Protein AF-0000000069556074 (afdb_homodimer)

InterPro domains:
  IPR005137 Membrane complex biogenesis protein, BtpA family [PF03437] (13-267)
  IPR005137 Membrane complex biogenesis protein, BtpA family [PIRSF005956] (5-269)
  IPR005137 Membrane complex biogenesis protein, BtpA family [PTHR21381] (1-269)
  IPR005137 Membrane complex biogenesis protein, BtpA family [TIGR00259] (14-268)
  IPR011060 Ribulose-phosphate binding barrel [SSF51366] (3-267)

Solvent-accessible surface area (backbone atoms only — not comparable to full-atom values): 27160 Å² total; per-residue (Å²): 130,55,72,57,40,66,65,53,71,62,44,68,35,31,41,26,38,55,43,68,32,61,27,42,59,56,33,84,63,40,80,60,54,57,71,52,44,36,51,55,44,35,52,50,45,53,52,43,57,75,57,62,54,52,25,38,33,42,27,53,67,43,30,53,80,56,49,45,53,91,69,52,60,48,40,56,30,4,37,51,10,40,37,41,35,58,34,41,66,73,49,61,84,51,41,33,28,25,31,35,65,44,50,19,47,60,37,20,50,19,19,21,53,37,30,69,35,50,27,26,53,27,45,35,33,58,58,57,39,36,38,91,80,35,78,39,63,47,38,41,69,66,47,53,52,49,30,49,56,39,70,38,69,81,46,38,39,36,24,37,49,76,50,47,62,44,48,51,70,91,41,61,88,53,51,74,50,55,49,46,45,50,33,48,74,63,66,45,54,19,38,25,41,33,12,70,40,92,68,31,46,48,59,62,67,59,49,51,49,32,60,72,68,33,94,50,50,39,29,38,57,25,35,53,37,74,87,53,41,80,79,51,56,85,26,47,24,37,38,39,48,27,54,34,13,46,93,49,33,74,88,39,54,78,28,69,67,49,42,43,53,36,50,56,57,54,51,74,75,90,131,54,74,57,41,66,64,55,69,62,45,70,34,31,42,26,39,55,42,68,32,62,28,43,58,56,32,84,62,40,78,60,53,59,69,53,43,36,49,54,45,37,52,51,44,53,50,45,57,75,57,62,54,53,27,36,33,41,26,54,66,43,30,54,81,60,49,45,53,93,68,53,60,49,40,56,29,4,38,50,10,40,36,42,35,57,33,41,68,72,49,60,83,50,40,33,28,26,30,36,64,48,48,19,45,64,36,20,49,18,20,21,53,38,31,69,35,49,27,28,53,28,45,36,34,58,58,55,37,36,36,90,81,36,79,39,64,46,37,41,69,65,46,53,52,48,30,49,56,39,70,36,69,81,46,38,38,37,25,36,50,75,49,46,63,46,47,50,71,91,42,62,88,54,50,72,50,54,48,48,46,50,34,49,75,64,67,46,53,19,39,25,42,34,13,70,40,90,67,32,46,47,59,62,67,59,50,52,50,32,59,74,69,34,92,52,48,37,29,36,56,26,36,53,37,74,87,54,39,79,77,51,56,84,27,46,24,38,37,39,48,27,52,33,12,46,93,49,33,75,85,39,54,78,29,69,66,50,42,44,54,35,50,55,59,54,51,73,76,89

Secondary structure (DSSP, 8-state):
--HHHHHHTT-TTEEEEEEEPPPPTTSTT--S-HHHHHHHHHHHHHHHHHTT-SEEEEE-TTSPSP--GGG--HHHHHHHHHHHHHHHHHHTTS-EEEE-TTT-HHHHHHHHHHHT--EEEESSSSS-EEETTEEEPP-HHHHHHHHHHTT-TT-EEEEEES-SSEE-GGGTTS-HHHHHHHHHHTT-SEEEE--SSTTPPPPHHHHHHHHHH-SS-EEE-S---TTTGGGGTTSSEEEESGGGBGGG-TTSPB-HHHHHHHHHHHHTT-/--HHHHHHTT-TTEEEEEEEPPPPTTSTT--S-HHHHHHHHHHHHHHHHHTT-SEEEEE-TT-PSP--GGG--HHHHHHHHHHHHHHHHHHTTS-EEEE-TTT-HHHHHHHHHHHT--EEEESSSSS-EEETTEEEPP-HHHHHHHHHHTT-TT-EEEEEES-SSEE-GGGTTS-HHHHHHHHHHTT-SEEEE--SSTTPPPPHHHHHHHHHH-SS-EEE-S---TTTGGGGTTSSEEEESGGGBGGG-TTSPB-HHHHHHHHHHHHTT-

Organism: Araneus ventricosus (NCBI:txid182803)

pLDDT: mean 92.89, std 6.84, range [64.25, 98.88]

Structure (mmCIF, N/CA/C/O backbone):
data_AF-0000000069556074-model_v1
#
loop_
_entity.id
_entity.type
_entity.pdbx_description
1 polymer 'Uncharacterized protein F13E9.13, mitochondrial'
#
loop_
_atom_site.group_PDB
_atom_site.id
_atom_site.type_symbol
_atom_site.label_atom_id
_atom_site.label_alt_id
_atom_site.label_comp_id
_atom_site.label_asym_id
_atom_site.label_entity_id
_atom_site.label_seq_id
_atom_site.pdbx_PDB_ins_code
_atom_site.Cartn_x
_atom_site.Cartn_y
_atom_site.Cartn_z
_atom_site.occupancy
_atom_site.B_iso_or_equiv
_atom_site.auth_seq_id
_atom_site.auth_comp_id
_atom_site.auth_asym_id
_atom_site.auth_atom_id
_atom_site.pdbx_PDB_model_num
ATOM 1 N N . MET A 1 1 ? 22.297 -21.391 -12.227 1 67.25 1 MET A N 1
ATOM 2 C CA . MET A 1 1 ? 21.031 -21.703 -11.578 1 67.25 1 MET A CA 1
ATOM 3 C C . MET A 1 1 ? 19.984 -20.625 -11.891 1 67.25 1 MET A C 1
ATOM 5 O O . MET A 1 1 ? 20.297 -19.438 -11.906 1 67.25 1 MET A O 1
ATOM 9 N N . SER A 1 2 ? 18.75 -21.125 -12.375 1 84.19 2 SER A N 1
ATOM 10 C CA . SER A 1 2 ? 17.688 -20.188 -12.719 1 84.19 2 SER A CA 1
ATOM 11 C C . SER A 1 2 ? 17.234 -19.391 -11.492 1 84.19 2 SER A C 1
ATOM 13 O O . SER A 1 2 ? 17.5 -19.797 -10.359 1 84.19 2 SER A O 1
ATOM 15 N N . ARG A 1 3 ? 16.734 -18.266 -11.711 1 90.69 3 ARG A N 1
ATOM 16 C CA . ARG A 1 3 ? 16.203 -17.453 -10.625 1 90.69 3 ARG A CA 1
ATOM 17 C C . ARG A 1 3 ? 15.141 -18.203 -9.828 1 90.69 3 ARG A C 1
ATOM 19 O O . ARG A 1 3 ? 15.055 -18.062 -8.609 1 90.69 3 ARG A O 1
ATOM 26 N N . PHE A 1 4 ? 14.461 -19.016 -10.523 1 94 4 PHE A N 1
ATOM 27 C CA . PHE A 1 4 ? 13.453 -19.844 -9.883 1 94 4 PHE A CA 1
ATOM 28 C C . PHE A 1 4 ? 14.102 -20.844 -8.938 1 94 4 PHE A C 1
ATOM 30 O O . PHE A 1 4 ? 13.68 -20.984 -7.785 1 94 4 PHE A O 1
ATOM 37 N N . ALA A 1 5 ? 15.102 -21.531 -9.383 1 91.88 5 ALA A N 1
ATOM 38 C CA . ALA A 1 5 ? 15.781 -22.547 -8.586 1 91.88 5 ALA A CA 1
ATOM 39 C C . ALA A 1 5 ? 16.438 -21.938 -7.352 1 91.88 5 ALA A C 1
ATOM 41 O O . ALA A 1 5 ? 16.484 -22.547 -6.289 1 91.88 5 ALA A O 1
ATOM 42 N N . LYS A 1 6 ? 16.906 -20.75 -7.535 1 92.81 6 LYS A N 1
ATOM 43 C CA . LYS A 1 6 ? 17.5 -20.062 -6.398 1 92.81 6 LYS A CA 1
ATOM 44 C C . LYS A 1 6 ? 16.453 -19.75 -5.332 1 92.81 6 LYS A C 1
ATOM 46 O O . LYS A 1 6 ? 16.734 -19.859 -4.137 1 92.81 6 LYS A O 1
ATOM 51 N N . LEU A 1 7 ? 15.281 -19.406 -5.766 1 95.06 7 LEU A N 1
ATOM 52 C CA . LEU A 1 7 ? 14.211 -19 -4.852 1 95.06 7 LEU A CA 1
ATOM 53 C C . LEU A 1 7 ? 13.633 -20.219 -4.133 1 95.06 7 LEU A C 1
ATOM 55 O O . LEU A 1 7 ? 13.367 -20.172 -2.93 1 95.06 7 LEU A O 1
ATOM 59 N N . PHE A 1 8 ? 13.414 -21.328 -4.844 1 94.75 8 PHE A N 1
ATOM 60 C CA . PHE A 1 8 ? 12.719 -22.484 -4.273 1 94.75 8 PHE A CA 1
ATOM 61 C C . PHE A 1 8 ? 13.695 -23.609 -3.98 1 94.75 8 PHE A C 1
ATOM 63 O O . PHE A 1 8 ? 13.281 -24.734 -3.701 1 94.75 8 PHE A O 1
ATOM 70 N N . HIS A 1 9 ? 15.07 -23.328 -3.826 1 82.12 9 HIS A N 1
ATOM 71 C CA . HIS A 1 9 ? 16.172 -24.219 -3.447 1 82.12 9 HIS A CA 1
ATOM 72 C C . HIS A 1 9 ? 16.016 -25.594 -4.094 1 82.12 9 HIS A C 1
ATOM 74 O O . HIS A 1 9 ? 16.188 -26.609 -3.434 1 82.12 9 HIS A O 1
ATOM 80 N N . SER A 1 10 ? 15.664 -25.625 -5.195 1 65.25 10 SER A N 1
ATOM 81 C CA . SER A 1 10 ? 15.625 -26.797 -6.082 1 65.25 10 SER A CA 1
ATOM 82 C C . SER A 1 10 ? 14.625 -27.828 -5.594 1 65.25 10 SER A C 1
ATOM 84 O O . SER A 1 10 ? 14.875 -29.031 -5.688 1 65.25 10 SER A O 1
ATOM 86 N N . ALA A 1 11 ? 13.664 -27.422 -4.891 1 71 11 ALA A N 1
ATOM 87 C CA . ALA A 1 11 ? 12.594 -28.359 -4.586 1 71 11 ALA A CA 1
ATOM 88 C C . ALA A 1 11 ? 12 -28.953 -5.859 1 71 11 ALA A C 1
ATOM 90 O O . ALA A 1 11 ? 11.727 -28.234 -6.82 1 71 11 ALA A O 1
ATOM 91 N N . LYS A 1 12 ? 12.219 -30.359 -5.824 1 85.06 12 LYS A N 1
ATOM 92 C CA . LYS A 1 12 ? 11.492 -31.031 -6.895 1 85.06 12 LYS A CA 1
ATOM 93 C C . LYS A 1 12 ? 9.984 -30.844 -6.742 1 85.06 12 LYS A C 1
ATOM 95 O O . LYS A 1 12 ? 9.391 -31.297 -5.762 1 85.06 12 LYS A O 1
ATOM 100 N N . CYS A 1 13 ? 9.289 -29.969 -7.566 1 93.19 13 CYS A N 1
ATOM 101 C CA . CYS A 1 13 ? 7.863 -29.672 -7.574 1 93.19 13 CYS A CA 1
ATOM 102 C C . CYS A 1 13 ? 7.473 -28.859 -6.34 1 93.19 13 CYS A C 1
ATOM 104 O O . CYS A 1 13 ? 6.832 -29.391 -5.43 1 93.19 13 CYS A O 1
ATOM 106 N N . ALA A 1 14 ? 7.848 -27.656 -6.207 1 96.56 14 ALA A N 1
ATOM 107 C CA . ALA A 1 14 ? 7.551 -26.781 -5.07 1 96.56 14 ALA A CA 1
ATOM 108 C C . ALA A 1 14 ? 6.047 -26.641 -4.867 1 96.56 14 ALA A C 1
ATOM 110 O O . ALA A 1 14 ? 5.293 -26.5 -5.836 1 96.56 14 ALA A O 1
ATOM 111 N N . VAL A 1 15 ? 5.586 -26.781 -3.623 1 97.31 15 VAL A N 1
ATOM 112 C CA . VAL A 1 15 ? 4.18 -26.594 -3.281 1 97.31 15 VAL A CA 1
ATOM 113 C C . VAL A 1 15 ? 3.959 -25.172 -2.76 1 97.31 15 VAL A C 1
ATOM 115 O O . VAL A 1 15 ? 4.5 -24.797 -1.716 1 97.31 15 VAL A O 1
ATOM 118 N N . ILE A 1 16 ? 3.152 -24.438 -3.488 1 98 16 ILE A N 1
ATOM 119 C CA . ILE A 1 16 ? 2.857 -23.047 -3.131 1 98 16 ILE A CA 1
ATOM 120 C C . ILE A 1 16 ? 1.403 -22.938 -2.682 1 98 16 ILE A C 1
ATOM 122 O O . ILE A 1 16 ? 0.484 -23.203 -3.457 1 98 16 ILE A O 1
ATOM 126 N N . GLY A 1 17 ? 1.198 -22.562 -1.44 1 97.94 17 GLY A N 1
ATOM 127 C CA . GLY A 1 17 ? -0.147 -22.359 -0.925 1 97.94 17 GLY A CA 1
ATOM 128 C C . GLY A 1 17 ? -0.703 -20.984 -1.228 1 97.94 17 GLY A C 1
ATOM 129 O O . GLY A 1 17 ? 0.048 -20.016 -1.303 1 97.94 17 GLY A O 1
ATOM 130 N N . MET A 1 18 ? -2.047 -20.906 -1.293 1 97.81 18 MET A N 1
ATOM 131 C CA . MET A 1 18 ? -2.713 -19.625 -1.562 1 97.81 18 MET A CA 1
ATOM 132 C C . MET A 1 18 ? -3.352 -19.062 -0.294 1 97.81 18 MET A C 1
ATOM 134 O O . MET A 1 18 ? -4.098 -19.766 0.392 1 97.81 18 MET A O 1
ATOM 138 N N . ILE A 1 19 ? -3.021 -17.875 0.01 1 98.38 19 ILE A N 1
ATOM 139 C CA . ILE A 1 19 ? -3.809 -17.125 0.974 1 98.38 19 ILE A CA 1
ATOM 140 C C . ILE A 1 19 ? -4.844 -16.266 0.24 1 98.38 19 ILE A C 1
ATOM 142 O O . ILE A 1 19 ? -4.488 -15.344 -0.493 1 98.38 19 ILE A O 1
ATOM 146 N N . HIS A 1 20 ? -6.074 -16.609 0.394 1 97.69 20 HIS A N 1
ATOM 147 C CA . HIS A 1 20 ? -7.168 -15.828 -0.169 1 97.69 20 HIS A CA 1
ATOM 148 C C . HIS A 1 20 ? -7.637 -14.758 0.807 1 97.69 20 HIS A C 1
ATOM 150 O O . HIS A 1 20 ? -8.461 -15.023 1.682 1 97.69 20 HIS A O 1
ATOM 156 N N . VAL A 1 21 ? -7.172 -13.586 0.593 1 98.44 21 VAL A N 1
ATOM 157 C CA . VAL A 1 21 ? -7.523 -12.477 1.479 1 98.44 21 VAL A CA 1
ATOM 158 C C . VAL A 1 21 ? -9.023 -12.188 1.383 1 98.44 21 VAL A C 1
ATOM 160 O O . VAL A 1 21 ? -9.586 -12.18 0.288 1 98.44 21 VAL A O 1
ATOM 163 N N . ARG A 1 22 ? -9.594 -11.984 2.557 1 97.5 22 ARG A N 1
ATOM 164 C CA . ARG A 1 22 ? -11.008 -11.633 2.572 1 97.5 22 ARG A CA 1
ATOM 165 C C . ARG A 1 22 ? -11.258 -10.312 1.851 1 97.5 22 ARG A C 1
ATOM 167 O O . ARG A 1 22 ? -10.312 -9.617 1.473 1 97.5 22 ARG A O 1
ATOM 174 N N . ALA A 1 23 ? -12.547 -10.047 1.606 1 97.5 23 ALA A N 1
ATOM 175 C CA . ALA A 1 23 ? -12.93 -8.922 0.75 1 97.5 23 ALA A CA 1
ATOM 176 C C . ALA A 1 23 ? -12.336 -7.617 1.267 1 97.5 23 ALA A C 1
ATOM 178 O O . ALA A 1 23 ? -12.539 -7.25 2.426 1 97.5 23 ALA A O 1
ATOM 179 N N . LEU A 1 24 ? -11.648 -6.926 0.391 1 98.12 24 LEU A N 1
ATOM 180 C CA . LEU A 1 24 ? -10.961 -5.688 0.741 1 98.12 24 LEU A CA 1
ATOM 181 C C . LEU A 1 24 ? -11.945 -4.527 0.836 1 98.12 24 LEU A C 1
ATOM 183 O O . LEU A 1 24 ? -13.039 -4.586 0.266 1 98.12 24 LEU A O 1
ATOM 187 N N . PRO A 1 25 ? -11.484 -3.447 1.506 1 96.5 25 PRO A N 1
ATOM 188 C CA . PRO A 1 25 ? -12.297 -2.23 1.528 1 96.5 25 PRO A CA 1
ATOM 189 C C . PRO A 1 25 ? -12.656 -1.737 0.129 1 96.5 25 PRO A C 1
ATOM 191 O O . PRO A 1 25 ? -11.812 -1.752 -0.771 1 96.5 25 PRO A O 1
ATOM 194 N N . GLY A 1 26 ? -13.977 -1.31 -0.012 1 93.62 26 GLY A N 1
ATOM 195 C CA . GLY A 1 26 ? -14.406 -0.778 -1.294 1 93.62 26 GLY A CA 1
ATOM 196 C C . GLY A 1 26 ? -15.07 -1.818 -2.18 1 93.62 26 GLY A C 1
ATOM 197 O O . GLY A 1 26 ? -15.773 -1.475 -3.131 1 93.62 26 GLY A O 1
ATOM 198 N N . SER A 1 27 ? -14.711 -3.102 -1.954 1 94.25 27 SER A N 1
ATOM 199 C CA . SER A 1 27 ? -15.359 -4.148 -2.732 1 94.25 27 SER A CA 1
ATOM 200 C C . SER A 1 27 ? -16.781 -4.414 -2.229 1 94.25 27 SER A C 1
ATOM 202 O O . SER A 1 27 ? -17.094 -4.125 -1.074 1 94.25 27 SER A O 1
ATOM 204 N N . PRO A 1 28 ? -17.656 -4.973 -2.998 1 92.44 28 PRO A N 1
ATOM 205 C CA . PRO A 1 28 ? -19.062 -5.133 -2.645 1 92.44 28 PRO A CA 1
ATOM 206 C C . PRO A 1 28 ? -19.281 -6.004 -1.408 1 92.44 28 PRO A C 1
ATOM 208 O O . PRO A 1 28 ? -20.234 -5.797 -0.655 1 92.44 28 PRO A O 1
ATOM 211 N N . LYS A 1 29 ? -18.375 -6.902 -1.14 1 93.44 29 LYS A N 1
ATOM 212 C CA . LYS A 1 29 ? -18.594 -7.84 -0.039 1 93.44 29 LYS A CA 1
ATOM 213 C C . LYS A 1 29 ? -17.719 -7.492 1.159 1 93.44 29 LYS A C 1
ATOM 215 O O . LYS A 1 29 ? -17.516 -8.32 2.053 1 93.44 29 LYS A O 1
ATOM 220 N N . SER A 1 30 ? -17.172 -6.305 1.11 1 95.56 30 SER A N 1
ATOM 221 C CA . SER A 1 30 ? -16.297 -5.883 2.203 1 95.56 30 SER A CA 1
ATOM 222 C C . SER A 1 30 ? -17.078 -5.742 3.508 1 95.56 30 SER A C 1
ATOM 224 O O . SER A 1 30 ? -18.047 -4.98 3.582 1 95.56 30 SER A O 1
ATOM 226 N N . GLU A 1 31 ? -16.656 -6.496 4.559 1 94.25 31 GLU A N 1
ATOM 227 C CA . GLU A 1 31 ? -17.328 -6.445 5.855 1 94.25 31 GLU A CA 1
ATOM 228 C C . GLU A 1 31 ? -16.328 -6.34 6.996 1 94.25 31 GLU A C 1
ATOM 230 O O . GLU A 1 31 ? -16.688 -5.969 8.117 1 94.25 31 GLU A O 1
ATOM 235 N N . LEU A 1 32 ? -15.109 -6.641 6.738 1 96.38 32 LEU A N 1
ATOM 236 C CA . LEU A 1 32 ? -14.094 -6.719 7.781 1 96.38 32 LEU A CA 1
ATOM 237 C C . LEU A 1 32 ? -13.242 -5.453 7.797 1 96.38 32 LEU A C 1
ATOM 239 O O . LEU A 1 32 ? -13.016 -4.836 6.754 1 96.38 32 LEU A O 1
ATOM 243 N N . SER A 1 33 ? -12.781 -5.082 8.992 1 97.12 33 SER A N 1
ATOM 244 C CA . SER A 1 33 ? -11.773 -4.031 9.117 1 97.12 33 SER A CA 1
ATOM 245 C C . SER A 1 33 ? -10.414 -4.504 8.625 1 97.12 33 SER A C 1
ATOM 247 O O . SER A 1 33 ? -10.172 -5.711 8.508 1 97.12 33 SER A O 1
ATOM 249 N N . VAL A 1 34 ? -9.508 -3.592 8.391 1 97.81 34 VAL A N 1
ATOM 250 C CA . VAL A 1 34 ? -8.18 -3.934 7.883 1 97.81 34 VAL A CA 1
ATOM 251 C C . VAL A 1 34 ? -7.457 -4.82 8.891 1 97.81 34 VAL A C 1
ATOM 253 O O . VAL A 1 34 ? -6.883 -5.848 8.523 1 97.81 34 VAL A O 1
ATOM 256 N N . PRO A 1 35 ? -7.492 -4.465 10.219 1 97.81 35 PRO A N 1
ATOM 257 C CA . PRO A 1 35 ? -6.84 -5.363 11.18 1 97.81 35 PRO A CA 1
ATOM 258 C C . PRO A 1 35 ? -7.41 -6.781 11.141 1 97.81 35 PRO A C 1
ATOM 260 O O . PRO A 1 35 ? -6.664 -7.754 11.281 1 97.81 35 PRO A O 1
ATOM 263 N N . GLN A 1 36 ? -8.703 -6.875 10.906 1 98.12 36 GLN A N 1
ATOM 264 C CA . GLN A 1 36 ? -9.312 -8.195 10.812 1 98.12 36 GLN A CA 1
ATOM 265 C C . GLN A 1 36 ? -8.82 -8.945 9.578 1 98.12 36 GLN A C 1
ATOM 267 O O . GLN A 1 36 ? -8.578 -10.148 9.633 1 98.12 36 GLN A O 1
ATOM 272 N N . LEU A 1 37 ? -8.719 -8.258 8.484 1 98.5 37 LEU A N 1
ATOM 273 C CA . LEU A 1 37 ? -8.172 -8.852 7.27 1 98.5 37 LEU A CA 1
ATOM 274 C C . LEU A 1 37 ? -6.766 -9.398 7.52 1 98.5 37 LEU A C 1
ATOM 276 O O . LEU A 1 37 ? -6.445 -10.508 7.094 1 98.5 37 LEU A O 1
ATOM 280 N N . VAL A 1 38 ? -5.961 -8.562 8.188 1 98.69 38 VAL A N 1
ATOM 281 C CA . VAL A 1 38 ? -4.59 -8.938 8.508 1 98.69 38 VAL A CA 1
ATOM 282 C C . VAL A 1 38 ? -4.582 -10.188 9.391 1 98.69 38 VAL A C 1
ATOM 284 O O . VAL A 1 38 ? -3.807 -11.109 9.164 1 98.69 38 VAL A O 1
ATOM 287 N N . ASP A 1 39 ? -5.477 -10.203 10.367 1 98.38 39 ASP A N 1
ATOM 288 C CA . ASP A 1 39 ? -5.551 -11.336 11.289 1 98.38 39 ASP A CA 1
ATOM 289 C C . ASP A 1 39 ? -5.867 -12.625 10.547 1 98.38 39 ASP A C 1
ATOM 291 O O . ASP A 1 39 ? -5.238 -13.656 10.789 1 98.38 39 ASP A O 1
ATOM 295 N N . TYR A 1 40 ? -6.797 -12.594 9.688 1 97.81 40 TYR A N 1
ATOM 296 C CA . TYR A 1 40 ? -7.191 -13.766 8.914 1 97.81 40 TYR A CA 1
ATOM 297 C C . TYR A 1 40 ? -6.043 -14.266 8.047 1 97.81 40 TYR A C 1
ATOM 299 O O . TYR A 1 40 ? -5.754 -15.461 8.008 1 97.81 40 TYR A O 1
ATOM 307 N N . ALA A 1 41 ? -5.418 -13.383 7.352 1 98.62 41 ALA A N 1
ATOM 308 C CA . ALA A 1 41 ? -4.316 -13.75 6.461 1 98.62 41 ALA A CA 1
ATOM 309 C C . ALA A 1 41 ? -3.145 -14.328 7.246 1 98.62 41 ALA A C 1
ATOM 311 O O . ALA A 1 41 ? -2.516 -15.297 6.816 1 98.62 41 ALA A O 1
ATOM 312 N N . CYS A 1 42 ? -2.854 -13.695 8.391 1 98.69 42 CYS A N 1
ATOM 313 C CA . CYS A 1 42 ? -1.748 -14.156 9.227 1 98.69 42 CYS A CA 1
ATOM 314 C C . CYS A 1 42 ? -2.031 -15.539 9.797 1 98.69 42 CYS A C 1
ATOM 316 O O . CYS A 1 42 ? -1.118 -16.359 9.938 1 98.69 42 CYS A O 1
ATOM 318 N N . LYS A 1 43 ? -3.27 -15.742 10.164 1 98.31 43 LYS A N 1
ATOM 319 C CA . LYS A 1 43 ? -3.645 -17.078 10.625 1 98.31 43 LYS A CA 1
ATOM 320 C C . LYS A 1 43 ? -3.365 -18.125 9.547 1 98.31 43 LYS A C 1
ATOM 322 O O . LYS A 1 43 ? -2.811 -19.188 9.844 1 98.31 43 LYS A O 1
ATOM 327 N N . GLU A 1 44 ? -3.703 -17.875 8.359 1 98.31 44 GLU A N 1
ATOM 328 C CA . GLU A 1 44 ? -3.445 -18.812 7.266 1 98.31 44 GLU A CA 1
ATOM 329 C C . GLU A 1 44 ? -1.948 -18.984 7.023 1 98.31 44 GLU A C 1
ATOM 331 O O . GLU A 1 44 ? -1.477 -20.094 6.77 1 98.31 44 GLU A O 1
ATOM 336 N N . ALA A 1 45 ? -1.253 -17.875 7.078 1 98.75 45 ALA A N 1
ATOM 337 C CA . ALA A 1 45 ? 0.198 -17.953 6.926 1 98.75 45 ALA A CA 1
ATOM 338 C C . ALA A 1 45 ? 0.819 -18.891 7.949 1 98.75 45 ALA A C 1
ATOM 340 O O . ALA A 1 45 ? 1.683 -19.703 7.613 1 98.75 45 ALA A O 1
ATOM 341 N N . SER A 1 46 ? 0.389 -18.75 9.172 1 98.69 46 SER A N 1
ATOM 342 C CA . SER A 1 46 ? 0.906 -19.594 10.25 1 98.69 46 SER A CA 1
ATOM 343 C C . SER A 1 46 ? 0.612 -21.062 9.992 1 98.69 46 SER A C 1
ATOM 345 O O . SER A 1 46 ? 1.454 -21.922 10.258 1 98.69 46 SER A O 1
ATOM 347 N N . ILE A 1 47 ? -0.525 -21.328 9.508 1 98.5 47 ILE A N 1
ATOM 348 C CA . ILE A 1 47 ? -0.904 -22.703 9.195 1 98.5 47 ILE A CA 1
ATOM 349 C C . ILE A 1 47 ? 0.007 -23.266 8.102 1 98.5 47 ILE A C 1
ATOM 351 O O . ILE A 1 47 ? 0.553 -24.359 8.234 1 98.5 47 ILE A O 1
ATOM 355 N N . TYR A 1 48 ? 0.187 -22.531 7.035 1 98.44 48 TYR A N 1
ATOM 356 C CA . TYR A 1 48 ? 1.031 -22.969 5.922 1 98.44 48 TYR A CA 1
ATOM 357 C C . TYR A 1 48 ? 2.467 -23.188 6.387 1 98.44 48 TYR A C 1
ATOM 359 O O . TYR A 1 48 ? 3.123 -24.141 5.945 1 98.44 48 TYR A O 1
ATOM 367 N N . GLN A 1 49 ? 2.928 -22.266 7.234 1 97.62 49 GLN A N 1
ATOM 368 C CA . GLN A 1 49 ? 4.281 -22.391 7.766 1 97.62 49 GLN A CA 1
ATOM 369 C C . GLN A 1 49 ? 4.438 -23.688 8.547 1 97.62 49 GLN A C 1
ATOM 371 O O . GLN A 1 49 ? 5.422 -24.406 8.375 1 97.62 49 GLN A O 1
ATOM 376 N N . LYS A 1 50 ? 3.479 -23.953 9.391 1 97.56 50 LYS A N 1
ATOM 377 C CA . LYS A 1 50 ? 3.508 -25.156 10.211 1 97.56 50 LYS A CA 1
ATOM 378 C C . LYS A 1 50 ? 3.449 -26.422 9.352 1 97.56 50 LYS A C 1
ATOM 380 O O . LYS A 1 50 ? 4.012 -27.453 9.711 1 97.56 50 LYS A O 1
ATOM 385 N N . CYS A 1 51 ? 2.795 -26.328 8.227 1 97.5 51 CYS A N 1
ATOM 386 C CA . CYS A 1 51 ? 2.627 -27.484 7.344 1 97.5 51 CYS A CA 1
ATOM 387 C C . CYS A 1 51 ? 3.812 -27.609 6.398 1 97.5 51 CYS A C 1
ATOM 389 O O . CYS A 1 51 ? 3.859 -28.547 5.582 1 97.5 51 CYS A O 1
ATOM 391 N N . ASN A 1 52 ? 4.711 -26.688 6.387 1 95.31 52 ASN A N 1
ATOM 392 C CA . ASN A 1 52 ? 5.969 -26.719 5.648 1 95.31 52 ASN A CA 1
ATOM 393 C C . ASN A 1 52 ? 5.734 -26.719 4.141 1 95.31 52 ASN A C 1
ATOM 395 O O . ASN A 1 52 ? 6.316 -27.531 3.424 1 95.31 52 ASN A O 1
ATOM 399 N N . VAL A 1 53 ? 4.824 -25.922 3.713 1 97.06 53 VAL A N 1
ATOM 400 C CA . VAL A 1 53 ? 4.746 -25.703 2.273 1 97.06 53 VAL A CA 1
ATOM 401 C C . VAL A 1 53 ? 5.988 -24.953 1.798 1 97.06 53 VAL A C 1
ATOM 403 O O . VAL A 1 53 ? 6.762 -24.438 2.611 1 97.06 53 VAL A O 1
ATOM 406 N N . ASP A 1 54 ? 6.16 -24.891 0.481 1 97.25 54 ASP A N 1
ATOM 407 C CA . ASP A 1 54 ? 7.426 -24.391 -0.039 1 97.25 54 ASP A CA 1
ATOM 408 C C . ASP A 1 54 ? 7.34 -22.891 -0.316 1 97.25 54 ASP A C 1
ATOM 410 O O . ASP A 1 54 ? 8.367 -22.219 -0.449 1 97.25 54 ASP A O 1
ATOM 414 N N . GLY A 1 55 ? 6.168 -22.344 -0.418 1 97.88 55 GLY A N 1
ATOM 415 C CA . GLY A 1 55 ? 5.926 -20.922 -0.691 1 97.88 55 GLY A CA 1
ATOM 416 C C . GLY A 1 55 ? 4.465 -20.547 -0.573 1 97.88 55 GLY A C 1
ATOM 417 O O . GLY A 1 55 ? 3.604 -21.406 -0.368 1 97.88 55 GLY A O 1
ATOM 418 N N . ILE A 1 56 ? 4.23 -19.25 -0.708 1 98.62 56 ILE A N 1
ATOM 419 C CA . ILE A 1 56 ? 2.877 -18.734 -0.539 1 98.62 56 ILE A CA 1
ATOM 420 C C . ILE A 1 56 ? 2.605 -17.641 -1.576 1 98.62 56 ILE A C 1
ATOM 422 O O . ILE A 1 56 ? 3.51 -16.891 -1.948 1 98.62 56 ILE A O 1
ATOM 426 N N . ILE A 1 57 ? 1.388 -17.594 -2.041 1 98.81 57 ILE A N 1
ATOM 427 C CA . ILE A 1 57 ? 0.902 -16.453 -2.809 1 98.81 57 ILE A CA 1
ATOM 428 C C . ILE A 1 57 ? -0.274 -15.805 -2.082 1 98.81 57 ILE A C 1
ATOM 430 O O . ILE A 1 57 ? -1.206 -16.484 -1.66 1 98.81 57 ILE A O 1
ATOM 434 N N . ILE A 1 58 ? -0.215 -14.531 -1.872 1 98.88 58 ILE A N 1
ATOM 435 C CA . ILE A 1 58 ? -1.308 -13.75 -1.302 1 98.88 58 ILE A CA 1
ATOM 436 C C . ILE A 1 58 ? -2.174 -13.18 -2.424 1 98.88 58 ILE A C 1
ATOM 438 O O . ILE A 1 58 ? -1.663 -12.547 -3.35 1 98.88 58 ILE A O 1
ATOM 442 N N . GLU A 1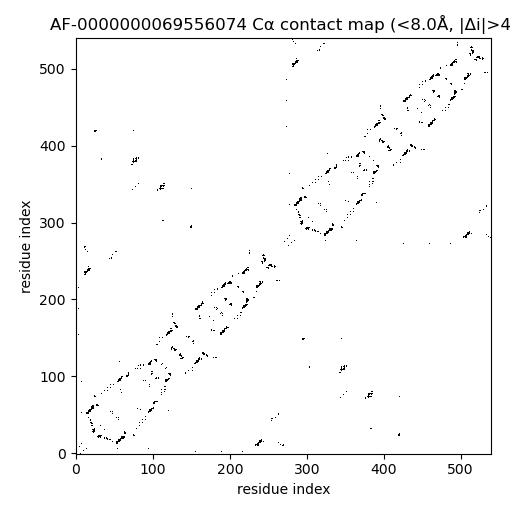 59 ? -3.488 -13.414 -2.338 1 98.44 59 GLU A N 1
ATOM 443 C CA . GLU A 1 59 ? -4.367 -13.016 -3.434 1 98.44 59 GLU A CA 1
ATOM 444 C C . GLU A 1 59 ? -5.648 -12.375 -2.908 1 98.44 59 GLU A C 1
ATOM 446 O O . GLU A 1 59 ? -6.25 -12.867 -1.952 1 98.44 59 GLU A O 1
ATOM 451 N N . ASN A 1 60 ? -6.09 -11.258 -3.514 1 97.56 60 ASN A N 1
ATOM 452 C CA . ASN A 1 60 ? -7.352 -10.625 -3.146 1 97.56 60 ASN A CA 1
ATOM 453 C C . ASN A 1 60 ? -8.547 -11.352 -3.756 1 97.56 60 ASN A C 1
ATOM 455 O O . ASN A 1 60 ? -9.422 -10.734 -4.363 1 97.56 60 ASN A O 1
ATOM 459 N N . MET A 1 61 ? -8.703 -12.57 -3.494 1 95.12 61 MET A N 1
ATOM 460 C CA . MET A 1 61 ? -9.648 -13.477 -4.141 1 95.12 61 MET A CA 1
ATOM 461 C C . MET A 1 61 ? -11.086 -13.086 -3.824 1 95.12 61 MET A C 1
ATOM 463 O O . MET A 1 61 ? -11.984 -13.273 -4.648 1 95.12 61 MET A O 1
ATOM 467 N N . PHE A 1 62 ? -11.414 -12.508 -2.707 1 95.31 62 PHE A N 1
ATOM 468 C CA . PHE A 1 62 ? -12.789 -12.281 -2.279 1 95.31 62 PHE A CA 1
ATOM 469 C C . PHE A 1 62 ? -13.281 -10.914 -2.75 1 95.31 62 PHE A C 1
ATOM 471 O O . PHE A 1 62 ? -14.391 -10.5 -2.408 1 95.31 62 PHE A O 1
ATOM 478 N N . ASP A 1 63 ? -12.523 -10.242 -3.605 1 94.69 63 ASP A N 1
ATOM 479 C CA . ASP A 1 63 ? -12.922 -8.93 -4.109 1 94.69 63 ASP A CA 1
ATOM 480 C C . ASP A 1 63 ? -13.891 -9.062 -5.281 1 94.69 63 ASP A C 1
ATOM 482 O O . ASP A 1 63 ? -13.969 -8.18 -6.133 1 94.69 63 ASP A O 1
ATOM 486 N N . VAL A 1 64 ? -14.641 -10.062 -5.402 1 91.5 64 VAL A N 1
ATOM 487 C CA . VAL A 1 64 ? -15.578 -10.32 -6.492 1 91.5 64 VAL A CA 1
ATOM 488 C C . VAL A 1 64 ? -16.719 -9.305 -6.441 1 91.5 64 VAL A C 1
ATOM 490 O O . VAL A 1 64 ? -17.203 -8.969 -5.363 1 91.5 64 VAL A O 1
ATOM 493 N N . PRO A 1 65 ? -17.125 -8.812 -7.582 1 93.88 65 PRO A N 1
ATOM 494 C CA . PRO A 1 65 ? -16.484 -8.953 -8.891 1 93.88 65 PRO A CA 1
ATOM 495 C C . PRO A 1 65 ? -15.227 -8.094 -9.023 1 93.88 65 PRO A C 1
ATOM 497 O O . PRO A 1 65 ? -15.172 -6.992 -8.469 1 93.88 65 PRO A O 1
ATOM 500 N N . TYR A 1 66 ? -14.281 -8.562 -9.711 1 91.25 66 TYR A N 1
ATOM 501 C CA . TYR A 1 66 ? -13 -7.879 -9.844 1 91.25 66 TYR A CA 1
ATOM 502 C C . TYR A 1 66 ? -13.086 -6.754 -10.867 1 91.25 66 TYR A C 1
ATOM 504 O O . TYR A 1 66 ? -13.969 -6.758 -11.727 1 91.25 66 TYR A O 1
ATOM 512 N N . VAL A 1 67 ? -12.227 -5.848 -10.719 1 89.62 67 VAL A N 1
ATOM 513 C CA . VAL A 1 67 ? -12.133 -4.754 -11.68 1 89.62 67 VAL A CA 1
ATOM 514 C C . VAL A 1 67 ? -10.719 -4.695 -12.266 1 89.62 67 VAL A C 1
ATOM 516 O O . VAL A 1 67 ? -9.758 -5.133 -11.633 1 89.62 67 VAL A O 1
ATOM 519 N N . MET A 1 68 ? -10.641 -4.121 -13.43 1 86.5 68 MET A N 1
ATOM 520 C CA . MET A 1 68 ? -9.352 -3.998 -14.102 1 86.5 68 MET A CA 1
ATOM 521 C C . MET A 1 68 ? -8.492 -2.934 -13.438 1 86.5 68 MET A C 1
ATOM 523 O O . MET A 1 68 ? -8.984 -2.137 -12.641 1 86.5 68 MET A O 1
ATOM 527 N N . GLY A 1 69 ? -7.195 -2.92 -13.789 1 77.88 69 GLY A N 1
ATOM 528 C CA . GLY A 1 69 ? -6.184 -2.109 -13.133 1 77.88 69 GLY A CA 1
ATOM 529 C C . GLY A 1 69 ? -6.496 -0.626 -13.156 1 77.88 69 GLY A C 1
ATOM 530 O O . GLY A 1 69 ? -6.266 0.077 -12.172 1 77.88 69 GLY A O 1
ATOM 531 N N . ASP A 1 70 ? -7.105 -0.208 -14.227 1 77.44 70 ASP A N 1
ATOM 532 C CA . ASP A 1 70 ? -7.355 1.223 -14.375 1 77.44 70 ASP A CA 1
ATOM 533 C C . ASP A 1 70 ? -8.586 1.649 -13.57 1 77.44 70 ASP A C 1
ATOM 535 O O . ASP A 1 70 ? -8.852 2.844 -13.422 1 77.44 70 ASP A O 1
ATOM 539 N N . GLN A 1 71 ? -9.234 0.633 -13.023 1 82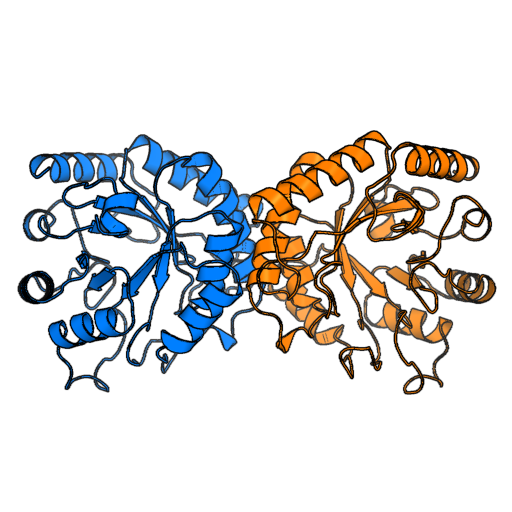.75 71 GLN A N 1
ATOM 540 C CA . GLN A 1 71 ? -10.453 0.929 -12.273 1 82.75 71 GLN A CA 1
ATOM 541 C C . GLN A 1 71 ? -10.242 0.715 -10.781 1 82.75 71 GLN A C 1
ATOM 543 O O . GLN A 1 71 ? -11.117 1.042 -9.977 1 82.75 71 GLN A O 1
ATOM 548 N N . VAL A 1 72 ? -9.102 0.201 -10.547 1 86.31 72 VAL A N 1
ATOM 549 C CA . VAL A 1 72 ? -8.844 -0.14 -9.148 1 86.31 72 VAL A CA 1
ATOM 550 C C . VAL A 1 72 ? -8.289 1.078 -8.414 1 86.31 72 VAL A C 1
ATOM 552 O O . VAL A 1 72 ? -7.453 1.809 -8.945 1 86.31 72 VAL A O 1
ATOM 555 N N . GLY A 1 73 ? -8.875 1.384 -7.277 1 90.31 73 GLY A N 1
ATOM 556 C CA . GLY A 1 73 ? -8.359 2.467 -6.457 1 90.31 73 GLY A CA 1
ATOM 557 C C . GLY A 1 73 ? -7.152 2.062 -5.629 1 90.31 73 GLY A C 1
ATOM 558 O O . GLY A 1 73 ? -6.777 0.888 -5.598 1 90.31 73 GLY A O 1
ATOM 559 N N . PRO A 1 74 ? -6.539 3.057 -4.977 1 95.88 74 PRO A N 1
ATOM 560 C CA . PRO A 1 74 ? -5.293 2.801 -4.25 1 95.88 74 PRO A CA 1
ATOM 561 C C . PRO A 1 74 ? -5.504 1.955 -2.996 1 95.88 74 PRO A C 1
ATOM 563 O O . PRO A 1 74 ? -4.539 1.466 -2.406 1 95.88 74 PRO A O 1
ATOM 566 N N . GLU A 1 75 ? -6.789 1.727 -2.555 1 97.44 75 GLU A N 1
ATOM 567 C CA . GLU A 1 75 ? -7.047 0.954 -1.343 1 97.44 75 GLU A CA 1
ATOM 568 C C . GLU A 1 75 ? -6.594 -0.494 -1.507 1 97.44 75 GLU A C 1
ATOM 570 O O . GLU A 1 75 ? -6.133 -1.119 -0.548 1 97.44 75 GLU A O 1
ATOM 575 N N . VAL A 1 76 ? -6.734 -0.987 -2.723 1 97.56 76 VAL A N 1
ATOM 576 C CA . VAL A 1 76 ? -6.332 -2.369 -2.963 1 97.56 76 VAL A CA 1
ATOM 577 C C . VAL A 1 76 ? -4.824 -2.514 -2.768 1 97.56 76 VAL A C 1
ATOM 579 O O . VAL A 1 76 ? -4.371 -3.383 -2.02 1 97.56 76 VAL A O 1
ATOM 582 N N . THR A 1 77 ? -4.066 -1.604 -3.408 1 98.19 77 THR A N 1
ATOM 583 C CA . THR A 1 77 ? -2.615 -1.618 -3.268 1 98.19 77 THR A CA 1
ATOM 584 C C . THR A 1 77 ? -2.209 -1.424 -1.811 1 98.19 77 THR A C 1
ATOM 586 O O . THR A 1 77 ? -1.352 -2.146 -1.297 1 98.19 77 THR A O 1
ATOM 589 N N . ALA A 1 78 ? -2.811 -0.486 -1.144 1 98.69 78 ALA A N 1
ATOM 590 C CA . ALA A 1 78 ? -2.463 -0.159 0.237 1 98.69 78 ALA A CA 1
ATOM 591 C C . ALA A 1 78 ? -2.736 -1.339 1.165 1 98.69 78 ALA A C 1
ATOM 593 O O . ALA A 1 78 ? -1.859 -1.755 1.925 1 98.69 78 ALA A O 1
ATOM 594 N N . VAL A 1 79 ? -3.945 -1.941 1.093 1 98.69 79 VAL A N 1
ATOM 595 C CA . VAL A 1 79 ? -4.348 -2.98 2.035 1 98.69 79 VAL A CA 1
ATOM 596 C C . VAL A 1 79 ? -3.592 -4.273 1.729 1 98.69 79 VAL A C 1
ATOM 598 O O . VAL A 1 79 ? -3.176 -4.988 2.645 1 98.69 79 VAL A O 1
ATOM 601 N N . MET A 1 80 ? -3.377 -4.555 0.463 1 98.81 80 MET A N 1
ATOM 602 C CA . MET A 1 80 ? -2.58 -5.727 0.114 1 98.81 80 MET A CA 1
ATOM 603 C C . MET A 1 80 ? -1.144 -5.574 0.604 1 98.81 80 MET A C 1
ATOM 605 O O . MET A 1 80 ? -0.503 -6.559 0.978 1 98.81 80 MET A O 1
ATOM 609 N N . THR A 1 81 ? -0.606 -4.34 0.528 1 98.88 81 THR A N 1
ATOM 610 C CA . THR A 1 81 ? 0.72 -4.086 1.082 1 98.88 81 THR A CA 1
ATOM 611 C C . THR A 1 81 ? 0.737 -4.348 2.586 1 98.88 81 THR A C 1
ATOM 613 O O . THR A 1 81 ? 1.656 -4.992 3.098 1 98.88 81 THR A O 1
ATOM 616 N N . ARG A 1 82 ? -0.298 -3.84 3.299 1 98.81 82 ARG A N 1
ATOM 617 C CA . ARG A 1 82 ? -0.429 -4.066 4.734 1 98.81 82 ARG A CA 1
ATOM 618 C C . ARG A 1 82 ? -0.474 -5.555 5.051 1 98.81 82 ARG A C 1
ATOM 620 O O . ARG A 1 82 ? 0.267 -6.035 5.914 1 98.81 82 ARG A O 1
ATOM 627 N N . VAL A 1 83 ? -1.301 -6.312 4.371 1 98.81 83 VAL A N 1
ATOM 628 C CA . VAL A 1 83 ? -1.448 -7.75 4.566 1 98.81 83 VAL A CA 1
ATOM 629 C C . VAL A 1 83 ? -0.131 -8.453 4.246 1 98.81 83 VAL A C 1
ATOM 631 O O . VAL A 1 83 ? 0.357 -9.258 5.039 1 98.81 83 VAL A O 1
ATOM 634 N N . GLY A 1 84 ? 0.446 -8.125 3.055 1 98.88 84 GLY A N 1
ATOM 635 C CA . GLY A 1 84 ? 1.692 -8.75 2.641 1 98.88 84 GLY A CA 1
ATOM 636 C C . GLY A 1 84 ? 2.82 -8.547 3.635 1 98.88 84 GLY A C 1
ATOM 637 O O . GLY A 1 84 ? 3.6 -9.469 3.893 1 98.88 84 GLY A O 1
ATOM 638 N N . THR A 1 85 ? 2.912 -7.324 4.188 1 98.5 85 THR A N 1
ATOM 639 C CA . THR A 1 85 ? 3.949 -6.992 5.16 1 98.5 85 THR A CA 1
ATOM 640 C C . THR A 1 85 ? 3.838 -7.883 6.395 1 98.5 85 THR A C 1
ATOM 642 O O . THR A 1 85 ? 4.836 -8.438 6.855 1 98.5 85 THR A O 1
ATOM 645 N N . GLU A 1 86 ? 2.619 -8.008 6.953 1 98.69 86 GLU A N 1
ATOM 646 C CA . GLU A 1 86 ? 2.408 -8.781 8.172 1 98.69 86 GLU A CA 1
ATOM 647 C C . GLU A 1 86 ? 2.598 -10.273 7.91 1 98.69 86 GLU A C 1
ATOM 649 O O . GLU A 1 86 ? 3.166 -10.984 8.742 1 98.69 86 GLU A O 1
ATOM 654 N N . VAL A 1 87 ? 2.127 -10.773 6.777 1 98.75 87 VAL A N 1
ATOM 655 C CA . VAL A 1 87 ? 2.275 -12.172 6.406 1 98.75 87 VAL A CA 1
ATOM 656 C C . VAL A 1 87 ? 3.756 -12.516 6.262 1 98.75 87 VAL A C 1
ATOM 658 O O . VAL A 1 87 ? 4.207 -13.562 6.738 1 98.75 87 VAL A O 1
ATOM 661 N N . LYS A 1 88 ? 4.512 -11.633 5.59 1 98.62 88 LYS A N 1
ATOM 662 C CA . LYS A 1 88 ? 5.926 -11.898 5.344 1 98.62 88 LYS A CA 1
ATOM 663 C C . LYS A 1 88 ? 6.703 -12 6.652 1 98.62 88 LYS A C 1
ATOM 665 O O . LYS A 1 88 ? 7.648 -12.781 6.758 1 98.62 88 LYS A O 1
ATOM 670 N N . LYS A 1 89 ? 6.324 -11.234 7.66 1 97.88 89 LYS A N 1
ATOM 671 C CA . LYS A 1 89 ? 6.965 -11.32 8.969 1 97.88 89 LYS A CA 1
ATOM 672 C C . LYS A 1 89 ? 6.816 -12.711 9.57 1 97.88 89 LYS A C 1
ATOM 674 O O . LYS A 1 89 ? 7.727 -13.203 10.234 1 97.88 89 LYS A O 1
ATOM 679 N N . ILE A 1 90 ? 5.734 -13.359 9.344 1 98.19 90 ILE A N 1
ATOM 680 C CA . ILE A 1 90 ? 5.465 -14.695 9.867 1 98.19 90 ILE A CA 1
ATOM 681 C C . ILE A 1 90 ? 6.27 -15.727 9.078 1 98.19 90 ILE A C 1
ATOM 683 O O . ILE A 1 90 ? 6.852 -16.641 9.664 1 98.19 90 ILE A O 1
ATOM 687 N N . LEU A 1 91 ? 6.371 -15.562 7.789 1 97.94 91 LEU A N 1
ATOM 688 C CA . LEU A 1 91 ? 6.914 -16.578 6.895 1 97.94 91 LEU A CA 1
ATOM 689 C C . LEU A 1 91 ? 8.438 -16.562 6.922 1 97.94 91 LEU A C 1
ATOM 691 O O . LEU A 1 91 ? 9.078 -17.547 6.555 1 97.94 91 LEU A O 1
ATOM 695 N N . GLY A 1 92 ? 9.039 -15.414 7.328 1 95.81 92 GLY A N 1
ATOM 696 C CA . GLY A 1 92 ? 10.484 -15.32 7.352 1 95.81 92 GLY A CA 1
ATOM 697 C C . GLY A 1 92 ? 11.117 -15.531 5.988 1 95.81 92 GLY A C 1
ATOM 698 O O . GLY A 1 92 ? 10.836 -14.797 5.043 1 95.81 92 GLY A O 1
ATOM 699 N N . LYS A 1 93 ? 11.828 -16.625 5.816 1 95.56 93 LYS A N 1
ATOM 700 C CA . LYS A 1 93 ? 12.609 -16.844 4.605 1 95.56 93 LYS A CA 1
ATOM 701 C C . LYS A 1 93 ? 11.781 -17.594 3.553 1 95.56 93 LYS A C 1
ATOM 703 O O . LYS A 1 93 ? 12.188 -17.672 2.389 1 95.56 93 LYS A O 1
ATOM 708 N N . MET A 1 94 ? 10.664 -18.141 3.91 1 96.81 94 MET A N 1
ATOM 709 C CA . MET A 1 94 ? 9.828 -18.859 2.949 1 96.81 94 MET A CA 1
ATOM 710 C C . MET A 1 94 ? 9.438 -17.953 1.785 1 96.81 94 MET A C 1
ATOM 712 O O . MET A 1 94 ? 9 -16.812 1.993 1 96.81 94 MET A O 1
ATOM 716 N N . PRO A 1 95 ? 9.648 -18.422 0.546 1 98.06 95 PRO A N 1
ATOM 717 C CA . PRO A 1 95 ? 9.234 -17.641 -0.613 1 98.06 95 PRO A CA 1
ATOM 718 C C . PRO A 1 95 ? 7.77 -17.203 -0.544 1 98.06 95 PRO A C 1
ATOM 720 O O . PRO A 1 95 ? 6.906 -18.016 -0.184 1 98.06 95 PRO A O 1
ATOM 723 N N . CYS A 1 96 ? 7.527 -15.977 -0.825 1 98.69 96 CYS A N 1
ATOM 724 C CA . CYS A 1 96 ? 6.18 -15.414 -0.797 1 98.69 96 CYS A CA 1
ATOM 725 C C . CYS A 1 96 ? 5.965 -14.453 -1.961 1 98.69 96 CYS A C 1
ATOM 727 O O . CYS A 1 96 ? 6.848 -13.664 -2.291 1 98.69 96 CYS A O 1
ATOM 729 N N . GLY A 1 97 ? 4.863 -14.641 -2.633 1 98.81 97 GLY A N 1
ATOM 730 C CA . GLY A 1 97 ? 4.477 -13.75 -3.715 1 98.81 97 GLY A CA 1
ATOM 731 C C . GLY A 1 97 ? 3.078 -13.188 -3.551 1 98.81 97 GLY A C 1
ATOM 732 O O . GLY A 1 97 ? 2.451 -13.359 -2.504 1 98.81 97 GLY A O 1
ATOM 733 N N . VAL A 1 98 ? 2.682 -12.422 -4.57 1 98.88 98 VAL A N 1
ATOM 734 C CA . VAL A 1 98 ? 1.386 -11.758 -4.52 1 98.88 98 VAL A CA 1
ATOM 735 C C . VAL A 1 98 ? 0.744 -11.766 -5.902 1 98.88 98 VAL A C 1
ATOM 737 O O . VAL A 1 98 ? 1.444 -11.742 -6.918 1 98.88 98 VAL A O 1
ATOM 740 N N . GLN A 1 99 ? -0.517 -11.914 -5.938 1 98.44 99 GLN A N 1
ATOM 741 C CA . GLN A 1 99 ? -1.378 -11.711 -7.098 1 98.44 99 GLN A CA 1
ATOM 742 C C . GLN A 1 99 ? -2.506 -10.734 -6.777 1 98.44 99 GLN A C 1
ATOM 744 O O . GLN A 1 99 ? -3.254 -10.938 -5.82 1 98.44 99 GLN A O 1
ATOM 749 N N . VAL A 1 100 ? -2.607 -9.672 -7.547 1 97.88 100 VAL A N 1
ATOM 750 C CA . VAL A 1 100 ? -3.73 -8.75 -7.398 1 97.88 100 VAL A CA 1
ATOM 751 C C . VAL A 1 100 ? -4.656 -8.867 -8.609 1 97.88 100 VAL A C 1
ATOM 753 O O . VAL A 1 100 ? -4.285 -8.492 -9.719 1 97.88 100 VAL A O 1
ATOM 756 N N . LEU A 1 101 ? -5.805 -9.414 -8.383 1 94.44 101 LEU A N 1
ATOM 757 C CA . LEU A 1 101 ? -6.801 -9.656 -9.422 1 94.44 101 LEU A CA 1
ATOM 758 C C . LEU A 1 101 ? -7.555 -8.375 -9.758 1 94.44 101 LEU A C 1
ATOM 760 O O . LEU A 1 101 ? -7.68 -7.48 -8.914 1 94.44 101 LEU A O 1
ATOM 764 N N . SER A 1 102 ? -8.094 -8.234 -10.859 1 92.06 102 SER A N 1
ATOM 765 C CA . SER A 1 102 ? -7.828 -9.031 -12.047 1 92.06 102 SER A CA 1
ATOM 766 C C . SER A 1 102 ? -6.746 -8.391 -12.914 1 92.06 102 SER A C 1
ATOM 768 O O . SER A 1 102 ? -6.941 -7.297 -13.453 1 92.06 102 SER A O 1
ATOM 770 N N . GLY A 1 103 ? -5.625 -8.961 -12.969 1 93.38 103 GLY A N 1
ATOM 771 C CA . GLY A 1 103 ? -4.562 -8.477 -13.836 1 93.38 103 GLY A CA 1
ATOM 772 C C . GLY A 1 103 ? -3.941 -7.18 -13.359 1 93.38 103 GLY A C 1
ATOM 773 O O . GLY A 1 103 ? -3.395 -6.418 -14.156 1 93.38 103 GLY A O 1
ATOM 774 N N . ASN A 1 104 ? -4.168 -6.793 -12.07 1 95.81 104 ASN A N 1
ATOM 775 C CA . ASN A 1 104 ? -3.545 -5.59 -11.523 1 95.81 104 ASN A CA 1
ATOM 776 C C . ASN A 1 104 ? -2.072 -5.824 -11.195 1 95.81 104 ASN A C 1
ATOM 778 O O . ASN A 1 104 ? -1.666 -5.715 -10.039 1 95.81 104 ASN A O 1
ATOM 782 N N . ASN A 1 105 ? -1.314 -6.02 -12.289 1 97.56 105 ASN A N 1
ATOM 783 C CA . ASN A 1 105 ? 0.067 -6.473 -12.172 1 97.56 105 ASN A CA 1
ATOM 784 C C . ASN A 1 105 ? 0.979 -5.359 -11.664 1 97.56 105 ASN A C 1
ATOM 786 O O . ASN A 1 105 ? 1.971 -5.629 -10.984 1 97.56 105 ASN A O 1
ATOM 790 N N . PHE A 1 106 ? 0.683 -4.102 -11.977 1 97.19 106 PHE A N 1
ATOM 791 C CA . PHE A 1 106 ? 1.467 -2.98 -11.469 1 97.19 106 PHE A CA 1
ATOM 792 C C . PHE A 1 106 ? 1.321 -2.854 -9.961 1 97.19 106 PHE A C 1
ATOM 794 O O . PHE A 1 106 ? 2.316 -2.723 -9.242 1 97.19 106 PHE A O 1
ATOM 801 N N . SER A 1 107 ? 0.073 -2.949 -9.477 1 97.94 107 SER A N 1
ATOM 802 C CA . SER A 1 107 ? -0.169 -2.941 -8.031 1 97.94 107 SER A CA 1
ATOM 803 C C . SER A 1 107 ? 0.53 -4.109 -7.352 1 97.94 107 SER A C 1
ATOM 805 O O . SER A 1 107 ? 1.139 -3.943 -6.293 1 97.94 107 SER A O 1
ATOM 807 N N . ALA A 1 108 ? 0.399 -5.273 -7.98 1 98.56 108 ALA A N 1
ATOM 808 C CA . ALA A 1 108 ? 1.037 -6.461 -7.414 1 98.56 108 ALA A CA 1
ATOM 809 C C . ALA A 1 108 ? 2.545 -6.262 -7.285 1 98.56 108 ALA A C 1
ATOM 811 O O . ALA A 1 108 ? 3.141 -6.641 -6.273 1 98.56 108 ALA A O 1
ATOM 812 N N . THR A 1 109 ? 3.156 -5.672 -8.305 1 98.5 109 THR A N 1
ATOM 813 C CA . THR A 1 109 ? 4.59 -5.414 -8.297 1 98.5 109 THR A CA 1
ATOM 814 C C . THR A 1 109 ? 4.961 -4.43 -7.188 1 98.5 109 THR A C 1
ATOM 816 O O . THR A 1 109 ? 5.926 -4.652 -6.453 1 98.5 109 THR A O 1
ATOM 819 N N . ALA A 1 110 ? 4.18 -3.352 -7.062 1 98.62 110 ALA A N 1
ATOM 820 C CA . ALA A 1 110 ? 4.414 -2.361 -6.016 1 98.62 110 ALA A CA 1
ATOM 821 C C . ALA A 1 110 ? 4.293 -2.992 -4.629 1 98.62 110 ALA A C 1
ATOM 823 O O . ALA A 1 110 ? 5.105 -2.719 -3.742 1 98.62 110 ALA A O 1
ATOM 824 N N . VAL A 1 111 ? 3.256 -3.83 -4.426 1 98.81 111 VAL A N 1
ATOM 825 C CA . VAL A 1 111 ? 3.025 -4.516 -3.156 1 98.81 111 VAL A CA 1
ATOM 826 C C . VAL A 1 111 ? 4.211 -5.426 -2.84 1 98.81 111 VAL A C 1
ATOM 828 O O . VAL A 1 111 ? 4.703 -5.441 -1.709 1 98.81 111 VAL A O 1
ATOM 831 N N . ALA A 1 112 ? 4.648 -6.207 -3.863 1 98.88 112 ALA A N 1
ATOM 832 C CA . ALA A 1 112 ? 5.773 -7.117 -3.66 1 98.88 112 ALA A CA 1
ATOM 833 C C . ALA A 1 112 ? 7.023 -6.359 -3.223 1 98.88 112 ALA A C 1
ATOM 835 O O . ALA A 1 112 ? 7.699 -6.762 -2.271 1 98.88 112 ALA A O 1
ATOM 836 N N . LEU A 1 113 ? 7.324 -5.309 -3.908 1 98.69 113 LEU A N 1
ATOM 837 C CA . LEU A 1 113 ? 8.484 -4.496 -3.576 1 98.69 113 LEU A CA 1
ATOM 838 C C . LEU A 1 113 ? 8.383 -3.947 -2.158 1 98.69 113 LEU A C 1
ATOM 840 O O . LEU A 1 113 ? 9.32 -4.074 -1.366 1 98.69 113 LEU A O 1
ATOM 844 N N . ALA A 1 114 ? 7.25 -3.342 -1.807 1 98.75 114 ALA A N 1
ATOM 845 C CA . ALA A 1 114 ? 7.055 -2.66 -0.53 1 98.75 114 ALA A CA 1
ATOM 846 C C . ALA A 1 114 ? 7.086 -3.65 0.631 1 98.75 114 ALA A C 1
ATOM 848 O O . ALA A 1 114 ? 7.633 -3.354 1.695 1 98.75 114 ALA A O 1
ATOM 849 N N . ALA A 1 115 ? 6.473 -4.859 0.474 1 98.56 115 ALA A N 1
ATOM 850 C CA . ALA A 1 115 ? 6.312 -5.84 1.548 1 98.56 115 ALA A CA 1
ATOM 851 C C . ALA A 1 115 ? 7.492 -6.805 1.588 1 98.56 115 ALA A C 1
ATOM 853 O O . ALA A 1 115 ? 7.59 -7.637 2.494 1 98.56 115 ALA A O 1
ATOM 854 N N . GLY A 1 116 ? 8.414 -6.727 0.592 1 98.19 116 GLY A N 1
ATOM 855 C CA . GLY A 1 116 ? 9.57 -7.609 0.553 1 98.19 116 GLY A CA 1
ATOM 856 C C . GLY A 1 116 ? 9.234 -9.008 0.07 1 98.19 116 GLY A C 1
ATOM 857 O O . GLY A 1 116 ? 9.758 -9.992 0.593 1 98.19 116 GLY A O 1
ATOM 858 N N . LEU A 1 117 ? 8.281 -9.125 -0.833 1 98.75 117 LEU A N 1
ATOM 859 C CA . LEU A 1 117 ? 7.93 -10.406 -1.43 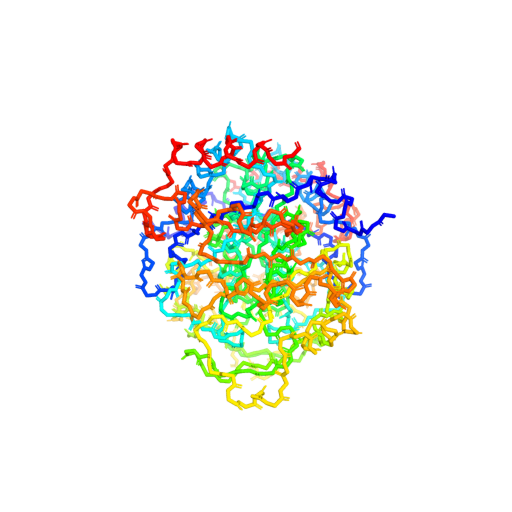1 98.75 117 LEU A CA 1
ATOM 860 C C . LEU A 1 117 ? 8.812 -10.711 -2.633 1 98.75 117 LEU A C 1
ATOM 862 O O . LEU A 1 117 ? 9.438 -9.805 -3.193 1 98.75 117 LEU A O 1
ATOM 866 N N . GLN A 1 118 ? 8.875 -11.961 -3.051 1 98.69 118 GLN A N 1
ATOM 867 C CA . GLN A 1 118 ? 9.938 -12.352 -3.979 1 98.69 118 GLN A CA 1
ATOM 868 C C . GLN A 1 118 ? 9.383 -12.555 -5.387 1 98.69 118 GLN A C 1
ATOM 870 O O . GLN A 1 118 ? 10.148 -12.617 -6.355 1 98.69 118 GLN A O 1
ATOM 875 N N . PHE A 1 119 ? 8.016 -12.664 -5.543 1 98.75 119 PHE A N 1
ATOM 876 C CA . PHE A 1 119 ? 7.531 -12.883 -6.902 1 98.75 119 PHE A CA 1
ATOM 877 C C . PHE A 1 119 ? 6.086 -12.422 -7.043 1 98.75 119 PHE A C 1
ATOM 879 O O . PHE A 1 119 ? 5.406 -12.172 -6.043 1 98.75 119 PHE A O 1
ATOM 886 N N . VAL A 1 120 ? 5.656 -12.227 -8.289 1 98.81 120 VAL A N 1
ATOM 887 C CA . VAL A 1 120 ? 4.309 -11.836 -8.68 1 98.81 120 VAL A CA 1
ATOM 888 C C . VAL A 1 120 ? 3.715 -12.883 -9.625 1 98.81 120 VAL A C 1
ATOM 890 O O . VAL A 1 120 ? 4.395 -13.359 -10.531 1 98.81 120 VAL A O 1
ATOM 893 N N . ARG A 1 121 ? 2.547 -13.344 -9.266 1 98.5 121 ARG A N 1
ATOM 894 C CA . ARG A 1 121 ? 1.769 -14.023 -10.305 1 98.5 121 ARG A CA 1
ATOM 895 C C . ARG A 1 121 ? 1.033 -13.016 -11.18 1 98.5 121 ARG A C 1
ATOM 897 O O . ARG A 1 121 ? 0.139 -12.312 -10.711 1 98.5 121 ARG A O 1
ATOM 904 N N . ALA A 1 122 ? 1.378 -12.992 -12.406 1 97.25 122 ALA A N 1
ATOM 905 C CA . ALA A 1 122 ? 0.868 -11.961 -13.305 1 97.25 122 ALA A CA 1
ATOM 906 C C . ALA A 1 122 ? -0.102 -12.547 -14.32 1 97.25 122 ALA A C 1
ATOM 908 O O . ALA A 1 122 ? 0.194 -13.57 -14.953 1 97.25 122 ALA A O 1
ATOM 909 N N . GLU A 1 123 ? -1.192 -11.914 -14.469 1 93.94 123 GLU A N 1
ATOM 910 C CA . GLU A 1 123 ? -2.18 -12.273 -15.477 1 93.94 123 GLU A CA 1
ATOM 911 C C . GLU A 1 123 ? -1.999 -11.445 -16.75 1 93.94 123 GLU A C 1
ATOM 913 O O . GLU A 1 123 ? -1.581 -10.289 -16.688 1 93.94 123 GLU A O 1
ATOM 918 N N . SER A 1 124 ? -2.316 -12.078 -17.844 1 92.12 124 SER A N 1
ATOM 919 C CA . SER A 1 124 ? -2.264 -11.383 -19.125 1 92.12 124 SER A CA 1
ATOM 920 C C . SER A 1 124 ? -0.922 -10.688 -19.328 1 92.12 124 SER A C 1
ATOM 922 O O . SER A 1 124 ? -0.875 -9.5 -19.656 1 92.12 124 SER A O 1
ATOM 924 N N . PHE A 1 125 ? 0.122 -11.477 -18.969 1 95.06 125 PHE A N 1
ATOM 925 C CA . PHE A 1 125 ? 1.476 -10.977 -19.188 1 95.06 125 PHE A CA 1
ATOM 926 C C . PHE A 1 125 ? 1.791 -10.875 -20.672 1 95.06 125 PHE A C 1
ATOM 928 O O . PHE A 1 125 ? 2.271 -9.844 -21.141 1 95.06 125 PHE A O 1
ATOM 935 N N . VAL A 1 126 ? 1.44 -11.977 -21.359 1 92.44 126 VAL A N 1
ATOM 936 C CA . VAL A 1 126 ? 1.525 -11.984 -22.812 1 92.44 126 VAL A CA 1
ATOM 937 C C . VAL A 1 126 ? 0.141 -12.234 -23.406 1 92.44 126 VAL A C 1
ATOM 939 O O . VAL A 1 126 ? -0.715 -12.852 -22.781 1 92.44 126 VAL A O 1
ATOM 942 N N . PHE A 1 127 ? -0.074 -11.664 -24.562 1 88.5 127 PHE A N 1
ATOM 943 C CA . PHE A 1 127 ? -1.3 -11.805 -25.344 1 88.5 127 PHE A CA 1
ATOM 944 C C . PHE A 1 127 ? -2.492 -11.25 -24.578 1 88.5 127 PHE A C 1
ATOM 946 O O . PHE A 1 127 ? -2.398 -10.992 -23.375 1 88.5 127 PHE A O 1
ATOM 953 N N . ALA A 1 128 ? -3.494 -10.961 -25.297 1 85.12 128 ALA A N 1
ATOM 954 C CA . ALA A 1 128 ? -4.754 -10.492 -24.719 1 85.12 128 ALA A CA 1
ATOM 955 C C . ALA A 1 128 ? -5.785 -11.617 -24.672 1 85.12 128 ALA A C 1
ATOM 957 O O . ALA A 1 128 ? -5.656 -12.617 -25.391 1 85.12 128 ALA A O 1
ATOM 958 N N . HIS A 1 129 ? -6.652 -11.469 -23.766 1 83.75 129 HIS A N 1
ATOM 959 C CA . HIS A 1 129 ? -7.801 -12.367 -23.719 1 83.75 129 HIS A CA 1
ATOM 960 C C . HIS A 1 129 ? -9.031 -11.656 -23.156 1 83.75 129 HIS A C 1
ATOM 962 O O . HIS A 1 129 ? -8.93 -10.531 -22.672 1 83.75 129 HIS A O 1
ATOM 968 N N . VAL A 1 130 ? -10.133 -12.258 -23.406 1 82.94 130 VAL A N 1
ATOM 969 C CA . VAL A 1 130 ? -11.375 -11.703 -22.891 1 82.94 130 VAL A CA 1
ATOM 970 C C . VAL A 1 130 ? -11.766 -12.414 -21.594 1 82.94 130 VAL A C 1
ATOM 972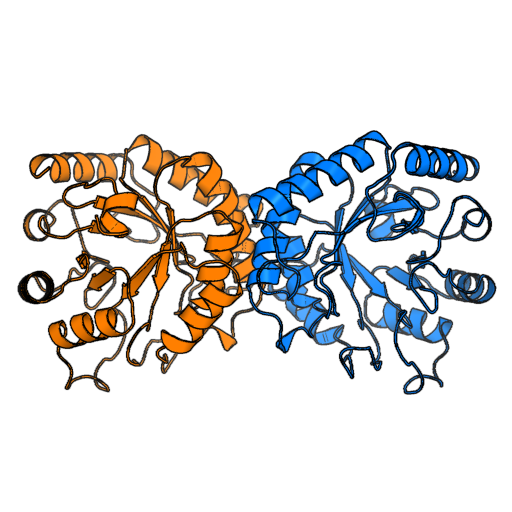 O O . VAL A 1 130 ? -12.078 -13.609 -21.609 1 82.94 130 VAL A O 1
ATOM 975 N N . ALA A 1 131 ? -11.688 -11.656 -20.516 1 86.31 131 ALA A N 1
ATOM 976 C CA . ALA A 1 131 ? -12.078 -12.195 -19.219 1 86.31 131 ALA A CA 1
ATOM 977 C C . ALA A 1 131 ? -13.453 -11.68 -18.797 1 86.31 131 ALA A C 1
ATOM 979 O O . ALA A 1 131 ? -14.148 -11.039 -19.594 1 86.31 131 ALA A O 1
ATOM 980 N N . ASP A 1 132 ? -13.906 -12.133 -17.609 1 80.81 132 ASP A N 1
ATOM 981 C CA . ASP A 1 132 ? -15.195 -11.688 -17.094 1 80.81 132 ASP A CA 1
ATOM 982 C C . ASP A 1 132 ? -15.266 -10.164 -17.016 1 80.81 132 ASP A C 1
ATOM 984 O O . ASP A 1 132 ? -16.328 -9.578 -17.188 1 80.81 132 ASP A O 1
ATOM 988 N N . GLU A 1 133 ? -14.109 -9.57 -16.859 1 87 133 GLU A N 1
ATOM 989 C CA . GLU A 1 133 ? -14.023 -8.125 -16.703 1 87 133 GLU A CA 1
ATOM 990 C C . GLU A 1 133 ? -13.945 -7.418 -18.047 1 87 133 GLU A C 1
ATOM 992 O O . GLU A 1 133 ? -14.039 -6.191 -18.109 1 87 133 GLU A O 1
ATOM 997 N N . GLY A 1 134 ? -13.773 -8.211 -19.094 1 86.56 134 GLY A N 1
ATOM 998 C CA . GLY A 1 134 ? -13.609 -7.641 -20.422 1 86.56 134 GLY A CA 1
ATOM 999 C C . GLY A 1 134 ? -12.281 -8 -21.078 1 86.56 134 GLY A C 1
ATOM 1000 O O . GLY A 1 134 ? -11.688 -9.031 -20.75 1 86.56 134 GLY A O 1
ATOM 1001 N N . LEU A 1 135 ? -11.906 -7.242 -22.031 1 86.5 135 LEU A N 1
ATOM 1002 C CA . LEU A 1 135 ? -10.648 -7.477 -22.734 1 86.5 135 LEU A CA 1
ATOM 1003 C C . LEU A 1 135 ? -9.453 -7.094 -21.875 1 86.5 135 LEU A C 1
ATOM 1005 O O . LEU A 1 135 ? -9.305 -5.93 -21.5 1 86.5 135 LEU A O 1
ATOM 1009 N N . MET A 1 136 ? -8.695 -8.078 -21.531 1 88.44 136 MET A N 1
ATOM 1010 C CA . MET A 1 136 ? -7.465 -7.848 -20.781 1 88.44 136 MET A CA 1
ATOM 1011 C C . MET A 1 136 ? -6.266 -7.742 -21.719 1 88.44 136 MET A C 1
ATOM 1013 O O . MET A 1 136 ? -6.004 -8.656 -22.5 1 88.44 136 MET A O 1
ATOM 1017 N N . GLN A 1 137 ? -5.539 -6.672 -21.609 1 88.75 137 GLN A N 1
ATOM 1018 C CA . GLN A 1 137 ? -4.387 -6.426 -22.469 1 88.75 137 GLN A CA 1
ATOM 1019 C C . GLN A 1 137 ? -3.107 -6.977 -21.844 1 88.75 137 GLN A C 1
ATOM 1021 O O . GLN A 1 137 ? -2.973 -7.02 -20.625 1 88.75 137 GLN A O 1
ATOM 1026 N N . ALA A 1 138 ? -2.258 -7.453 -22.797 1 92 138 ALA A N 1
ATOM 1027 C CA . ALA A 1 138 ? -0.934 -7.84 -22.312 1 92 138 ALA A CA 1
ATOM 1028 C C . ALA A 1 138 ? -0.197 -6.645 -21.719 1 92 138 ALA A C 1
ATOM 1030 O O . ALA A 1 138 ? -0.455 -5.5 -22.078 1 92 138 ALA A O 1
ATOM 1031 N N . CYS A 1 139 ? 0.744 -6.961 -20.797 1 94.69 139 CYS A N 1
ATOM 1032 C CA . CYS A 1 139 ? 1.371 -5.832 -20.109 1 94.69 139 CYS A CA 1
ATOM 1033 C C . CYS A 1 139 ? 2.861 -6.074 -19.922 1 94.69 139 CYS A C 1
ATOM 1035 O O . CYS A 1 139 ? 3.527 -5.32 -19.203 1 94.69 139 CYS A O 1
ATOM 1037 N N . ALA A 1 140 ? 3.457 -7.07 -20.531 1 95.62 140 ALA A N 1
ATOM 1038 C CA . ALA A 1 140 ? 4.848 -7.418 -20.266 1 95.62 140 ALA A CA 1
ATOM 1039 C C . ALA A 1 140 ? 5.762 -6.207 -20.438 1 95.62 140 ALA A C 1
ATOM 1041 O O . ALA A 1 140 ? 6.578 -5.906 -19.562 1 95.62 140 ALA A O 1
ATOM 1042 N N . GLY A 1 141 ? 5.668 -5.535 -21.562 1 94.94 141 GLY A N 1
ATOM 1043 C CA . GLY A 1 141 ? 6.508 -4.391 -21.875 1 94.94 141 GLY A CA 1
ATOM 1044 C C . GLY A 1 141 ? 6.434 -3.295 -20.828 1 94.94 141 GLY A C 1
ATOM 1045 O O . GLY A 1 141 ? 7.422 -3.016 -20.141 1 94.94 141 GLY A O 1
ATOM 1046 N N . PRO A 1 142 ? 5.242 -2.695 -20.656 1 95.81 142 PRO A N 1
ATOM 1047 C CA . PRO A 1 142 ? 5.125 -1.629 -19.656 1 95.81 142 PRO A CA 1
ATOM 1048 C C . PRO A 1 142 ? 5.414 -2.111 -18.25 1 95.81 142 PRO A C 1
ATOM 1050 O O . PRO A 1 142 ? 5.996 -1.376 -17.438 1 95.81 142 PRO A O 1
ATOM 1053 N N . LEU A 1 143 ? 5.078 -3.303 -17.906 1 96.88 143 LEU A N 1
ATOM 1054 C CA . LEU A 1 143 ? 5.242 -3.822 -16.547 1 96.88 143 LEU A CA 1
ATOM 1055 C C . LEU A 1 143 ? 6.719 -3.945 -16.188 1 96.88 143 LEU A C 1
ATOM 1057 O O . LEU A 1 143 ? 7.137 -3.521 -15.109 1 96.88 143 LEU A O 1
ATOM 1061 N N . LEU A 1 144 ? 7.52 -4.512 -17.047 1 96.88 144 LEU A N 1
ATOM 1062 C CA . LEU A 1 144 ? 8.93 -4.719 -16.75 1 96.88 144 LEU A CA 1
ATOM 1063 C C . LEU A 1 144 ? 9.688 -3.395 -16.734 1 96.88 144 LEU A C 1
ATOM 1065 O O . LEU A 1 144 ? 10.641 -3.23 -15.977 1 96.88 144 LEU A O 1
ATOM 1069 N N . ARG A 1 145 ? 9.305 -2.445 -17.594 1 95.31 145 ARG A N 1
ATOM 1070 C CA . ARG A 1 145 ? 9.875 -1.104 -17.516 1 95.31 145 ARG A CA 1
ATOM 1071 C C . ARG A 1 145 ? 9.539 -0.451 -16.172 1 95.31 145 ARG A C 1
ATOM 1073 O O . ARG A 1 145 ? 10.398 0.16 -15.547 1 95.31 145 ARG A O 1
ATO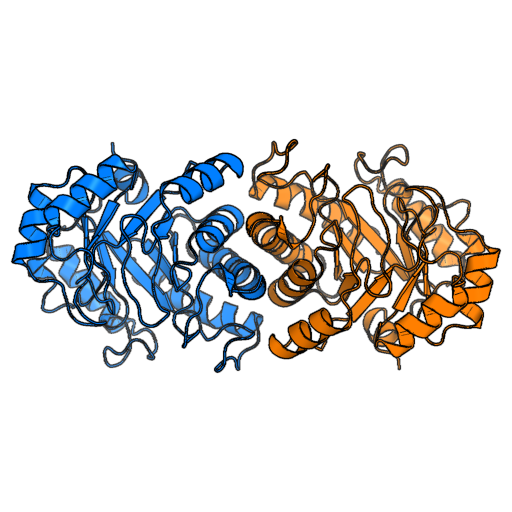M 1080 N N . TYR A 1 146 ? 8.32 -0.596 -15.82 1 96.69 146 TYR A N 1
ATOM 1081 C CA . TYR A 1 146 ? 7.883 -0.098 -14.523 1 96.69 146 TYR A CA 1
ATOM 1082 C C . TYR A 1 146 ? 8.68 -0.744 -13.398 1 96.69 146 TYR A C 1
ATOM 1084 O O . TYR A 1 146 ? 9.188 -0.052 -12.508 1 96.69 146 TYR A O 1
ATOM 1092 N N . SER A 1 147 ? 8.766 -2.061 -13.445 1 97.19 147 SER A N 1
ATOM 1093 C CA . SER A 1 147 ? 9.523 -2.805 -12.445 1 97.19 147 SER A CA 1
ATOM 1094 C C . SER A 1 147 ? 10.953 -2.279 -12.336 1 97.19 147 SER A C 1
ATOM 1096 O O . SER A 1 147 ? 11.445 -2.037 -11.227 1 97.19 147 SER A O 1
ATOM 1098 N N . LYS A 1 148 ? 11.609 -2.125 -13.414 1 95.25 148 LYS A N 1
ATOM 1099 C CA . LYS A 1 148 ? 12.969 -1.59 -13.43 1 95.25 148 LYS A CA 1
ATOM 1100 C C . LYS A 1 148 ? 13.008 -0.185 -12.836 1 95.25 148 LYS A C 1
ATOM 1102 O O . LYS A 1 148 ? 13.883 0.125 -12.023 1 95.25 148 LYS A O 1
ATOM 1107 N N . ASN A 1 149 ? 12.102 0.614 -13.227 1 95 149 ASN A N 1
ATOM 1108 C CA . ASN A 1 149 ? 12.062 2.01 -12.805 1 95 149 ASN A CA 1
ATOM 1109 C C . ASN A 1 149 ? 11.938 2.131 -11.289 1 95 149 ASN A C 1
ATOM 1111 O O . ASN A 1 149 ? 12.516 3.037 -10.68 1 95 149 ASN A O 1
ATOM 1115 N N . ILE A 1 150 ? 11.234 1.175 -10.688 1 96.25 150 ILE A N 1
ATOM 1116 C CA . ILE A 1 150 ? 11 1.341 -9.258 1 96.25 150 ILE A CA 1
ATOM 1117 C C . ILE A 1 150 ? 11.977 0.479 -8.461 1 96.25 150 ILE A C 1
ATOM 1119 O O . ILE A 1 150 ? 11.812 0.285 -7.258 1 96.25 150 ILE A O 1
ATOM 1123 N N . GLY A 1 151 ? 12.945 -0.097 -9.117 1 95.38 151 GLY A N 1
ATOM 1124 C CA . GLY A 1 151 ? 13.977 -0.865 -8.43 1 95.38 151 GLY A CA 1
ATOM 1125 C C . GLY A 1 151 ? 13.5 -2.244 -8.008 1 95.38 151 GLY A C 1
ATOM 1126 O O . GLY A 1 151 ? 13.938 -2.766 -6.98 1 95.38 151 GLY A O 1
ATOM 1127 N N . ALA A 1 152 ? 12.578 -2.855 -8.773 1 96 152 ALA A N 1
ATOM 1128 C CA . ALA A 1 152 ? 12 -4.16 -8.453 1 96 152 ALA A CA 1
ATOM 1129 C C . ALA A 1 152 ? 12.492 -5.23 -9.422 1 96 152 ALA A C 1
ATOM 1131 O O . ALA A 1 152 ? 11.797 -6.215 -9.672 1 96 152 ALA A O 1
ATOM 1132 N N . ALA A 1 153 ? 13.648 -5.113 -9.883 1 93.06 153 ALA A N 1
ATOM 1133 C CA . ALA A 1 153 ? 14.148 -6.012 -10.922 1 93.06 153 ALA A CA 1
ATOM 1134 C C . ALA A 1 153 ? 14.398 -7.41 -10.359 1 93.06 153 ALA A C 1
ATOM 1136 O O . ALA A 1 153 ? 14.453 -8.383 -11.117 1 93.06 153 ALA A O 1
ATOM 1137 N N . ASP A 1 154 ? 14.508 -7.496 -9.086 1 95.69 154 ASP A N 1
ATOM 1138 C CA . ASP A 1 154 ? 14.797 -8.789 -8.477 1 95.69 154 ASP A CA 1
ATOM 1139 C C . ASP A 1 154 ? 13.516 -9.602 -8.289 1 95.69 154 ASP A C 1
ATOM 1141 O O . ASP A 1 154 ? 13.57 -10.805 -8.031 1 95.69 154 ASP A O 1
ATOM 1145 N N . ILE A 1 155 ? 12.359 -8.984 -8.414 1 97.94 155 ILE A N 1
ATOM 1146 C CA . ILE A 1 155 ? 11.086 -9.68 -8.297 1 97.94 155 ILE A CA 1
ATOM 1147 C C . ILE A 1 155 ? 10.883 -10.594 -9.492 1 97.94 155 ILE A C 1
ATOM 1149 O O . ILE A 1 155 ? 11.148 -10.211 -10.633 1 97.94 155 ILE A O 1
ATOM 1153 N N . LEU A 1 156 ? 10.492 -11.836 -9.234 1 98.5 156 LEU A N 1
ATOM 1154 C CA . LEU A 1 156 ? 10.188 -12.781 -10.305 1 98.5 156 LEU A CA 1
ATOM 1155 C C . LEU A 1 156 ? 8.742 -12.648 -10.758 1 98.5 156 LEU A C 1
ATOM 1157 O O . LEU A 1 156 ? 7.855 -12.359 -9.953 1 98.5 156 LEU A O 1
ATOM 1161 N N . TYR A 1 157 ? 8.523 -12.875 -12.023 1 98.38 157 TYR A N 1
ATOM 1162 C CA . TYR A 1 157 ? 7.176 -12.867 -12.578 1 98.38 157 TYR A CA 1
ATOM 1163 C C . TYR A 1 157 ? 6.789 -14.242 -13.094 1 98.38 157 TYR A C 1
ATOM 1165 O O . TYR A 1 157 ? 7.34 -14.719 -14.094 1 98.38 157 TYR A O 1
ATOM 1173 N N . PHE A 1 158 ? 5.926 -14.922 -12.383 1 98.19 158 PHE A N 1
ATOM 1174 C CA . PHE A 1 158 ? 5.27 -16.125 -12.883 1 98.19 158 PHE A CA 1
ATOM 1175 C C . PHE A 1 158 ? 3.977 -15.766 -13.609 1 98.19 158 PHE A C 1
ATOM 1177 O O . PHE A 1 158 ? 3.088 -15.133 -13.031 1 98.19 158 PHE A O 1
ATOM 1184 N N . THR A 1 159 ? 3.869 -16.156 -14.836 1 97.12 159 THR A N 1
ATOM 1185 C CA . THR A 1 159 ? 2.863 -15.555 -15.703 1 97.12 159 THR A CA 1
ATOM 1186 C C . THR A 1 159 ? 1.863 -16.609 -16.188 1 97.12 159 THR A C 1
ATOM 1188 O O . THR A 1 159 ? 2.254 -17.672 -16.656 1 97.12 159 THR A O 1
ATOM 1191 N N . ASP A 1 160 ? 0.623 -16.312 -16.047 1 94.81 160 ASP A N 1
ATOM 1192 C CA . ASP A 1 160 ? -0.428 -17.188 -16.531 1 94.81 160 ASP A CA 1
ATOM 1193 C C . ASP A 1 160 ? -0.449 -17.219 -18.062 1 94.81 160 ASP A C 1
ATOM 1195 O O . ASP A 1 160 ? -0.319 -16.172 -18.703 1 94.81 160 ASP A O 1
ATOM 1199 N N . ILE A 1 161 ? -0.577 -18.359 -18.578 1 90.5 161 ILE A N 1
ATOM 1200 C CA . ILE A 1 161 ? -0.786 -18.5 -20.016 1 90.5 161 ILE A CA 1
ATOM 1201 C C . ILE A 1 161 ? -2.084 -19.25 -20.281 1 90.5 161 ILE A C 1
ATOM 1203 O O . ILE A 1 161 ? -2.307 -20.328 -19.719 1 90.5 161 ILE A O 1
ATOM 1207 N N . LYS A 1 162 ? -2.951 -18.594 -21.109 1 81.06 162 LYS A N 1
ATOM 1208 C CA . LYS A 1 162 ? -4.305 -19.078 -21.375 1 81.06 162 LYS A CA 1
ATOM 1209 C C . LYS A 1 162 ? -5.062 -19.328 -20.078 1 81.06 162 LYS A C 1
ATOM 1211 O O . LYS A 1 162 ? -5.465 -20.469 -19.812 1 81.06 162 LYS A O 1
ATOM 1216 N N . LYS A 1 163 ? -5.223 -18.281 -19.375 1 73.75 163 LYS A N 1
ATOM 1217 C CA . LYS A 1 163 ? -5.77 -18.25 -18.031 1 73.75 163 LYS A CA 1
ATOM 1218 C C . LYS A 1 163 ? -7.199 -18.781 -18 1 73.75 163 LYS A C 1
ATOM 1220 O O . LYS A 1 163 ? -7.934 -18.656 -18.984 1 73.75 163 LYS A O 1
ATOM 1225 N N . LYS A 1 164 ? -7.555 -19.266 -16.844 1 72.94 164 LYS A N 1
ATOM 1226 C CA . LYS A 1 164 ? -8.914 -19.734 -16.594 1 72.94 164 LYS A CA 1
ATOM 1227 C C . LYS A 1 164 ? -9.914 -18.578 -16.656 1 72.94 164 LYS A C 1
ATOM 1229 O O . LYS A 1 164 ? -9.523 -17.406 -16.562 1 72.94 164 LYS A O 1
ATOM 1234 N N . HIS A 1 165 ? -11.133 -18.875 -16.812 1 65.62 165 HIS A N 1
ATOM 1235 C CA . HIS A 1 165 ? -12.227 -17.922 -16.812 1 65.62 165 HIS A CA 1
ATOM 1236 C C . HIS A 1 165 ? -12.07 -16.922 -17.953 1 65.62 165 HIS A C 1
ATOM 1238 O O . HIS A 1 165 ? -12.336 -15.727 -17.781 1 65.62 165 HIS A O 1
ATOM 1244 N N . SER A 1 166 ? -11.477 -17.297 -18.969 1 76.38 166 SER A N 1
ATOM 1245 C CA . SER A 1 166 ? -11.242 -16.391 -20.094 1 76.38 166 SER A CA 1
ATOM 1246 C C . SER A 1 166 ? -11.531 -17.078 -21.422 1 76.38 166 SER A C 1
ATOM 1248 O O . SER A 1 166 ? -11.484 -18.312 -21.531 1 76.38 166 SER A O 1
ATOM 1250 N N . SER A 1 167 ? -12.031 -16.281 -22.344 1 73.06 167 SER A N 1
ATOM 1251 C CA . SER A 1 167 ? -12.117 -16.719 -23.734 1 73.06 167 SER A CA 1
ATOM 1252 C C . SER A 1 167 ? -10.797 -16.484 -24.469 1 73.06 167 SER A C 1
ATOM 1254 O O . SER A 1 167 ? -10.266 -15.375 -24.453 1 73.06 167 SER A O 1
ATOM 1256 N N . HIS A 1 168 ? -10.336 -17.516 -25.094 1 79 168 HIS A N 1
ATOM 1257 C CA . HIS A 1 168 ? -9.078 -17.406 -25.828 1 79 168 HIS A CA 1
ATOM 1258 C C . HIS A 1 168 ? -9.305 -17.516 -27.328 1 79 168 HIS A C 1
ATOM 1260 O O . HIS A 1 168 ? -8.391 -17.891 -28.062 1 79 168 HIS A O 1
ATOM 1266 N N . ALA A 1 169 ? -10.531 -17.234 -27.672 1 74 169 ALA A N 1
ATOM 1267 C CA . ALA A 1 169 ? -10.859 -17.328 -29.094 1 74 169 ALA A CA 1
ATOM 1268 C C . ALA A 1 169 ? -10 -16.359 -29.922 1 74 169 ALA A C 1
ATOM 1270 O O . ALA A 1 169 ? -9.578 -16.688 -31.031 1 74 169 ALA A O 1
ATOM 1271 N N . ILE A 1 170 ? -9.711 -15.242 -29.328 1 79.12 170 ILE A N 1
ATOM 1272 C CA . ILE A 1 170 ? -8.984 -14.211 -30.062 1 79.12 170 ILE A CA 1
ATOM 1273 C C . ILE A 1 170 ? -7.531 -14.648 -30.266 1 79.12 170 ILE A C 1
ATOM 1275 O O . ILE A 1 170 ? -6.809 -14.062 -31.078 1 79.12 170 ILE A O 1
ATOM 1279 N N . THR A 1 171 ? -7.121 -15.641 -29.531 1 80.44 171 THR A N 1
ATOM 1280 C CA . THR A 1 171 ? -5.777 -16.188 -29.688 1 80.44 171 THR A CA 1
ATOM 1281 C C . THR A 1 171 ? -5.836 -17.688 -29.953 1 80.44 171 THR A C 1
ATOM 1283 O O . THR A 1 171 ? -4.945 -18.438 -29.562 1 80.44 171 THR A O 1
ATOM 1286 N N . SER A 1 172 ? -6.945 -18.156 -30.5 1 82.88 172 SER A N 1
ATOM 1287 C CA . SER A 1 172 ? -7.172 -19.578 -30.719 1 82.88 172 SER A CA 1
ATOM 1288 C C . SER A 1 172 ? -6.125 -20.172 -31.656 1 82.88 172 SER A C 1
ATOM 1290 O O . SER A 1 172 ? -5.902 -21.375 -31.656 1 82.88 172 SER A O 1
ATOM 1292 N N . ASP A 1 173 ? -5.512 -19.312 -32.438 1 83.5 173 ASP A N 1
ATOM 1293 C CA . ASP A 1 173 ? -4.531 -19.766 -33.406 1 83.5 173 ASP A CA 1
ATOM 1294 C C . ASP A 1 173 ? -3.162 -19.953 -32.75 1 83.5 173 ASP A C 1
ATOM 1296 O O . ASP A 1 173 ? -2.225 -20.422 -33.406 1 83.5 173 ASP A O 1
ATOM 1300 N N . VAL A 1 174 ? -3.014 -19.625 -31.484 1 86.44 174 VAL A N 1
ATOM 1301 C CA . VAL A 1 174 ? -1.742 -19.766 -30.781 1 86.44 174 VAL A CA 1
ATOM 1302 C C . VAL A 1 174 ? -1.842 -20.922 -29.766 1 86.44 174 VAL A C 1
ATOM 1304 O O . VAL A 1 174 ? -2.705 -20.906 -28.891 1 86.44 174 VAL A O 1
ATOM 1307 N N . SER A 1 175 ? -1.03 -21.906 -29.906 1 87.5 175 SER A N 1
ATOM 1308 C CA . SER A 1 175 ? -1.039 -23.047 -28.984 1 87.5 175 SER A CA 1
ATOM 1309 C C . SER A 1 175 ? -0.476 -22.672 -27.625 1 87.5 175 SER A C 1
ATOM 1311 O O . SER A 1 175 ? 0.195 -21.641 -27.484 1 87.5 175 SER A O 1
ATOM 1313 N N . LEU A 1 176 ? -0.809 -23.5 -26.656 1 90.44 176 LEU A N 1
ATOM 1314 C CA . LEU A 1 176 ? -0.287 -23.297 -25.312 1 90.44 176 LEU A CA 1
ATOM 1315 C C . LEU A 1 176 ? 1.238 -23.328 -25.312 1 90.44 176 LEU A C 1
ATOM 1317 O O . LEU A 1 176 ? 1.876 -22.516 -24.641 1 90.44 176 LEU A O 1
ATOM 1321 N N . ALA A 1 177 ? 1.844 -24.188 -26.078 1 90.69 177 ALA A N 1
ATOM 1322 C CA . ALA A 1 177 ? 3.295 -24.328 -26.172 1 90.69 177 ALA A CA 1
ATOM 1323 C C . ALA A 1 177 ? 3.922 -23.078 -26.781 1 90.69 177 ALA A C 1
ATOM 1325 O O . ALA A 1 177 ? 4.965 -22.609 -26.312 1 90.69 177 ALA A O 1
ATOM 1326 N N . GLN A 1 178 ? 3.303 -22.578 -27.812 1 89.25 178 GLN A N 1
ATOM 1327 C CA . GLN A 1 178 ? 3.803 -21.359 -28.422 1 89.25 178 GLN A CA 1
ATOM 1328 C C . GLN A 1 178 ? 3.699 -20.172 -27.469 1 89.25 178 GLN A C 1
ATOM 1330 O O . GLN A 1 178 ? 4.598 -19.328 -27.422 1 89.25 178 GLN A O 1
ATOM 1335 N N . MET A 1 179 ? 2.627 -20.125 -26.75 1 91.06 179 MET A N 1
ATOM 1336 C CA . MET A 1 179 ? 2.455 -19.031 -25.797 1 91.06 179 MET A CA 1
ATOM 1337 C C . MET A 1 179 ? 3.529 -19.094 -24.719 1 91.06 179 MET A C 1
ATOM 1339 O O . MET A 1 179 ? 4.016 -18.047 -24.266 1 91.06 179 MET A O 1
ATOM 1343 N N . ALA A 1 180 ? 3.846 -20.25 -24.281 1 93.5 180 ALA A N 1
ATOM 1344 C CA . ALA A 1 180 ? 4.906 -20.422 -23.297 1 93.5 180 ALA A CA 1
ATOM 1345 C C . ALA A 1 180 ? 6.238 -19.891 -23.828 1 93.5 180 ALA A C 1
ATOM 1347 O O . ALA A 1 180 ? 6.977 -19.219 -23.109 1 93.5 180 ALA A O 1
ATOM 1348 N N . LYS A 1 181 ? 6.535 -20.203 -25.062 1 91.44 181 LYS A N 1
ATOM 1349 C CA . LYS A 1 181 ? 7.758 -19.719 -25.703 1 91.44 181 LYS A CA 1
ATOM 1350 C C . LYS A 1 181 ? 7.766 -18.203 -25.781 1 91.44 181 LYS A C 1
ATOM 1352 O O . LYS A 1 181 ? 8.789 -17.562 -25.531 1 91.44 181 LYS A O 1
ATOM 1357 N N . ASP A 1 182 ? 6.633 -17.688 -26.188 1 90.56 182 ASP A N 1
ATOM 1358 C CA . ASP A 1 182 ? 6.516 -16.234 -26.297 1 90.56 182 ASP A CA 1
ATOM 1359 C C . ASP A 1 182 ? 6.691 -15.562 -24.938 1 90.56 182 ASP A C 1
ATOM 1361 O O . ASP A 1 182 ? 7.293 -14.492 -24.828 1 90.56 182 ASP A O 1
ATOM 1365 N N . ALA A 1 183 ? 6.102 -16.203 -23.906 1 94.62 183 ALA A N 1
ATOM 1366 C CA . ALA A 1 183 ? 6.297 -15.672 -22.562 1 94.62 183 ALA A CA 1
ATOM 1367 C C . ALA A 1 183 ? 7.781 -15.602 -22.203 1 94.62 183 ALA A C 1
ATOM 1369 O O . ALA A 1 183 ? 8.234 -14.641 -21.578 1 94.62 183 ALA A O 1
ATOM 1370 N N . GLY A 1 184 ? 8.531 -16.609 -22.578 1 93.69 184 GLY A N 1
ATOM 1371 C CA . GLY A 1 184 ? 9.969 -16.609 -22.375 1 93.69 184 GLY A CA 1
ATOM 1372 C C . GLY A 1 184 ? 10.672 -15.484 -23.109 1 93.69 184 GLY A C 1
ATOM 1373 O O . GLY A 1 184 ? 11.547 -14.82 -22.562 1 93.69 184 GLY A O 1
ATOM 1374 N N . PHE A 1 185 ? 10.273 -15.305 -24.344 1 92 185 PHE A N 1
ATOM 1375 C CA . PHE A 1 185 ? 10.836 -14.227 -25.141 1 92 185 PHE A CA 1
ATOM 1376 C C . PHE A 1 185 ? 10.586 -12.867 -24.484 1 92 185 PHE A C 1
ATOM 1378 O O . PHE A 1 185 ? 11.43 -11.969 -24.562 1 92 185 PHE A O 1
ATOM 1385 N N . PHE A 1 186 ? 9.469 -12.75 -23.797 1 93.88 186 PHE A N 1
ATOM 1386 C CA . PHE A 1 186 ? 9.094 -11.492 -23.156 1 93.88 186 PHE A CA 1
ATOM 1387 C C . PHE A 1 186 ? 9.57 -11.453 -21.719 1 93.88 186 PHE A C 1
ATOM 1389 O O . PHE A 1 186 ? 9.055 -10.68 -20.906 1 93.88 186 PHE A O 1
ATOM 1396 N N . LEU A 1 187 ? 10.445 -12.352 -21.312 1 95.5 187 LEU A N 1
ATOM 1397 C CA . LEU A 1 187 ? 11.25 -12.281 -20.094 1 95.5 187 LEU A CA 1
ATOM 1398 C C . LEU A 1 187 ? 10.438 -12.703 -18.875 1 95.5 187 LEU A C 1
ATOM 1400 O O . LEU A 1 187 ? 10.625 -12.172 -17.781 1 95.5 187 LEU A O 1
ATOM 1404 N N . SER A 1 188 ? 9.469 -13.586 -19.078 1 96.38 188 SER A N 1
ATOM 1405 C CA . SER A 1 188 ? 8.82 -14.25 -17.953 1 96.38 188 SER A CA 1
ATOM 1406 C C . SER A 1 188 ? 9.812 -15.109 -17.172 1 96.38 188 SER A C 1
ATOM 1408 O O . SER A 1 188 ? 10.766 -15.641 -17.75 1 96.38 188 SER A O 1
ATOM 1410 N N . ASP A 1 189 ? 9.648 -15.234 -15.82 1 97.25 189 ASP A N 1
ATOM 1411 C CA . ASP A 1 189 ? 10.523 -16.062 -15.008 1 97.25 189 ASP A CA 1
ATOM 1412 C C . ASP A 1 189 ? 9.969 -17.484 -14.867 1 97.25 189 ASP A C 1
ATOM 1414 O O . ASP A 1 189 ? 10.641 -18.375 -14.352 1 97.25 189 ASP A O 1
ATOM 1418 N N . GLY A 1 190 ? 8.75 -17.734 -15.305 1 97.06 190 GLY A N 1
ATOM 1419 C CA . GLY A 1 190 ? 8.023 -19 -15.289 1 97.06 190 GLY A CA 1
ATOM 1420 C C . GLY A 1 190 ? 6.605 -18.875 -15.82 1 97.06 190 GLY A C 1
ATOM 1421 O O . GLY A 1 190 ? 6.012 -17.781 -15.773 1 97.06 190 GLY A O 1
ATOM 1422 N N . VAL A 1 191 ? 6.086 -19.953 -16.312 1 96.31 191 VAL A N 1
ATOM 1423 C CA . VAL A 1 191 ? 4.727 -19.906 -16.844 1 96.31 191 VAL A CA 1
ATOM 1424 C C . VAL A 1 191 ? 3.803 -20.75 -15.953 1 96.31 191 VAL A C 1
ATOM 1426 O O . VAL A 1 191 ? 4.211 -21.781 -15.422 1 96.31 191 VAL A O 1
ATOM 1429 N N . ILE A 1 192 ? 2.594 -20.266 -15.836 1 96.5 192 ILE A N 1
ATOM 1430 C CA . ILE A 1 192 ? 1.562 -20.969 -15.078 1 96.5 192 ILE A CA 1
ATOM 1431 C C . ILE A 1 192 ? 0.477 -21.469 -16.031 1 96.5 192 ILE A C 1
ATOM 1433 O O . ILE A 1 192 ? -0.13 -20.688 -16.766 1 96.5 192 ILE A O 1
ATOM 1437 N N . ILE A 1 193 ? 0.257 -22.75 -15.984 1 93.56 193 ILE A N 1
ATOM 1438 C CA . ILE A 1 193 ? -0.811 -23.375 -16.75 1 93.56 193 ILE A CA 1
ATOM 1439 C C . ILE A 1 193 ? -2.02 -23.625 -15.859 1 93.56 193 ILE A C 1
ATOM 1441 O O . ILE A 1 193 ? -1.876 -24.156 -14.75 1 93.56 193 ILE A O 1
ATOM 1445 N N . THR A 1 194 ? -3.1 -23.172 -16.359 1 89.69 194 THR A N 1
ATOM 1446 C CA . THR A 1 194 ? -4.316 -23.344 -15.578 1 89.69 194 THR A CA 1
ATOM 1447 C C . THR A 1 194 ? -5.363 -24.125 -16.359 1 89.69 194 THR A C 1
ATOM 1449 O O . THR A 1 194 ? -5.254 -24.281 -17.578 1 89.69 194 THR A O 1
ATOM 1452 N N . GLY A 1 195 ? -6.281 -24.734 -15.648 1 80.81 195 GLY A N 1
ATOM 1453 C CA . GLY A 1 195 ? -7.434 -25.344 -16.297 1 80.81 195 GLY A CA 1
ATOM 1454 C C . GLY A 1 195 ? -8.469 -24.328 -16.75 1 80.81 195 GLY A C 1
ATOM 1455 O O . GLY A 1 195 ? -8.18 -23.125 -16.812 1 80.81 195 GLY A O 1
ATOM 1456 N N . THR A 1 196 ? -9.633 -24.812 -17.109 1 73.62 196 THR A N 1
ATOM 1457 C CA . THR A 1 196 ? -10.664 -23.938 -17.672 1 73.62 196 THR A CA 1
ATOM 1458 C C . THR A 1 196 ? -11.398 -23.188 -16.562 1 73.62 196 THR A C 1
ATOM 1460 O O . THR A 1 196 ? -11.922 -22.094 -16.797 1 73.62 196 THR A O 1
ATOM 1463 N N . GLU A 1 197 ? -11.461 -23.812 -15.352 1 75.5 197 GLU A N 1
ATOM 1464 C CA . GLU A 1 197 ? -12.125 -23.203 -14.195 1 75.5 197 GLU A CA 1
ATOM 1465 C C . GLU A 1 197 ? -11.375 -23.516 -12.906 1 75.5 197 GLU A C 1
ATOM 1467 O O . GLU A 1 197 ? -10.508 -24.391 -12.883 1 75.5 197 GLU A O 1
ATOM 1472 N N . THR A 1 198 ? -11.75 -22.672 -11.984 1 72.81 198 THR A N 1
ATOM 1473 C CA . THR A 1 198 ? -11.18 -22.938 -10.672 1 72.81 198 THR A CA 1
ATOM 1474 C C . THR A 1 198 ? -11.492 -24.375 -10.227 1 72.81 198 THR A C 1
ATOM 1476 O O . THR A 1 198 ? -12.609 -24.844 -10.406 1 72.81 198 THR A O 1
ATOM 1479 N N . GLY A 1 199 ? -10.461 -25.047 -9.742 1 71.62 199 GLY A N 1
ATOM 1480 C CA . GLY A 1 199 ? -10.641 -26.406 -9.258 1 71.62 199 GLY A CA 1
ATOM 1481 C C . GLY A 1 199 ? -10.469 -27.438 -10.344 1 71.62 199 GLY A C 1
ATOM 1482 O O . GLY A 1 199 ? -10.406 -28.641 -10.055 1 71.62 199 GLY A O 1
ATOM 1483 N N . ILE A 1 200 ? -10.406 -27.016 -11.578 1 77.06 200 ILE A N 1
ATOM 1484 C CA . ILE A 1 200 ? -10.211 -27.953 -12.688 1 77.06 200 ILE A CA 1
ATOM 1485 C C . ILE A 1 200 ? -8.758 -27.922 -13.141 1 77.06 200 ILE A C 1
ATOM 1487 O O . ILE A 1 200 ? -8.227 -26.859 -13.477 1 77.06 200 ILE A O 1
ATOM 1491 N N . PRO A 1 201 ? -8.117 -29.062 -13.109 1 84.75 201 PRO A N 1
ATOM 1492 C CA . PRO A 1 201 ? -6.711 -29.094 -13.508 1 84.75 201 PRO A CA 1
ATOM 1493 C C . PRO A 1 201 ? -6.531 -28.969 -15.023 1 84.75 201 PRO A C 1
ATOM 1495 O O . PRO A 1 201 ? -7.469 -29.203 -15.781 1 84.75 201 PRO A O 1
ATOM 1498 N N . PRO A 1 202 ? -5.363 -28.531 -15.406 1 86.81 202 PRO A N 1
ATOM 1499 C CA . PRO A 1 202 ? -5.082 -28.547 -16.844 1 86.81 202 PRO A CA 1
ATOM 1500 C C . PRO A 1 202 ? -5.008 -29.953 -17.422 1 86.81 202 PRO A C 1
ATOM 1502 O O . PRO A 1 202 ? -4.797 -30.922 -16.688 1 86.81 202 PRO A O 1
ATOM 1505 N N . ILE A 1 203 ? -5.191 -30 -18.719 1 87.81 203 ILE A N 1
ATOM 1506 C CA . ILE A 1 203 ? -5.027 -31.25 -19.453 1 87.81 203 ILE A CA 1
ATOM 1507 C C . ILE A 1 203 ? -3.58 -31.734 -19.344 1 87.81 203 ILE A C 1
ATOM 1509 O O . ILE A 1 203 ? -2.65 -30.969 -19.625 1 87.81 203 ILE A O 1
ATOM 1513 N N . ILE A 1 204 ? -3.385 -32.969 -18.906 1 92.56 204 ILE A N 1
ATOM 1514 C CA . ILE A 1 204 ? -2.068 -33.531 -18.625 1 92.56 204 ILE A CA 1
ATOM 1515 C C . ILE A 1 204 ? -1.191 -33.438 -19.875 1 92.56 204 ILE A C 1
ATOM 1517 O O . ILE A 1 204 ? -0.012 -33.094 -19.781 1 92.56 204 ILE A O 1
ATOM 1521 N N . GLN A 1 205 ? -1.777 -33.719 -20.984 1 91.81 205 GLN A N 1
ATOM 1522 C CA . GLN A 1 205 ? -1.011 -33.688 -22.219 1 91.81 205 GLN A CA 1
ATOM 1523 C C . GLN A 1 205 ? -0.506 -32.281 -22.516 1 91.81 205 GLN A C 1
ATOM 1525 O O . GLN A 1 205 ? 0.615 -32.125 -23 1 91.81 205 GLN A O 1
ATOM 1530 N N . ASP A 1 206 ? -1.331 -31.359 -22.281 1 89.19 206 ASP A N 1
ATOM 1531 C CA . ASP A 1 206 ? -0.932 -29.969 -22.5 1 89.19 206 ASP A CA 1
ATOM 1532 C C . ASP A 1 206 ? 0.241 -29.594 -21.594 1 89.19 206 ASP A C 1
ATOM 1534 O O . ASP A 1 206 ? 1.185 -28.938 -22.031 1 89.19 206 ASP A O 1
ATOM 1538 N N . PHE A 1 207 ? 0.121 -30.062 -20.422 1 93.31 207 PHE A N 1
ATOM 1539 C CA . PHE A 1 207 ? 1.195 -29.828 -19.469 1 93.31 207 PHE A CA 1
ATOM 1540 C C . PHE A 1 207 ? 2.5 -30.438 -19.953 1 93.31 207 PHE A C 1
ATOM 1542 O O . PHE A 1 207 ? 3.539 -29.781 -19.969 1 93.31 207 PHE A O 1
ATOM 1549 N N . LYS A 1 208 ? 2.414 -31.641 -20.391 1 93.69 208 LYS A N 1
ATOM 1550 C CA . LYS A 1 208 ? 3.611 -32.344 -20.828 1 93.69 208 LYS A CA 1
ATOM 1551 C C . LYS A 1 208 ? 4.242 -31.656 -22.031 1 93.69 208 LYS A C 1
ATOM 1553 O O . LYS A 1 208 ? 5.469 -31.531 -22.109 1 93.69 208 LYS A O 1
ATOM 1558 N N . VAL A 1 209 ? 3.449 -31.203 -22.875 1 93.06 209 VAL A N 1
ATOM 1559 C CA . VAL A 1 209 ? 3.941 -30.531 -24.078 1 93.06 209 VAL A CA 1
ATOM 1560 C C . VAL A 1 209 ? 4.641 -29.234 -23.688 1 93.06 209 VAL A C 1
ATOM 1562 O O . VAL A 1 209 ? 5.73 -28.938 -24.172 1 93.06 209 VAL A O 1
ATOM 1565 N N . VAL A 1 210 ? 4.051 -28.453 -22.797 1 94.38 210 VAL A N 1
ATOM 1566 C CA . VAL A 1 210 ? 4.641 -27.188 -22.375 1 94.38 210 VAL A CA 1
ATOM 1567 C C . VAL A 1 210 ? 5.945 -27.453 -21.625 1 94.38 210 VAL A C 1
ATOM 1569 O O . VAL A 1 210 ? 6.941 -26.75 -21.844 1 94.38 210 VAL A O 1
ATOM 1572 N N . LYS A 1 211 ? 5.938 -28.469 -20.781 1 93.94 211 LYS A N 1
ATOM 1573 C CA . LYS A 1 211 ? 7.121 -28.797 -20 1 93.94 211 LYS A CA 1
ATOM 1574 C C . LYS A 1 211 ? 8.289 -29.188 -20.891 1 93.94 211 LYS A C 1
ATOM 1576 O O . LYS A 1 211 ? 9.438 -28.828 -20.609 1 93.94 211 LYS A O 1
ATOM 1581 N N . MET A 1 212 ? 7.98 -29.844 -21.969 1 91.94 212 MET A N 1
ATOM 1582 C CA . MET A 1 212 ? 9.008 -30.328 -22.891 1 91.94 212 MET A CA 1
ATOM 1583 C C . MET A 1 212 ? 9.523 -29.188 -23.766 1 91.94 212 MET A C 1
ATOM 1585 O O . MET A 1 212 ? 10.688 -29.188 -24.172 1 91.94 212 MET A O 1
ATOM 1589 N N . THR A 1 213 ? 8.719 -28.25 -24 1 90.19 213 THR A N 1
ATOM 1590 C CA . THR A 1 213 ? 9.055 -27.266 -25.016 1 90.19 213 THR A CA 1
ATOM 1591 C C . THR A 1 213 ? 9.531 -25.969 -24.375 1 90.19 213 THR A C 1
ATOM 1593 O O . THR A 1 213 ? 10.227 -25.172 -25.016 1 90.19 213 THR A O 1
ATOM 1596 N N . SER A 1 214 ? 9.172 -25.719 -23.172 1 90.69 214 SER A N 1
ATOM 1597 C CA . SER A 1 214 ? 9.5 -24.453 -22.516 1 90.69 214 SER A CA 1
ATOM 1598 C C . SER A 1 214 ? 10.875 -24.5 -21.859 1 90.69 214 SER A C 1
ATOM 1600 O O . SER A 1 214 ? 11.242 -25.516 -21.266 1 90.69 214 SER A O 1
ATOM 1602 N N . ASP A 1 215 ? 11.617 -23.422 -22 1 90.19 215 ASP A N 1
ATOM 1603 C CA . ASP A 1 215 ? 12.875 -23.281 -21.281 1 90.19 215 ASP A CA 1
ATOM 1604 C C . ASP A 1 215 ? 12.648 -22.672 -19.891 1 90.19 215 ASP A C 1
ATOM 1606 O O . ASP A 1 215 ? 13.578 -22.578 -19.094 1 90.19 215 ASP A O 1
ATOM 1610 N N . LEU A 1 216 ? 11.43 -22.297 -19.625 1 94.12 216 LEU A N 1
ATOM 1611 C CA . LEU A 1 216 ? 11.07 -21.688 -18.344 1 94.12 216 LEU A CA 1
ATOM 1612 C C . LEU A 1 216 ? 10.523 -22.719 -17.375 1 94.12 216 LEU A C 1
ATOM 1614 O O . LEU A 1 216 ? 9.992 -23.75 -17.781 1 94.12 216 LEU A O 1
ATOM 1618 N N . PRO A 1 217 ? 10.711 -22.391 -16.047 1 95.75 217 PRO A N 1
ATOM 1619 C CA . PRO A 1 217 ? 9.945 -23.188 -15.086 1 95.75 217 PRO A CA 1
ATOM 1620 C C . PRO A 1 217 ? 8.453 -23.219 -15.406 1 95.75 217 PRO A C 1
ATOM 1622 O O . PRO A 1 217 ? 7.879 -22.219 -15.82 1 95.75 217 PRO A O 1
ATOM 1625 N N . VAL A 1 218 ? 7.852 -24.406 -15.258 1 96.25 218 VAL A N 1
ATOM 1626 C CA . VAL A 1 218 ? 6.43 -24.609 -15.531 1 96.25 218 VAL A CA 1
ATOM 1627 C C . VAL A 1 218 ? 5.688 -24.906 -14.234 1 96.25 218 VAL A C 1
ATOM 1629 O O . VAL A 1 218 ? 6.008 -25.875 -13.539 1 96.25 218 VAL A O 1
ATOM 1632 N N . LEU A 1 219 ? 4.742 -24.031 -13.93 1 96.69 219 LEU A N 1
ATOM 1633 C CA . LEU A 1 219 ? 3.91 -24.172 -12.742 1 96.69 219 LEU A CA 1
ATOM 1634 C C . LEU A 1 219 ? 2.482 -24.547 -13.117 1 96.69 219 LEU A C 1
ATOM 1636 O O . LEU A 1 219 ? 1.989 -24.156 -14.172 1 96.69 219 LEU A O 1
ATOM 1640 N N . ILE A 1 220 ? 1.848 -25.297 -12.211 1 95.38 220 ILE A N 1
ATOM 1641 C CA . ILE A 1 220 ? 0.43 -25.609 -12.359 1 95.38 220 ILE A CA 1
ATOM 1642 C C . ILE A 1 220 ? -0.391 -24.734 -11.406 1 95.38 220 ILE A C 1
ATOM 1644 O O . ILE A 1 220 ? -0.151 -24.719 -10.195 1 95.38 220 ILE A O 1
ATOM 1648 N N . GLY A 1 221 ? -1.391 -24.016 -11.945 1 92.38 221 GLY A N 1
ATOM 1649 C CA . GLY A 1 221 ? -2.012 -22.953 -11.164 1 92.38 221 GLY A CA 1
ATOM 1650 C C . GLY A 1 221 ? -3.426 -23.297 -10.727 1 92.38 221 GLY A C 1
ATOM 1651 O O . GLY A 1 221 ? -4.168 -22.406 -10.289 1 92.38 221 GLY A O 1
ATOM 1652 N N . SER A 1 222 ? -3.865 -24.484 -10.984 1 85.94 222 SER A N 1
ATOM 1653 C CA . SER A 1 222 ? -5.219 -24.797 -10.523 1 85.94 222 SER A CA 1
ATOM 1654 C C . SER A 1 222 ? -5.484 -26.297 -10.562 1 85.94 222 SER A C 1
ATOM 1656 O O . SER A 1 222 ? -4.836 -27.016 -11.312 1 85.94 222 SER A O 1
ATOM 1658 N N . GLY A 1 223 ? -6.402 -26.734 -9.656 1 87.88 223 GLY A N 1
ATOM 1659 C CA . GLY A 1 223 ? -7.055 -28.031 -9.773 1 87.88 223 GLY A CA 1
ATOM 1660 C C . GLY A 1 223 ? -6.215 -29.172 -9.242 1 87.88 223 GLY A C 1
ATOM 1661 O O . GLY A 1 223 ? -6.562 -30.344 -9.422 1 87.88 223 GLY A O 1
ATOM 1662 N N . ILE A 1 224 ? -5.129 -28.875 -8.625 1 92.75 224 ILE A N 1
ATOM 1663 C CA . ILE A 1 224 ? -4.277 -29.953 -8.117 1 92.75 224 ILE A CA 1
ATOM 1664 C C . ILE A 1 224 ? -4.824 -30.453 -6.789 1 92.75 224 ILE A C 1
ATOM 1666 O O . ILE A 1 224 ? -5.184 -29.672 -5.914 1 92.75 224 ILE A O 1
ATOM 1670 N N . THR A 1 225 ? -4.969 -31.703 -6.711 1 94.44 225 THR A N 1
ATOM 1671 C CA . THR A 1 225 ? -5.426 -32.406 -5.516 1 94.44 225 THR A CA 1
ATOM 1672 C C . THR A 1 225 ? -4.469 -33.531 -5.152 1 94.44 225 THR A C 1
ATOM 1674 O O . THR A 1 225 ? -3.564 -33.875 -5.926 1 94.44 225 THR A O 1
ATOM 1677 N N . VAL A 1 226 ? -4.734 -34.062 -3.982 1 94.5 226 VAL A N 1
ATOM 1678 C CA . VAL A 1 226 ? -3.916 -35.188 -3.531 1 94.5 226 VAL A CA 1
ATOM 1679 C C . VAL A 1 226 ? -4.066 -36.344 -4.5 1 94.5 226 VAL A C 1
ATOM 1681 O O . VAL A 1 226 ? -3.109 -37.094 -4.742 1 94.5 226 VAL A O 1
ATOM 1684 N N . SER A 1 227 ? -5.18 -36.5 -5.137 1 93.88 227 SER A N 1
ATOM 1685 C CA . SER A 1 227 ? -5.48 -37.656 -5.988 1 93.88 227 SER A CA 1
ATOM 1686 C C . SER A 1 227 ? -4.816 -37.5 -7.355 1 93.88 227 SER A C 1
ATOM 1688 O O . SER A 1 227 ? -4.516 -38.5 -8 1 93.88 227 SER A O 1
ATOM 1690 N N . ASN A 1 228 ? -4.578 -36.281 -7.824 1 94.44 228 ASN A N 1
ATOM 1691 C CA . ASN A 1 228 ? -4.082 -36.156 -9.188 1 94.44 228 ASN A CA 1
ATOM 1692 C C . ASN A 1 228 ? -2.646 -35.625 -9.219 1 94.44 228 ASN A C 1
ATOM 1694 O O . ASN A 1 228 ? -2.033 -35.531 -10.281 1 94.44 228 ASN A O 1
ATOM 1698 N N . MET A 1 229 ? -2.094 -35.375 -8.047 1 93.31 229 MET A N 1
ATOM 1699 C CA . MET A 1 229 ? -0.767 -34.781 -7.953 1 93.31 229 MET A CA 1
ATOM 1700 C C . MET A 1 229 ? 0.27 -35.625 -8.68 1 93.31 229 MET A C 1
ATOM 1702 O O . MET A 1 229 ? 1.223 -35.094 -9.25 1 93.31 229 MET A O 1
ATOM 1706 N N . LYS A 1 230 ? 0.083 -36.906 -8.766 1 93.12 230 LYS A N 1
ATOM 1707 C CA . LYS A 1 230 ? 1.023 -37.812 -9.383 1 93.12 230 LYS A CA 1
ATOM 1708 C C . LYS A 1 230 ? 1.213 -37.5 -10.867 1 93.12 230 LYS A C 1
ATOM 1710 O O . LYS A 1 230 ? 2.281 -37.75 -11.43 1 93.12 230 LYS A O 1
ATOM 1715 N N . HIS A 1 231 ? 0.228 -36.938 -11.453 1 94.06 231 HIS A N 1
ATOM 1716 C CA . HIS A 1 231 ? 0.277 -36.656 -12.883 1 94.06 231 HIS A CA 1
ATOM 1717 C C . HIS A 1 231 ? 1.05 -35.344 -13.148 1 94.06 231 HIS A C 1
ATOM 1719 O O . HIS A 1 231 ? 1.403 -35.062 -14.297 1 94.06 231 HIS A O 1
ATOM 1725 N N . TYR A 1 232 ? 1.341 -34.562 -12.086 1 94.5 232 TYR A N 1
ATOM 1726 C CA . TYR A 1 232 ? 1.927 -33.25 -12.273 1 94.5 232 TYR A CA 1
ATOM 1727 C C . TYR A 1 232 ? 3.234 -33.125 -11.5 1 94.5 232 TYR A C 1
ATOM 1729 O O . TYR A 1 232 ? 3.709 -32 -11.258 1 94.5 232 TYR A O 1
ATOM 1737 N N . VAL A 1 233 ? 3.859 -34.25 -11.156 1 92.19 233 VAL A N 1
ATOM 1738 C CA . VAL A 1 233 ? 5.035 -34.25 -10.289 1 92.19 233 VAL A CA 1
ATOM 1739 C C . VAL A 1 233 ? 6.227 -33.656 -11.023 1 92.19 233 VAL A C 1
ATOM 1741 O O . VAL A 1 233 ? 7.18 -33.188 -10.398 1 92.19 233 VAL A O 1
ATOM 1744 N N . ASP A 1 234 ? 6.156 -33.625 -12.328 1 93.5 234 ASP A N 1
ATOM 1745 C CA . ASP A 1 234 ? 7.266 -33.094 -13.109 1 93.5 234 ASP A CA 1
ATOM 1746 C C . ASP A 1 234 ? 7.199 -31.562 -13.195 1 93.5 234 ASP A C 1
ATOM 1748 O O . ASP A 1 234 ? 8.133 -30.906 -13.672 1 93.5 234 ASP A O 1
ATOM 1752 N N . ALA A 1 235 ? 6.125 -30.953 -12.719 1 95.44 235 ALA A N 1
ATOM 1753 C CA . ALA A 1 235 ? 6.039 -29.5 -12.664 1 95.44 235 ALA A CA 1
ATOM 1754 C C . ALA A 1 235 ? 7.098 -28.922 -11.734 1 95.44 235 ALA A C 1
ATOM 1756 O O . ALA A 1 235 ? 7.531 -29.578 -10.789 1 95.44 235 ALA A O 1
ATOM 1757 N N . ASP A 1 236 ? 7.551 -27.75 -12.07 1 95.69 236 ASP A N 1
ATOM 1758 C CA . ASP A 1 236 ? 8.508 -27.094 -11.188 1 95.69 236 ASP A CA 1
ATOM 1759 C C . ASP A 1 236 ? 7.844 -26.656 -9.883 1 95.69 236 ASP A C 1
ATOM 1761 O O . ASP A 1 236 ? 8.484 -26.625 -8.828 1 95.69 236 ASP A O 1
ATOM 1765 N N . ALA A 1 237 ? 6.613 -26.297 -9.992 1 96.81 237 ALA A N 1
ATOM 1766 C CA . ALA A 1 237 ? 5.82 -25.953 -8.812 1 96.81 237 ALA A CA 1
ATOM 1767 C C . ALA A 1 237 ? 4.332 -26.172 -9.07 1 96.81 237 ALA A C 1
ATOM 1769 O O . ALA A 1 237 ? 3.895 -26.203 -10.227 1 96.81 237 ALA A O 1
ATOM 1770 N N . VAL A 1 238 ? 3.613 -26.375 -8.016 1 96.44 238 VAL A N 1
ATOM 1771 C CA . VAL A 1 238 ? 2.156 -26.422 -8.055 1 96.44 238 VAL A CA 1
ATOM 1772 C C . VAL A 1 238 ? 1.572 -25.422 -7.074 1 96.44 238 VAL A C 1
ATOM 1774 O O . VAL A 1 238 ? 2.076 -25.266 -5.961 1 96.44 238 VAL A O 1
ATOM 1777 N N . ILE A 1 239 ? 0.615 -24.656 -7.57 1 96.75 239 ILE A N 1
ATOM 1778 C CA . ILE A 1 239 ? -0.11 -23.703 -6.75 1 96.75 239 ILE A CA 1
ATOM 1779 C C . ILE A 1 239 ? -1.448 -24.297 -6.316 1 96.75 239 ILE A C 1
ATOM 1781 O O . ILE A 1 239 ? -2.283 -24.641 -7.156 1 96.75 239 ILE A O 1
ATOM 1785 N N . VAL A 1 240 ? -1.659 -24.422 -5.004 1 95.94 240 VAL A N 1
ATOM 1786 C CA . VAL A 1 240 ? -2.838 -25.109 -4.5 1 95.94 240 VAL A CA 1
ATOM 1787 C C . VAL A 1 240 ? -3.652 -24.172 -3.613 1 95.94 240 VAL A C 1
ATOM 1789 O O . VAL A 1 240 ? -3.121 -23.578 -2.672 1 95.94 240 VAL A O 1
ATOM 1792 N N . GLY A 1 241 ? -4.934 -24.047 -3.893 1 94.12 241 GLY A N 1
ATOM 1793 C CA . GLY A 1 241 ? -5.844 -23.203 -3.123 1 94.12 241 GLY A CA 1
ATOM 1794 C C . GLY A 1 241 ? -7.016 -23.969 -2.545 1 94.12 241 GLY A C 1
ATOM 1795 O O . GLY A 1 241 ? -6.945 -24.469 -1.419 1 94.12 241 GLY A O 1
ATOM 1796 N N . SER A 1 242 ? -7.98 -24.297 -3.379 1 92.25 242 SER A N 1
ATOM 1797 C CA . SER A 1 242 ? -9.25 -24.891 -2.949 1 92.25 242 SER A CA 1
ATOM 1798 C C . SER A 1 242 ? -9.031 -26.219 -2.25 1 92.25 242 SER A C 1
ATOM 1800 O O . SER A 1 242 ? -9.703 -26.531 -1.263 1 92.25 242 SER A O 1
ATOM 1802 N N . HIS A 1 243 ? -8.148 -27.047 -2.746 1 94.62 243 HIS A N 1
ATOM 1803 C CA . HIS A 1 243 ? -7.941 -28.375 -2.201 1 94.62 243 HIS A CA 1
ATOM 1804 C C . HIS A 1 243 ? -7.504 -28.312 -0.741 1 94.62 243 HIS A C 1
ATOM 1806 O O . HIS A 1 243 ? -7.773 -29.234 0.032 1 94.62 243 HIS A O 1
ATOM 1812 N N . PHE A 1 244 ? -6.805 -27.234 -0.323 1 96.94 244 PHE A N 1
ATOM 1813 C CA . PHE A 1 244 ? -6.266 -27.078 1.023 1 96.94 244 PHE A CA 1
ATOM 1814 C C . PHE A 1 244 ? -7.336 -26.578 1.984 1 96.94 244 PHE A C 1
ATOM 1816 O O . PHE A 1 244 ? -7.098 -26.484 3.189 1 96.94 244 PHE A O 1
ATOM 1823 N N . LYS A 1 245 ? -8.516 -26.281 1.435 1 95.44 245 LYS A N 1
ATOM 1824 C CA . LYS A 1 245 ? -9.578 -25.688 2.24 1 95.44 245 LYS A CA 1
ATOM 1825 C C . LYS A 1 245 ? -10.656 -26.719 2.566 1 95.44 245 LYS A C 1
ATOM 1827 O O . LYS A 1 245 ? -10.805 -27.719 1.851 1 95.44 245 LYS A O 1
ATOM 1832 N N . THR A 1 246 ? -11.359 -26.391 3.625 1 93.94 246 THR A N 1
ATOM 1833 C CA . THR A 1 246 ? -12.445 -27.266 4.043 1 93.94 246 THR A CA 1
ATOM 1834 C C . THR A 1 246 ? -13.445 -27.469 2.906 1 93.94 246 THR A C 1
ATOM 1836 O O . THR A 1 246 ? -13.898 -26.5 2.285 1 93.94 246 THR A O 1
ATOM 1839 N N . GLY A 1 247 ? -13.734 -28.734 2.605 1 90.75 247 GLY A N 1
ATOM 1840 C CA . GLY A 1 247 ? -14.703 -29.078 1.57 1 90.75 247 GLY A CA 1
ATOM 1841 C C . GLY A 1 247 ? -14.148 -28.938 0.166 1 90.75 247 GLY A C 1
ATOM 1842 O O . GLY A 1 247 ? -14.828 -29.234 -0.812 1 90.75 247 GLY A O 1
ATOM 1843 N N . GLY A 1 248 ? -12.984 -28.5 0.06 1 89.31 248 GLY A N 1
ATOM 1844 C CA . GLY A 1 248 ? -12.359 -28.344 -1.243 1 89.31 248 GLY A CA 1
ATOM 1845 C C . GLY A 1 248 ? -12.852 -27.141 -2.008 1 89.31 248 GLY A C 1
ATOM 1846 O O . GLY A 1 248 ? -12.836 -27.125 -3.24 1 89.31 248 GLY A O 1
ATOM 1847 N N . HIS A 1 249 ? -13.438 -26.203 -1.273 1 88.69 249 HIS A N 1
ATOM 1848 C CA . HIS A 1 249 ? -13.977 -24.984 -1.863 1 88.69 249 HIS A CA 1
ATOM 1849 C C . HIS A 1 249 ? -13.172 -23.766 -1.446 1 88.69 249 HIS A C 1
ATOM 1851 O O . HIS A 1 249 ? -12.828 -23.609 -0.271 1 88.69 249 HIS A O 1
ATOM 1857 N N . TRP A 1 250 ? -12.961 -22.906 -2.402 1 86 250 TRP A N 1
ATOM 1858 C CA . TRP A 1 250 ? -12.023 -21.797 -2.18 1 86 250 TRP A CA 1
ATOM 1859 C C . TRP A 1 250 ? -12.531 -20.875 -1.086 1 86 250 TRP A C 1
ATOM 1861 O O . TRP A 1 250 ? -11.75 -20.156 -0.459 1 86 250 TRP A O 1
ATOM 1871 N N . ARG A 1 251 ? -13.82 -20.891 -0.706 1 89.62 251 ARG A N 1
ATOM 1872 C CA . ARG A 1 251 ? -14.383 -20 0.3 1 89.62 251 ARG A CA 1
ATOM 1873 C C . ARG A 1 251 ? -14.18 -20.547 1.705 1 89.62 251 ARG A C 1
ATOM 1875 O O . ARG A 1 251 ? -14.391 -19.844 2.695 1 89.62 251 ARG A O 1
ATOM 1882 N N . GLY A 1 252 ? -13.719 -21.75 1.769 1 90.94 252 GLY A N 1
ATOM 1883 C CA . GLY A 1 252 ? -13.57 -22.391 3.07 1 90.94 252 GLY A CA 1
ATOM 1884 C C . GLY A 1 252 ? -12.281 -22 3.775 1 90.94 252 GLY A C 1
ATOM 1885 O O . GLY A 1 252 ? -11.43 -21.328 3.193 1 90.94 252 GLY A O 1
ATOM 1886 N N . ASP A 1 253 ? -12.25 -22.438 5.027 1 95.06 253 ASP A N 1
ATOM 1887 C CA . ASP A 1 253 ? -11.031 -22.25 5.805 1 95.06 253 ASP A CA 1
ATOM 1888 C C . ASP A 1 253 ? -9.977 -23.297 5.461 1 95.06 253 ASP A C 1
ATOM 1890 O O . ASP A 1 253 ? -10.312 -24.391 5 1 95.06 253 ASP A O 1
ATOM 1894 N N . LEU A 1 254 ? -8.766 -22.891 5.641 1 97.12 254 LEU A N 1
ATOM 1895 C CA . LEU A 1 254 ? -7.703 -23.875 5.469 1 97.12 254 LEU A CA 1
ATOM 1896 C C . LEU A 1 254 ? -7.918 -25.078 6.391 1 97.12 254 LEU A C 1
ATOM 1898 O O . LEU A 1 254 ? -8.336 -24.906 7.539 1 97.12 254 LEU A O 1
ATOM 1902 N N . ASP A 1 255 ? -7.641 -26.188 5.887 1 97.19 255 ASP A N 1
ATOM 1903 C CA . ASP A 1 255 ? -7.699 -27.438 6.617 1 97.19 255 ASP A CA 1
ATOM 1904 C C . ASP A 1 255 ? -6.312 -28.062 6.746 1 97.19 255 ASP A C 1
ATOM 1906 O O . ASP A 1 255 ? -5.789 -28.641 5.785 1 97.19 255 ASP A O 1
ATOM 1910 N N . THR A 1 256 ? -5.781 -28.047 7.969 1 97.81 256 THR A N 1
ATOM 1911 C CA . THR A 1 256 ? -4.418 -28.5 8.234 1 97.81 256 THR A CA 1
ATOM 1912 C C . THR A 1 256 ? -4.23 -29.953 7.797 1 97.81 256 THR A C 1
ATOM 1914 O O . THR A 1 256 ? -3.197 -30.312 7.227 1 97.81 256 THR A O 1
ATOM 1917 N N . GLU A 1 257 ? -5.176 -30.719 8.055 1 97.19 257 GLU A N 1
ATOM 1918 C CA . GLU A 1 257 ? -5.078 -32.125 7.703 1 97.19 257 GLU A CA 1
ATOM 1919 C C . GLU A 1 257 ? -4.969 -32.312 6.191 1 97.19 257 GLU A C 1
ATOM 1921 O O . GLU A 1 257 ? -4.191 -33.156 5.719 1 97.19 257 GLU A O 1
ATOM 1926 N N . ARG A 1 258 ? -5.727 -31.609 5.473 1 97 258 ARG A N 1
ATOM 1927 C CA . ARG A 1 258 ? -5.68 -31.688 4.016 1 97 258 ARG A CA 1
ATOM 1928 C C . ARG A 1 258 ? -4.312 -31.266 3.486 1 97 258 ARG A C 1
ATOM 1930 O O . ARG A 1 258 ? -3.787 -31.875 2.555 1 97 258 ARG A O 1
ATOM 1937 N N . ILE A 1 259 ? -3.787 -30.234 4.055 1 98 259 ILE A N 1
ATOM 1938 C CA . ILE A 1 259 ? -2.484 -29.734 3.631 1 98 259 ILE A CA 1
ATOM 1939 C C . ILE A 1 259 ? -1.409 -30.781 3.936 1 98 259 ILE A C 1
ATOM 1941 O O . ILE A 1 259 ? -0.586 -31.094 3.076 1 98 259 ILE A O 1
ATOM 1945 N N . LEU A 1 260 ? -1.464 -31.359 5.152 1 97.81 260 LEU A N 1
ATOM 1946 C CA . LEU A 1 260 ? -0.458 -32.344 5.562 1 97.81 260 LEU A CA 1
ATOM 1947 C C . LEU A 1 260 ? -0.524 -33.594 4.691 1 97.81 260 LEU A C 1
ATOM 1949 O O . LEU A 1 260 ? 0.511 -34.125 4.309 1 97.81 260 LEU A O 1
ATOM 1953 N N . MET A 1 261 ? -1.727 -34 4.422 1 97.19 261 MET A N 1
ATOM 1954 C CA . MET A 1 261 ? -1.89 -35.156 3.547 1 97.19 261 MET A CA 1
ATOM 1955 C C . MET A 1 261 ? -1.283 -34.906 2.174 1 97.19 261 MET A C 1
ATOM 1957 O O . MET A 1 261 ? -0.638 -35.781 1.595 1 97.19 261 MET A O 1
ATOM 1961 N N . PHE A 1 262 ? -1.508 -33.75 1.664 1 97 262 PHE A N 1
ATOM 1962 C CA . PHE A 1 262 ? -0.969 -33.375 0.365 1 97 262 PHE A CA 1
ATOM 1963 C C . PHE A 1 262 ? 0.554 -33.344 0.4 1 97 262 PHE A C 1
ATOM 1965 O O . PHE A 1 262 ? 1.216 -33.844 -0.506 1 97 262 PHE A O 1
ATOM 1972 N N . MET A 1 263 ? 1.1 -32.688 1.425 1 96.38 263 MET A N 1
ATOM 1973 C CA . MET A 1 263 ? 2.549 -32.594 1.556 1 96.38 263 MET A CA 1
ATOM 1974 C C . MET A 1 263 ? 3.193 -33.969 1.683 1 96.38 263 MET A C 1
ATOM 1976 O O . MET A 1 263 ? 4.277 -34.188 1.145 1 96.38 263 MET A O 1
ATOM 1980 N N . GLU A 1 264 ? 2.521 -34.844 2.389 1 96.06 264 GLU A N 1
ATOM 1981 C CA . GLU A 1 264 ? 3.012 -36.219 2.492 1 96.06 264 GLU A CA 1
ATOM 1982 C C . GLU A 1 264 ? 3.037 -36.906 1.126 1 96.06 264 GLU A C 1
ATOM 1984 O O . GLU A 1 264 ? 3.982 -37.625 0.803 1 96.06 264 GLU A O 1
ATOM 1989 N N . GLU A 1 265 ? 1.995 -36.688 0.412 1 95.12 265 GLU A N 1
ATOM 1990 C CA . GLU A 1 265 ? 1.912 -37.281 -0.92 1 95.12 265 GLU A CA 1
ATOM 1991 C C . GLU A 1 265 ? 3.025 -36.75 -1.825 1 95.12 265 GLU A C 1
ATOM 1993 O O . GLU A 1 265 ? 3.66 -37.531 -2.543 1 95.12 265 GLU A O 1
ATOM 1998 N N . VAL A 1 266 ? 3.244 -35.469 -1.814 1 94.19 266 VAL A N 1
ATOM 1999 C CA . VAL A 1 266 ? 4.25 -34.844 -2.664 1 94.19 266 VAL A CA 1
ATOM 2000 C C . VAL A 1 266 ? 5.637 -35.375 -2.295 1 94.19 266 VAL A C 1
ATOM 2002 O O . VAL A 1 266 ? 6.496 -35.531 -3.164 1 94.19 266 VAL A O 1
ATOM 2005 N N . GLN A 1 267 ? 5.832 -35.688 -1.008 1 92.75 267 GLN A N 1
ATOM 2006 C CA . GLN A 1 267 ? 7.129 -36.156 -0.518 1 92.75 267 GLN A CA 1
ATOM 2007 C C . GLN A 1 267 ? 7.52 -37.469 -1.16 1 92.75 267 GLN A C 1
ATOM 2009 O O . GLN A 1 267 ? 8.703 -37.781 -1.306 1 92.75 267 GLN A O 1
ATOM 2014 N N . LYS A 1 268 ? 6.59 -38.156 -1.596 1 92.31 268 LYS A N 1
ATOM 2015 C CA . LYS A 1 268 ? 6.852 -39.438 -2.234 1 92.31 268 LYS A CA 1
ATOM 2016 C C . LYS A 1 268 ? 7.582 -39.25 -3.562 1 92.31 268 LYS A C 1
ATOM 2018 O O . LYS A 1 268 ? 8.18 -40.219 -4.082 1 92.31 268 LYS A O 1
ATOM 2023 N N . TYR A 1 269 ? 7.52 -38.156 -4.055 1 89.12 269 TYR A N 1
ATOM 2024 C CA . TYR A 1 269 ? 8.086 -37.938 -5.383 1 89.12 269 TYR A CA 1
ATOM 2025 C C . TYR A 1 269 ? 9.289 -37 -5.305 1 89.12 269 TYR A C 1
ATOM 2027 O O . TYR A 1 269 ? 9.852 -36.625 -6.332 1 89.12 269 TYR A O 1
ATOM 2035 N N . ARG A 1 270 ? 9.68 -36.531 -4.145 1 87.12 270 ARG A N 1
ATOM 2036 C CA . ARG A 1 270 ? 10.812 -35.656 -3.924 1 87.12 270 ARG A CA 1
ATOM 2037 C C . ARG A 1 270 ? 12.078 -36.438 -3.627 1 87.12 270 ARG A C 1
ATOM 2039 O O . ARG A 1 270 ? 12.008 -37.562 -3.129 1 87.12 270 ARG A O 1
ATOM 2046 N N . MET B 1 1 ? -17.938 17.031 21.625 1 67.19 1 MET B N 1
ATOM 2047 C CA . MET B 1 1 ? -16.516 17.172 21.359 1 67.19 1 MET B CA 1
ATOM 2048 C C . MET B 1 1 ? -16.203 16.906 19.891 1 67.19 1 MET B C 1
ATOM 2050 O O . MET B 1 1 ? -16.766 15.984 19.281 1 67.19 1 MET B O 1
ATOM 2054 N N . SER B 1 2 ? -15.445 17.906 19.25 1 84.12 2 SER B N 1
ATOM 2055 C CA . SER B 1 2 ? -15.102 17.75 17.828 1 84.12 2 SER B CA 1
ATOM 2056 C C . SER B 1 2 ? -14.234 16.516 17.609 1 84.12 2 SER B C 1
ATOM 2058 O O . SER B 1 2 ? -13.641 15.992 18.547 1 84.12 2 SER B O 1
ATOM 2060 N N . ARG B 1 3 ? -14.289 16 16.469 1 90.75 3 ARG B N 1
ATOM 2061 C CA . ARG B 1 3 ? -13.461 14.859 16.109 1 90.75 3 ARG B CA 1
ATOM 2062 C C . ARG B 1 3 ? -11.984 15.156 16.344 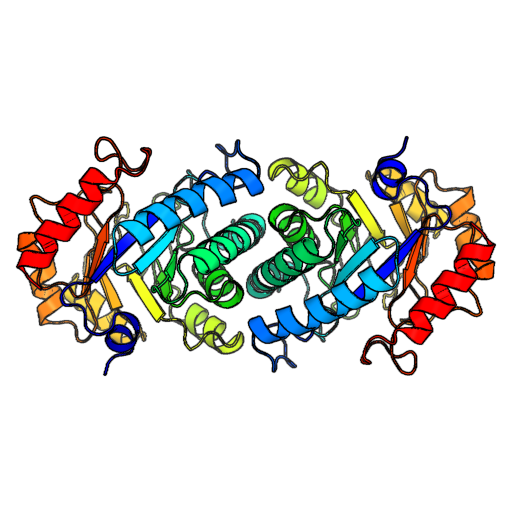1 90.75 3 ARG B C 1
ATOM 2064 O O . ARG B 1 3 ? -11.219 14.281 16.75 1 90.75 3 ARG B O 1
ATOM 2071 N N . PHE B 1 4 ? -11.664 16.359 16.141 1 93.94 4 PHE B N 1
ATOM 2072 C CA . PHE B 1 4 ? -10.297 16.812 16.375 1 93.94 4 PHE B CA 1
ATOM 2073 C C . PHE B 1 4 ? -9.945 16.719 17.859 1 93.94 4 PHE B C 1
ATOM 2075 O O . PHE B 1 4 ? -8.898 16.172 18.219 1 93.94 4 PHE B O 1
ATOM 2082 N N . ALA B 1 5 ? -10.789 17.219 18.703 1 91.81 5 ALA B N 1
ATOM 2083 C CA . ALA B 1 5 ? -10.547 17.234 20.141 1 91.81 5 ALA B CA 1
ATOM 2084 C C . ALA B 1 5 ? -10.461 15.812 20.688 1 91.81 5 ALA B C 1
ATOM 2086 O O . ALA B 1 5 ? -9.688 15.547 21.609 1 91.81 5 ALA B O 1
ATOM 2087 N N . LYS B 1 6 ? -11.227 14.977 20.125 1 92.81 6 LYS B N 1
ATOM 2088 C CA . LYS B 1 6 ? -11.18 13.578 20.547 1 92.81 6 LYS B CA 1
ATOM 2089 C C . LYS B 1 6 ? -9.828 12.953 20.203 1 92.81 6 LYS B C 1
ATOM 2091 O O . LYS B 1 6 ? -9.297 12.164 20.984 1 92.81 6 LYS B O 1
ATOM 2096 N N . LEU B 1 7 ? -9.312 13.305 19.078 1 95 7 LEU B N 1
ATOM 2097 C CA . LEU B 1 7 ? -8.062 12.711 18.594 1 95 7 LEU B CA 1
ATOM 2098 C C . LEU B 1 7 ? -6.871 13.258 19.375 1 95 7 LEU B C 1
ATOM 2100 O O . LEU B 1 7 ? -5.957 12.508 19.734 1 95 7 LEU B O 1
ATOM 2104 N N . PHE B 1 8 ? -6.836 14.57 19.656 1 94.69 8 PHE B N 1
ATOM 2105 C CA . PHE B 1 8 ? -5.66 15.195 20.25 1 94.69 8 PHE B CA 1
ATOM 2106 C C . PHE B 1 8 ? -5.91 15.531 21.719 1 94.69 8 PHE B C 1
ATOM 2108 O O . PHE B 1 8 ? -5.109 16.219 22.344 1 94.69 8 PHE B O 1
ATOM 2115 N N . HIS B 1 9 ? -6.949 14.883 22.422 1 81.81 9 HIS B N 1
ATOM 2116 C CA . HIS B 1 9 ? -7.309 14.953 23.828 1 81.81 9 HIS B CA 1
ATOM 2117 C C . HIS B 1 9 ? -7.188 16.391 24.359 1 81.81 9 HIS B C 1
ATOM 2119 O O . HIS B 1 9 ? -6.645 16.609 25.438 1 81.81 9 HIS B O 1
ATOM 2125 N N . SER B 1 10 ? -7.574 17.25 23.703 1 65.31 10 SER B N 1
ATOM 2126 C CA . SER B 1 10 ? -7.754 18.656 24.047 1 65.31 10 SER B CA 1
ATOM 2127 C C . SER B 1 10 ? -6.418 19.328 24.328 1 65.31 10 SER B C 1
ATOM 2129 O O . SER B 1 10 ? -6.312 20.172 25.219 1 65.31 10 SER B O 1
ATOM 2131 N N . ALA B 1 11 ? -5.395 18.828 23.781 1 71.06 11 ALA B N 1
ATOM 2132 C CA . ALA B 1 11 ? -4.148 19.594 23.875 1 71.06 11 ALA B CA 1
ATOM 2133 C C . ALA B 1 11 ? -4.324 21 23.328 1 71.06 11 ALA B C 1
ATOM 2135 O O . ALA B 1 11 ? -4.902 21.188 22.25 1 71.06 11 ALA B O 1
ATOM 2136 N N . LYS B 1 12 ? -4.086 21.906 24.375 1 84.81 12 LYS B N 1
ATOM 2137 C CA . LYS B 1 12 ? -4.008 23.281 23.891 1 84.81 12 LYS B CA 1
ATOM 2138 C C . LYS B 1 12 ? -2.838 23.469 22.922 1 84.81 12 LYS B C 1
ATOM 2140 O O . LYS B 1 12 ? -1.68 23.297 23.312 1 84.81 12 LYS B O 1
ATOM 2145 N N . CYS B 1 13 ? -3.041 23.578 21.562 1 93 13 CYS B N 1
ATOM 2146 C CA . CYS B 1 13 ? -2.053 23.75 20.516 1 93 13 CYS B CA 1
ATOM 2147 C C . CYS B 1 13 ? -1.233 22.484 20.312 1 93 13 CYS B C 1
ATOM 2149 O O . CYS B 1 13 ? -0.056 22.438 20.672 1 93 13 CYS B O 1
ATOM 2151 N N . ALA B 1 14 ? -1.762 21.438 19.812 1 96.44 14 ALA B N 1
ATOM 2152 C CA . ALA B 1 14 ? -1.092 20.172 19.578 1 96.44 14 ALA B CA 1
ATOM 2153 C C . ALA B 1 14 ? 0.12 20.344 18.672 1 96.44 14 ALA B C 1
ATOM 2155 O O . ALA B 1 14 ? 0.061 21.062 17.688 1 96.44 14 ALA B O 1
ATOM 2156 N N . VAL B 1 15 ? 1.256 19.75 19.062 1 97.19 15 VAL B N 1
ATOM 2157 C CA . VAL B 1 15 ? 2.467 19.781 18.25 1 97.19 15 VAL B CA 1
ATOM 2158 C C . VAL B 1 15 ? 2.564 18.5 17.422 1 97.19 15 VAL B C 1
ATOM 2160 O O . VAL B 1 15 ? 2.689 17.406 17.984 1 97.19 15 VAL B O 1
ATOM 2163 N N . ILE B 1 16 ? 2.529 18.672 16.125 1 97.94 16 ILE B N 1
ATOM 2164 C CA . ILE B 1 16 ? 2.596 17.531 15.203 1 97.94 16 ILE B CA 1
ATOM 2165 C C . ILE B 1 16 ? 3.93 17.562 14.453 1 97.94 16 ILE B C 1
ATOM 2167 O O . ILE B 1 16 ? 4.227 18.5 13.727 1 97.94 16 ILE B O 1
ATOM 2171 N N . GLY B 1 17 ? 4.738 16.531 14.672 1 97.81 17 GLY B N 1
ATOM 2172 C CA . GLY B 1 17 ? 6.008 16.422 13.961 1 97.81 17 GLY B CA 1
ATOM 2173 C C . GLY B 1 17 ? 5.871 15.797 12.586 1 97.81 17 GLY B C 1
ATOM 2174 O O . GLY B 1 17 ? 4.996 14.961 12.367 1 97.81 17 GLY B O 1
ATOM 2175 N N . MET B 1 18 ? 6.816 16.141 11.695 1 97.75 18 MET B N 1
ATOM 2176 C CA . MET B 1 18 ? 6.809 15.602 10.336 1 97.75 18 MET B CA 1
ATOM 2177 C C . MET B 1 18 ? 7.902 14.555 10.164 1 97.75 18 MET B C 1
ATOM 2179 O O . MET B 1 18 ? 9.07 14.805 10.477 1 97.75 18 MET B O 1
ATOM 2183 N N . ILE B 1 19 ? 7.523 13.422 9.719 1 98.31 19 ILE B N 1
ATOM 2184 C CA . ILE B 1 19 ? 8.492 12.469 9.188 1 98.31 19 ILE B CA 1
ATOM 2185 C C . ILE B 1 19 ? 8.594 12.633 7.676 1 98.31 19 ILE B C 1
ATOM 2187 O O . ILE B 1 19 ? 7.637 12.359 6.945 1 98.31 19 ILE B O 1
ATOM 2191 N N . HIS B 1 20 ? 9.703 13.102 7.234 1 97.62 20 HIS B N 1
ATOM 2192 C CA . HIS B 1 20 ? 9.977 13.211 5.805 1 97.62 20 HIS B CA 1
ATOM 2193 C C . HIS B 1 20 ? 10.625 11.945 5.266 1 97.62 20 HIS B C 1
ATOM 2195 O O . HIS B 1 20 ? 11.844 11.781 5.344 1 97.62 20 HIS B O 1
ATOM 2201 N N . VAL B 1 21 ? 9.836 11.133 4.68 1 98.44 21 VAL B N 1
ATOM 2202 C CA . VAL B 1 21 ? 10.328 9.859 4.148 1 98.44 21 VAL B CA 1
ATOM 2203 C C . VAL B 1 21 ? 11.32 10.125 3.018 1 98.44 21 VAL B C 1
ATOM 2205 O O . VAL B 1 21 ? 11.086 10.984 2.168 1 98.44 21 VAL B O 1
ATOM 2208 N N . ARG B 1 22 ? 12.398 9.367 3.07 1 97.44 22 ARG B N 1
ATOM 2209 C CA . ARG B 1 22 ? 13.383 9.484 1.998 1 97.44 22 ARG B CA 1
ATOM 2210 C C . ARG B 1 22 ? 12.773 9.094 0.655 1 97.44 22 ARG B C 1
ATOM 2212 O O . ARG B 1 22 ? 11.648 8.586 0.598 1 97.44 22 ARG B O 1
ATOM 2219 N N . ALA B 1 23 ? 13.523 9.414 -0.411 1 97.44 23 ALA B N 1
ATOM 2220 C CA . ALA B 1 23 ? 12.992 9.289 -1.764 1 97.44 23 ALA B CA 1
ATOM 2221 C C . ALA B 1 23 ? 12.5 7.863 -2.027 1 97.44 23 ALA B C 1
ATOM 2223 O O . ALA B 1 23 ? 13.258 6.902 -1.861 1 97.44 23 ALA B O 1
ATOM 2224 N N . LEU B 1 24 ? 11.273 7.762 -2.463 1 98.12 24 LEU B N 1
ATOM 2225 C CA . LEU B 1 24 ? 10.633 6.473 -2.701 1 98.12 24 LEU B CA 1
ATOM 2226 C C . LEU B 1 24 ? 11.109 5.859 -4.012 1 98.12 24 LEU B C 1
ATOM 2228 O O . LEU B 1 24 ? 11.609 6.566 -4.891 1 98.12 24 LEU B O 1
ATOM 2232 N N . PRO B 1 25 ? 10.883 4.535 -4.133 1 96.44 25 PRO B N 1
ATOM 2233 C CA . PRO B 1 25 ? 11.18 3.883 -5.41 1 96.44 25 PRO B CA 1
ATOM 2234 C C . PRO B 1 25 ? 10.477 4.547 -6.59 1 96.44 25 PRO B C 1
ATOM 2236 O O . PRO B 1 25 ? 9.297 4.914 -6.484 1 96.44 25 PRO B O 1
ATOM 2239 N N . GLY B 1 26 ? 11.266 4.691 -7.73 1 93.62 26 GLY B N 1
ATOM 2240 C CA . GLY B 1 26 ? 10.68 5.273 -8.93 1 93.62 26 GLY B CA 1
ATOM 2241 C C . GLY B 1 26 ? 10.922 6.766 -9.047 1 93.62 26 GLY B C 1
ATOM 2242 O O . GLY B 1 26 ? 10.781 7.34 -10.125 1 93.62 26 GLY B O 1
ATOM 2243 N N . SER B 1 27 ? 11.141 7.426 -7.887 1 94.25 27 SER B N 1
ATOM 2244 C CA . SER B 1 27 ? 11.438 8.852 -7.941 1 94.25 27 SER B CA 1
ATOM 2245 C C . SER B 1 27 ? 12.875 9.094 -8.391 1 94.25 27 SER B C 1
ATOM 2247 O O . SER B 1 27 ? 13.734 8.227 -8.242 1 94.25 27 SER B O 1
ATOM 2249 N N . PRO B 1 28 ? 13.219 10.227 -8.906 1 92.5 28 PRO B N 1
ATOM 2250 C CA . PRO B 1 28 ? 14.539 10.492 -9.492 1 92.5 28 PRO B CA 1
ATOM 2251 C C . PRO B 1 28 ? 15.672 10.359 -8.477 1 92.5 28 PRO B C 1
ATOM 2253 O O . PRO B 1 28 ? 16.781 9.977 -8.844 1 92.5 28 PRO B O 1
ATOM 2256 N N . LYS B 1 29 ? 15.406 10.578 -7.227 1 93.5 29 LYS B N 1
ATOM 2257 C CA . LYS B 1 29 ? 16.484 10.578 -6.238 1 93.5 29 LYS B CA 1
ATOM 2258 C C . LYS B 1 29 ? 16.453 9.305 -5.391 1 93.5 29 LYS B C 1
ATOM 2260 O O . LYS B 1 29 ? 17.062 9.25 -4.324 1 93.5 29 LYS B O 1
ATOM 2265 N N . SER B 1 30 ? 15.695 8.352 -5.867 1 95.56 30 SER B N 1
ATOM 2266 C CA . SER B 1 30 ? 15.586 7.102 -5.121 1 95.56 30 SER B CA 1
ATOM 2267 C C . SER B 1 30 ? 16.922 6.359 -5.086 1 95.56 30 SER B C 1
ATOM 2269 O O . SER B 1 30 ? 17.484 6.031 -6.133 1 95.56 30 SER B O 1
ATOM 2271 N N . GLU B 1 31 ? 17.422 6.086 -3.857 1 94.19 31 GLU B N 1
ATOM 2272 C CA . GLU B 1 31 ? 18.703 5.383 -3.707 1 94.19 31 GLU B CA 1
ATOM 2273 C C . GLU B 1 31 ? 18.594 4.289 -2.648 1 94.19 31 GLU B C 1
ATOM 2275 O O . GLU B 1 31 ? 19.438 3.389 -2.6 1 94.19 31 GLU B O 1
ATOM 2280 N N . LEU B 1 32 ? 17.625 4.34 -1.833 1 96.38 32 LEU B N 1
ATOM 2281 C CA . LEU B 1 32 ? 17.5 3.436 -0.693 1 96.38 32 LEU B CA 1
ATOM 2282 C C . LEU B 1 32 ? 16.531 2.301 -0.997 1 96.38 32 LEU B C 1
ATOM 2284 O O . LEU B 1 32 ? 15.57 2.486 -1.748 1 96.38 32 LEU B O 1
ATOM 2288 N N . SER B 1 33 ? 16.812 1.139 -0.416 1 97.12 33 SER B N 1
ATOM 2289 C CA . SER B 1 33 ? 15.844 0.043 -0.445 1 97.12 33 SER B CA 1
ATOM 2290 C C . SER B 1 33 ? 14.648 0.33 0.462 1 97.12 33 SER B C 1
ATOM 2292 O O . SER B 1 33 ? 14.727 1.191 1.34 1 97.12 33 SER B O 1
ATOM 2294 N N . VAL B 1 34 ? 13.578 -0.405 0.298 1 97.81 34 VAL B N 1
ATOM 2295 C CA . VAL B 1 34 ? 12.367 -0.192 1.089 1 97.81 34 VAL B CA 1
ATOM 2296 C C . VAL B 1 34 ? 12.672 -0.423 2.568 1 97.81 34 VAL B C 1
ATOM 2298 O O . VAL B 1 34 ? 12.297 0.388 3.418 1 97.81 34 VAL B O 1
ATOM 2301 N N . PRO B 1 35 ? 13.406 -1.523 2.922 1 97.81 35 PRO B N 1
ATOM 2302 C CA . PRO B 1 35 ? 13.734 -1.694 4.34 1 97.81 35 PRO B CA 1
ATOM 2303 C C . PRO B 1 35 ? 14.523 -0.515 4.906 1 97.81 35 PRO B C 1
ATOM 2305 O O . PRO B 1 35 ? 14.312 -0.122 6.059 1 97.81 35 PRO B O 1
ATOM 2308 N N . GLN B 1 36 ? 15.367 0.052 4.086 1 98.12 36 GLN B N 1
ATOM 2309 C CA . GLN B 1 36 ? 16.125 1.211 4.539 1 98.12 36 GLN B CA 1
ATOM 2310 C C . GLN B 1 36 ? 15.219 2.416 4.762 1 98.12 36 GLN B C 1
ATOM 2312 O O . GLN B 1 36 ? 15.398 3.168 5.723 1 98.12 36 GLN B O 1
ATOM 2317 N N . LEU B 1 37 ? 14.297 2.617 3.865 1 98.5 37 LEU B N 1
ATOM 2318 C CA . LEU B 1 37 ? 13.32 3.686 4.031 1 98.5 37 LEU B CA 1
ATOM 2319 C C . LEU B 1 37 ? 12.562 3.531 5.344 1 98.5 37 LEU B C 1
ATOM 2321 O O . LEU B 1 37 ? 12.359 4.508 6.07 1 98.5 37 LEU B O 1
ATOM 2325 N N . VAL B 1 38 ? 12.141 2.287 5.59 1 98.69 38 VAL B N 1
ATOM 2326 C CA . VAL B 1 38 ? 11.398 1.971 6.809 1 98.69 38 VAL B CA 1
ATOM 2327 C C . VAL B 1 38 ? 12.266 2.271 8.031 1 98.69 38 VAL B C 1
ATOM 2329 O O . VAL B 1 38 ? 11.789 2.869 9 1 98.69 38 VAL B O 1
ATOM 2332 N N . ASP B 1 39 ? 13.523 1.89 7.961 1 98.38 39 ASP B N 1
ATOM 2333 C CA . ASP B 1 39 ? 14.438 2.104 9.078 1 98.38 39 ASP B CA 1
ATOM 2334 C C . ASP B 1 39 ? 14.578 3.592 9.391 1 98.38 39 ASP B C 1
ATOM 2336 O O . ASP B 1 39 ? 14.523 3.992 10.555 1 98.38 39 ASP B O 1
ATOM 2340 N N . TYR B 1 40 ? 14.758 4.379 8.414 1 97.81 40 TYR B N 1
ATOM 2341 C CA . TYR B 1 40 ? 14.906 5.816 8.594 1 97.81 40 TYR B CA 1
ATOM 2342 C C . TYR B 1 40 ? 13.656 6.426 9.211 1 97.81 40 TYR B C 1
ATOM 2344 O O . TYR B 1 40 ? 13.742 7.219 10.148 1 97.81 40 TYR B O 1
ATOM 2352 N N . ALA B 1 41 ? 12.523 6.098 8.688 1 98.56 41 ALA B N 1
ATOM 2353 C CA . ALA B 1 41 ? 11.258 6.641 9.18 1 98.56 41 ALA B CA 1
ATOM 2354 C C . ALA B 1 41 ? 11.008 6.215 10.625 1 98.56 41 ALA B C 1
ATOM 2356 O O . ALA B 1 41 ? 10.539 7.012 11.445 1 98.56 41 ALA B O 1
ATOM 2357 N N . CYS B 1 42 ? 11.305 4.938 10.914 1 98.69 42 CYS B N 1
ATOM 2358 C CA . CYS B 1 42 ? 11.102 4.414 12.258 1 98.69 42 CYS B CA 1
ATOM 2359 C C . CYS B 1 42 ? 12.023 5.098 13.258 1 98.69 42 CYS B C 1
ATOM 2361 O O . CYS B 1 42 ? 11.641 5.34 14.406 1 98.69 42 CYS B O 1
ATOM 2363 N N . LYS B 1 43 ? 13.234 5.332 12.82 1 98.31 43 LYS B N 1
ATOM 2364 C CA . LYS B 1 43 ? 14.156 6.074 13.68 1 98.31 43 LYS B CA 1
ATOM 2365 C C . LYS B 1 43 ? 13.586 7.441 14.039 1 98.31 43 LYS B C 1
ATOM 2367 O O . LYS B 1 43 ? 13.625 7.855 15.203 1 98.31 43 LYS B O 1
ATOM 2372 N N . GLU B 1 44 ? 13.055 8.141 13.125 1 98.25 44 GLU B N 1
ATOM 2373 C CA . GLU B 1 44 ? 12.453 9.445 13.391 1 98.25 44 GLU B CA 1
ATOM 2374 C C . GLU B 1 44 ? 11.227 9.32 14.289 1 98.25 44 GLU B C 1
ATOM 2376 O O . GLU B 1 44 ? 11.016 10.141 15.188 1 98.25 44 GLU B O 1
ATOM 2381 N N . ALA B 1 45 ? 10.445 8.312 14.023 1 98.75 45 ALA B N 1
ATOM 2382 C CA . ALA B 1 45 ? 9.281 8.07 14.867 1 98.75 45 ALA B CA 1
ATOM 2383 C C . ALA B 1 45 ? 9.688 7.895 16.328 1 98.75 45 ALA B C 1
ATOM 2385 O O . ALA B 1 45 ? 9.055 8.453 17.219 1 98.75 45 ALA B O 1
ATOM 2386 N N . SER B 1 46 ? 10.703 7.121 16.547 1 98.69 46 SER B N 1
ATOM 2387 C CA . SER B 1 46 ? 11.195 6.863 17.891 1 98.69 46 SER B CA 1
ATOM 2388 C C . SER B 1 46 ? 11.656 8.148 18.562 1 98.69 46 SER B C 1
ATOM 2390 O O . SER B 1 46 ? 11.422 8.359 19.75 1 98.69 46 SER B O 1
ATOM 2392 N N . ILE B 1 47 ? 12.289 8.969 17.828 1 98.5 47 ILE B N 1
ATOM 2393 C CA . ILE B 1 47 ? 12.758 10.242 18.359 1 98.5 47 ILE B CA 1
ATOM 2394 C C . ILE B 1 47 ? 11.562 11.102 18.766 1 98.5 47 ILE B C 1
ATOM 2396 O O . ILE B 1 47 ? 11.531 11.648 19.875 1 98.5 47 ILE B O 1
ATOM 2400 N N . TYR B 1 48 ? 10.586 11.242 17.922 1 98.44 48 TYR B N 1
ATOM 2401 C CA . TYR B 1 48 ? 9.398 12.039 18.188 1 98.44 48 TYR B CA 1
ATOM 2402 C C . TYR B 1 48 ? 8.664 11.516 19.422 1 98.44 48 TYR B C 1
ATOM 2404 O O . TYR B 1 48 ? 8.156 12.289 20.234 1 98.44 48 TYR B O 1
ATOM 2412 N N . GLN B 1 49 ? 8.578 10.172 19.484 1 97.62 49 GLN B N 1
ATOM 2413 C CA . GLN B 1 49 ? 7.914 9.555 20.625 1 97.62 49 GLN B CA 1
ATOM 2414 C C . GLN B 1 49 ? 8.617 9.914 21.922 1 97.62 49 GLN B C 1
ATOM 2416 O O . GLN B 1 49 ? 7.969 10.266 22.922 1 97.62 49 GLN B O 1
ATOM 2421 N N . LYS B 1 50 ? 9.914 9.812 21.906 1 97.5 50 LYS B N 1
ATOM 2422 C CA . LYS B 1 50 ? 10.711 10.117 23.094 1 97.5 50 LYS B CA 1
ATOM 2423 C C . LYS B 1 50 ? 10.578 11.586 23.484 1 97.5 50 LYS B C 1
ATOM 2425 O O . LYS B 1 50 ? 10.648 11.922 24.672 1 97.5 50 LYS B O 1
ATOM 2430 N N . CYS B 1 51 ? 10.367 12.438 22.5 1 97.44 51 CYS B N 1
ATOM 2431 C CA . CYS B 1 51 ? 10.273 13.867 22.75 1 97.44 51 CYS B CA 1
ATOM 2432 C C . CYS B 1 51 ? 8.852 14.266 23.125 1 97.44 51 CYS B C 1
ATOM 2434 O O . CYS B 1 51 ? 8.578 15.438 23.391 1 97.44 51 CYS B O 1
ATOM 2436 N N . ASN B 1 52 ? 7.918 13.375 23.062 1 95.25 52 ASN B N 1
ATOM 2437 C CA . ASN B 1 52 ? 6.535 13.531 23.484 1 95.25 52 ASN B CA 1
ATOM 2438 C C . ASN B 1 52 ? 5.809 14.594 22.672 1 95.25 52 ASN B C 1
ATOM 2440 O O . ASN B 1 52 ? 5.152 15.477 23.219 1 95.25 52 ASN B O 1
ATOM 2444 N N . VAL B 1 53 ? 6.012 14.547 21.406 1 97.06 53 VAL B N 1
ATOM 2445 C CA . VAL B 1 53 ? 5.145 15.359 20.547 1 97.06 53 VAL B CA 1
ATOM 2446 C C . VAL B 1 53 ? 3.723 14.805 20.594 1 97.06 53 VAL B C 1
ATOM 2448 O O . VAL B 1 53 ? 3.492 13.703 21.094 1 97.06 53 VAL B O 1
ATOM 2451 N N . ASP B 1 54 ? 2.789 15.578 20.047 1 97.19 54 ASP B N 1
ATOM 2452 C CA . ASP B 1 54 ? 1.389 15.219 20.234 1 97.19 54 ASP B CA 1
ATOM 2453 C C . ASP B 1 54 ? 0.881 14.367 19.078 1 97.19 54 ASP B C 1
ATOM 2455 O O . ASP B 1 54 ? -0.154 13.703 19.188 1 97.19 54 ASP B O 1
ATOM 2459 N N . GLY B 1 55 ? 1.557 14.352 17.969 1 97.81 55 GLY B N 1
ATOM 2460 C CA . GLY B 1 55 ? 1.192 13.609 16.781 1 97.81 55 GLY B CA 1
ATOM 2461 C C . GLY B 1 55 ? 2.256 13.648 15.695 1 97.81 55 GLY B C 1
ATOM 2462 O O . GLY B 1 55 ? 3.26 14.352 15.836 1 97.81 55 GLY B O 1
ATOM 2463 N N . ILE B 1 56 ? 1.999 12.891 14.648 1 98.56 56 ILE B N 1
ATOM 2464 C CA . ILE B 1 56 ? 2.979 12.781 13.57 1 98.56 56 ILE B CA 1
ATOM 2465 C C . ILE B 1 56 ? 2.266 12.766 12.219 1 98.56 56 ILE B C 1
ATOM 2467 O O . ILE B 1 56 ? 1.157 12.242 12.102 1 98.56 56 ILE B O 1
ATOM 2471 N N . ILE B 1 57 ? 2.891 13.367 11.242 1 98.75 57 ILE B N 1
ATOM 2472 C CA . ILE B 1 57 ? 2.484 13.195 9.852 1 98.75 57 ILE B CA 1
ATOM 2473 C C . ILE B 1 57 ? 3.631 12.578 9.055 1 98.75 57 ILE B C 1
ATOM 2475 O O . ILE B 1 57 ? 4.77 13.047 9.133 1 98.75 57 ILE B O 1
ATOM 2479 N N . ILE B 1 58 ? 3.371 11.531 8.352 1 98.88 58 ILE B N 1
ATOM 2480 C CA . ILE B 1 58 ? 4.324 10.898 7.445 1 98.88 58 ILE B CA 1
ATOM 2481 C C . ILE B 1 58 ? 4.148 11.469 6.035 1 98.88 58 ILE B C 1
ATOM 2483 O O . ILE B 1 58 ? 3.037 11.484 5.5 1 98.88 58 ILE B O 1
ATOM 2487 N N . GLU B 1 59 ? 5.25 11.938 5.438 1 98.38 59 GLU B N 1
ATOM 2488 C CA . GLU B 1 59 ? 5.148 12.609 4.148 1 98.38 59 GLU B CA 1
ATOM 2489 C C . GLU B 1 59 ? 6.254 12.156 3.199 1 98.38 59 GLU B C 1
ATOM 2491 O O . GLU B 1 59 ? 7.414 12.039 3.598 1 98.38 59 GLU B O 1
ATOM 2496 N N . ASN B 1 60 ? 5.926 11.883 1.923 1 97.5 60 ASN B N 1
ATOM 2497 C CA . ASN B 1 60 ? 6.926 11.539 0.917 1 97.5 60 ASN B CA 1
ATOM 2498 C C . ASN B 1 60 ? 7.66 12.773 0.402 1 97.5 60 ASN B C 1
ATOM 2500 O O . ASN B 1 60 ? 7.785 12.961 -0.808 1 97.5 60 ASN B O 1
ATOM 2504 N N . MET B 1 61 ? 8.258 13.5 1.219 1 94.94 61 MET B N 1
ATOM 2505 C CA . MET B 1 61 ? 8.82 14.82 0.95 1 94.94 61 MET B CA 1
ATOM 2506 C C . MET B 1 61 ? 9.984 14.719 -0.03 1 94.94 61 MET B C 1
ATOM 2508 O O . MET B 1 61 ? 10.219 15.633 -0.822 1 94.94 61 MET B O 1
ATOM 2512 N N . PHE B 1 62 ? 10.758 13.672 -0.089 1 95.19 62 PHE B N 1
ATOM 2513 C CA . PHE B 1 62 ? 11.984 13.602 -0.873 1 95.19 62 PHE B CA 1
ATOM 2514 C C . PHE B 1 62 ? 11.703 13.07 -2.275 1 95.19 62 PHE B C 1
ATOM 2516 O O . PHE B 1 62 ? 12.625 12.844 -3.057 1 95.19 62 PHE B O 1
ATOM 2523 N N . ASP B 1 63 ? 10.43 12.961 -2.648 1 94.62 63 ASP B N 1
ATOM 2524 C CA . ASP B 1 63 ? 10.07 12.469 -3.975 1 94.62 63 ASP B CA 1
ATOM 2525 C C . ASP B 1 63 ? 10.125 13.586 -5.012 1 94.62 63 ASP B C 1
ATOM 2527 O O . ASP B 1 63 ? 9.453 13.516 -6.047 1 94.62 63 ASP B O 1
ATOM 2531 N N . VAL B 1 64 ? 10.875 14.586 -4.867 1 91.44 64 VAL B N 1
ATOM 2532 C CA . VAL B 1 64 ? 10.977 15.727 -5.766 1 91.44 64 VAL B CA 1
ATOM 2533 C C . VAL B 1 64 ? 11.594 15.281 -7.094 1 91.44 64 VAL B C 1
ATOM 2535 O O . VAL B 1 64 ? 12.531 14.484 -7.117 1 91.44 64 VAL B O 1
ATOM 2538 N N . PRO B 1 65 ? 11.078 15.773 -8.195 1 93.81 65 PRO B N 1
ATOM 2539 C CA . PRO B 1 65 ? 9.836 16.547 -8.312 1 93.81 65 PRO B CA 1
ATOM 2540 C C . PRO B 1 65 ? 8.586 15.688 -8.18 1 93.81 65 PRO B C 1
ATOM 2542 O O . PRO B 1 65 ? 8.578 14.531 -8.609 1 93.81 65 PRO B O 1
ATOM 2545 N N . TYR B 1 66 ? 7.594 16.219 -7.617 1 91 66 TYR B N 1
ATOM 2546 C CA . TYR B 1 66 ? 6.367 15.469 -7.348 1 91 66 TYR B CA 1
ATOM 2547 C C . TYR B 1 66 ? 5.508 15.367 -8.602 1 91 66 TYR B C 1
ATOM 2549 O O . TYR B 1 66 ? 5.648 16.172 -9.523 1 91 66 TYR B O 1
ATOM 2557 N N . VAL B 1 67 ? 4.703 14.391 -8.609 1 89.38 67 VAL B N 1
ATOM 2558 C CA . VAL B 1 67 ? 3.766 14.211 -9.711 1 89.38 67 VAL B CA 1
ATOM 2559 C C . VAL B 1 67 ? 2.336 14.195 -9.18 1 89.38 67 VAL B C 1
ATOM 2561 O O . VAL B 1 67 ? 2.102 13.844 -8.023 1 89.38 67 VAL B O 1
ATOM 2564 N N . MET B 1 68 ? 1.428 14.523 -10.055 1 86.38 68 MET B N 1
ATOM 2565 C CA . MET B 1 68 ? 0.017 14.555 -9.68 1 86.38 68 MET B CA 1
ATOM 2566 C C . MET B 1 68 ? -0.532 13.141 -9.523 1 86.38 68 MET B C 1
ATOM 2568 O O . MET B 1 68 ? 0.089 12.172 -9.969 1 86.38 68 MET B O 1
ATOM 2572 N N . GLY B 1 69 ? -1.717 13.031 -8.914 1 78.25 69 GLY B N 1
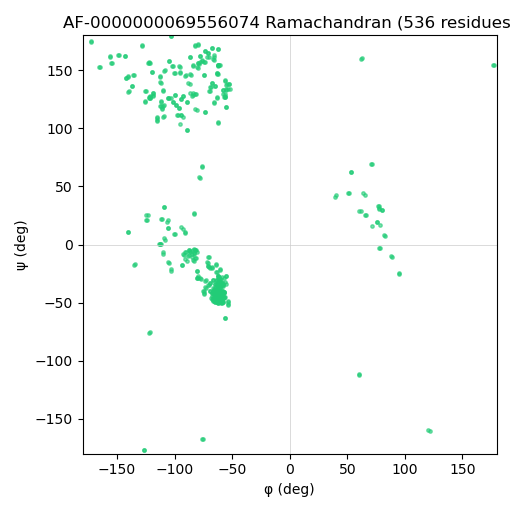ATOM 2573 C CA . GLY B 1 69 ? -2.314 11.766 -8.531 1 78.25 69 GLY B CA 1
ATOM 2574 C C . GLY B 1 69 ? -2.51 10.812 -9.695 1 78.25 69 GLY B C 1
ATOM 2575 O O . GLY B 1 69 ? -2.316 9.602 -9.555 1 78.25 69 GLY B O 1
ATOM 2576 N N . ASP B 1 70 ? -2.793 11.391 -10.836 1 77.75 70 ASP B N 1
ATOM 2577 C CA . ASP B 1 70 ? -3.088 10.539 -11.984 1 77.75 70 ASP B CA 1
ATOM 2578 C C . ASP B 1 70 ? -1.804 10.039 -12.641 1 77.75 70 ASP B C 1
ATOM 2580 O O . ASP B 1 70 ? -1.847 9.18 -13.523 1 77.75 70 ASP B O 1
ATOM 2584 N N . GLN B 1 71 ? -0.705 10.547 -12.117 1 82.56 71 GLN B N 1
ATOM 2585 C CA . GLN B 1 71 ? 0.578 10.172 -12.703 1 82.56 71 GLN B CA 1
ATOM 2586 C C . GLN B 1 71 ? 1.376 9.281 -11.75 1 82.56 71 GLN B C 1
ATOM 2588 O O . GLN B 1 71 ? 2.41 8.727 -12.133 1 82.56 71 GLN B O 1
ATOM 2593 N N . VAL B 1 72 ? 0.798 9.211 -10.609 1 86.06 72 VAL B N 1
ATOM 2594 C CA . VAL B 1 72 ? 1.541 8.477 -9.586 1 86.06 72 VAL B CA 1
ATOM 2595 C C . VAL B 1 72 ? 1.266 6.98 -9.719 1 86.06 72 VAL B C 1
ATOM 2597 O O . VAL B 1 72 ? 0.124 6.574 -9.945 1 86.06 72 VAL B O 1
ATOM 2600 N N . GLY B 1 73 ? 2.312 6.203 -9.742 1 90.31 73 GLY B N 1
ATOM 2601 C CA . GLY B 1 73 ? 2.15 4.758 -9.766 1 90.31 73 GLY B CA 1
ATOM 2602 C C . GLY B 1 73 ? 1.844 4.172 -8.398 1 90.31 73 GLY B C 1
ATOM 2603 O O . GLY B 1 73 ? 1.902 4.875 -7.391 1 90.31 73 GLY B O 1
ATOM 2604 N N . PRO B 1 74 ? 1.518 2.855 -8.391 1 95.88 74 PRO B N 1
ATOM 2605 C CA . PRO B 1 74 ? 1.086 2.219 -7.145 1 95.88 74 PRO B CA 1
ATOM 2606 C C . PRO B 1 74 ? 2.225 2.055 -6.141 1 95.88 74 PRO B C 1
ATOM 2608 O O . PRO B 1 74 ? 1.981 1.749 -4.973 1 95.88 74 PRO B O 1
ATOM 2611 N N . GLU B 1 75 ? 3.521 2.277 -6.555 1 97.38 75 GLU B N 1
ATOM 2612 C CA . GLU B 1 75 ? 4.648 2.098 -5.645 1 97.38 75 GLU B CA 1
ATOM 2613 C C . GLU B 1 75 ? 4.598 3.102 -4.5 1 97.38 75 GLU B C 1
ATOM 2615 O O . GLU B 1 75 ? 5 2.791 -3.375 1 97.38 75 GLU B O 1
ATOM 2620 N N . VAL B 1 76 ? 4.105 4.285 -4.816 1 97.5 76 VAL B N 1
ATOM 2621 C CA . VAL B 1 76 ? 4.035 5.309 -3.779 1 97.5 76 VAL B CA 1
ATOM 2622 C C . VAL B 1 76 ? 3.059 4.875 -2.689 1 97.5 76 VAL B C 1
ATOM 2624 O O . VAL B 1 76 ? 3.4 4.871 -1.506 1 97.5 76 VAL B O 1
ATOM 2627 N N . THR B 1 77 ? 1.86 4.445 -3.125 1 98.19 77 THR B N 1
ATOM 2628 C CA . THR B 1 77 ? 0.854 3.973 -2.182 1 98.19 77 THR B CA 1
ATOM 2629 C C . THR B 1 77 ? 1.372 2.768 -1.398 1 98.19 77 THR B C 1
ATOM 2631 O O . THR B 1 77 ? 1.228 2.707 -0.176 1 98.19 77 THR B O 1
ATOM 2634 N N . ALA B 1 78 ? 1.973 1.835 -2.07 1 98.69 78 ALA B N 1
ATOM 2635 C CA . ALA B 1 78 ? 2.453 0.605 -1.444 1 98.69 78 ALA B CA 1
ATOM 2636 C C . ALA B 1 78 ? 3.535 0.903 -0.41 1 98.69 78 ALA B C 1
ATOM 2638 O O . ALA B 1 78 ? 3.445 0.459 0.737 1 98.69 78 ALA B O 1
ATOM 2639 N N . VAL B 1 79 ? 4.559 1.705 -0.776 1 98.69 79 VAL B N 1
ATOM 2640 C CA . VAL B 1 79 ? 5.707 1.929 0.095 1 98.69 79 VAL B CA 1
ATOM 2641 C C . VAL B 1 79 ? 5.309 2.836 1.256 1 98.69 79 VAL B C 1
ATOM 2643 O O . VAL B 1 79 ? 5.738 2.629 2.393 1 98.69 79 VAL B O 1
ATOM 2646 N N . MET B 1 80 ? 4.457 3.805 0.986 1 98.81 80 MET B N 1
ATOM 2647 C CA . MET B 1 80 ? 3.967 4.648 2.072 1 98.81 80 MET B CA 1
ATOM 2648 C C . MET B 1 80 ? 3.139 3.832 3.062 1 98.81 80 MET B C 1
ATOM 2650 O O . MET B 1 80 ? 3.148 4.109 4.262 1 98.81 80 MET B O 1
ATOM 2654 N N . THR B 1 81 ? 2.361 2.861 2.545 1 98.88 81 THR B N 1
ATOM 2655 C CA . THR B 1 81 ? 1.63 1.965 3.432 1 98.88 81 THR B CA 1
ATOM 2656 C C . THR B 1 81 ? 2.592 1.162 4.305 1 98.88 81 THR B C 1
ATOM 2658 O O . THR B 1 81 ? 2.383 1.033 5.512 1 98.88 81 THR B O 1
ATOM 2661 N N . ARG B 1 82 ? 3.662 0.617 3.68 1 98.81 82 ARG B N 1
ATOM 2662 C CA . ARG B 1 82 ? 4.688 -0.126 4.406 1 98.81 82 ARG B CA 1
ATOM 2663 C C . ARG B 1 82 ? 5.316 0.731 5.5 1 98.81 82 ARG B C 1
ATOM 2665 O O . ARG B 1 82 ? 5.41 0.306 6.652 1 98.81 82 ARG B O 1
ATOM 2672 N N . VAL B 1 83 ? 5.727 1.932 5.18 1 98.81 83 VAL B N 1
ATOM 2673 C CA . VAL B 1 83 ? 6.344 2.861 6.117 1 98.81 83 VAL B CA 1
ATOM 2674 C C . VAL B 1 83 ? 5.355 3.211 7.227 1 98.81 83 VAL B C 1
ATOM 2676 O O . VAL B 1 83 ? 5.684 3.131 8.414 1 98.81 83 VAL B O 1
ATOM 2679 N N . GLY B 1 84 ? 4.117 3.602 6.812 1 98.88 84 GLY B N 1
ATOM 2680 C CA . GLY B 1 84 ? 3.098 3.979 7.781 1 98.88 84 GLY B CA 1
ATOM 2681 C C . GLY B 1 84 ? 2.795 2.881 8.781 1 98.88 84 GLY B C 1
ATOM 2682 O O . GLY B 1 84 ? 2.615 3.152 9.977 1 98.88 84 GLY B O 1
ATOM 2683 N N . THR B 1 85 ? 2.727 1.631 8.289 1 98.5 85 THR B N 1
ATOM 2684 C CA . THR B 1 85 ? 2.443 0.482 9.141 1 98.5 85 THR B CA 1
ATOM 2685 C C . THR B 1 85 ? 3.512 0.334 10.219 1 98.5 85 THR B C 1
ATOM 2687 O O . THR B 1 85 ? 3.191 0.155 11.398 1 98.5 85 THR B O 1
ATOM 2690 N N . GLU B 1 86 ? 4.797 0.384 9.828 1 98.69 86 GLU B N 1
ATOM 2691 C CA . GLU B 1 86 ? 5.898 0.194 10.766 1 98.69 86 GLU B CA 1
ATOM 2692 C C . GLU B 1 86 ? 6.004 1.366 11.734 1 98.69 86 GLU B C 1
ATOM 2694 O O . GLU B 1 86 ? 6.273 1.173 12.922 1 98.69 86 GLU B O 1
ATOM 2699 N N . VAL B 1 87 ? 5.809 2.582 11.258 1 98.75 87 VAL B N 1
ATOM 2700 C CA . VAL B 1 87 ? 5.852 3.777 12.094 1 98.75 87 VAL B CA 1
ATOM 2701 C C . VAL B 1 87 ? 4.746 3.715 13.148 1 98.75 87 VAL B C 1
ATOM 2703 O O . VAL B 1 87 ? 4.977 4.02 14.32 1 98.75 87 VAL B O 1
ATOM 2706 N N . LYS B 1 88 ? 3.535 3.318 12.711 1 98.62 88 LYS B N 1
ATOM 2707 C CA . LYS B 1 88 ? 2.393 3.285 13.617 1 98.62 88 LYS B CA 1
ATOM 2708 C C . LYS B 1 88 ? 2.623 2.293 14.758 1 98.62 88 LYS B C 1
ATOM 2710 O O . LYS B 1 88 ? 2.188 2.525 15.8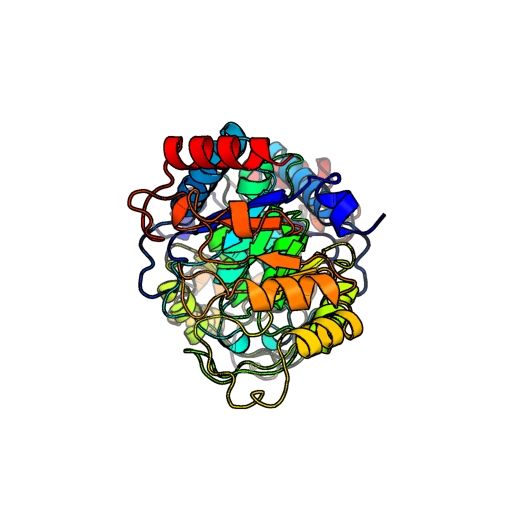91 1 98.62 88 LYS B O 1
ATOM 2715 N N . LYS B 1 89 ? 3.305 1.206 14.492 1 97.94 89 LYS B N 1
ATOM 2716 C CA . LYS B 1 89 ? 3.633 0.232 15.531 1 97.94 89 LYS B CA 1
ATOM 2717 C C . LYS B 1 89 ? 4.48 0.865 16.641 1 97.94 89 LYS B C 1
ATOM 2719 O O . LYS B 1 89 ? 4.328 0.531 17.812 1 97.94 89 LYS B O 1
ATOM 2724 N N . ILE B 1 90 ? 5.34 1.753 16.297 1 98.19 90 ILE B N 1
ATOM 2725 C CA . ILE B 1 90 ? 6.215 2.43 17.25 1 98.19 90 ILE B CA 1
ATOM 2726 C C . ILE B 1 90 ? 5.414 3.455 18.047 1 98.19 90 ILE B C 1
ATOM 2728 O O . ILE B 1 90 ? 5.57 3.561 19.266 1 98.19 90 ILE B O 1
ATOM 2732 N N . LEU B 1 91 ? 4.516 4.16 17.422 1 97.94 91 LEU B N 1
ATOM 2733 C CA . LEU B 1 91 ? 3.842 5.316 18 1 97.94 91 LEU B CA 1
ATOM 2734 C C . LEU B 1 91 ? 2.707 4.879 18.922 1 97.94 91 LEU B C 1
ATOM 2736 O O . LEU B 1 91 ? 2.271 5.648 19.781 1 97.94 91 LEU B O 1
ATOM 2740 N N . GLY B 1 92 ? 2.184 3.643 18.719 1 95.88 92 GLY B N 1
ATOM 2741 C CA . GLY B 1 92 ? 1.079 3.166 19.531 1 95.88 92 GLY B CA 1
ATOM 2742 C C . GLY B 1 92 ? -0.158 4.039 19.422 1 95.88 92 GLY B C 1
ATOM 2743 O O . GLY B 1 92 ? -0.709 4.219 18.344 1 95.88 92 GLY B O 1
ATOM 2744 N N . LYS B 1 93 ? -0.5 4.707 20.484 1 95.62 93 LYS B N 1
ATOM 2745 C CA . LYS B 1 93 ? -1.755 5.453 20.547 1 95.62 93 LYS B CA 1
ATOM 2746 C C . LYS B 1 93 ? -1.571 6.883 20.047 1 95.62 93 LYS B C 1
ATOM 2748 O O . LYS B 1 93 ? -2.551 7.594 19.812 1 95.62 93 LYS B O 1
ATOM 2753 N N . MET B 1 94 ? -0.36 7.355 19.906 1 96.75 94 MET B N 1
ATOM 2754 C CA . MET B 1 94 ? -0.117 8.711 19.422 1 96.75 94 MET B CA 1
ATOM 2755 C C . MET B 1 94 ? -0.772 8.945 18.078 1 96.75 94 MET B C 1
ATOM 2757 O O . MET B 1 94 ? -0.626 8.125 17.156 1 96.75 94 MET B O 1
ATOM 2761 N N . PRO B 1 95 ? -1.543 10.039 17.938 1 98 95 PRO B N 1
ATOM 2762 C CA . PRO B 1 95 ? -2.143 10.344 16.641 1 98 95 PRO B CA 1
ATOM 2763 C C . PRO B 1 95 ? -1.115 10.398 15.516 1 98 95 PRO B C 1
ATOM 2765 O O . PRO B 1 95 ? -0.03 10.961 15.688 1 98 95 PRO B O 1
ATOM 2768 N N . CYS B 1 96 ? -1.432 9.773 14.438 1 98.69 96 CYS B N 1
ATOM 2769 C CA . CYS B 1 96 ? -0.554 9.719 13.273 1 98.69 96 CYS B CA 1
ATOM 2770 C C . CYS B 1 96 ? -1.35 9.867 11.977 1 98.69 96 CYS B C 1
ATOM 2772 O O . CYS B 1 96 ? -2.428 9.281 11.844 1 98.69 96 CYS B O 1
ATOM 2774 N N . GLY B 1 97 ? -0.876 10.734 11.125 1 98.81 97 GLY B N 1
ATOM 2775 C CA . GLY B 1 97 ? -1.475 10.914 9.812 1 98.81 97 GLY B CA 1
ATOM 2776 C C . GLY B 1 97 ? -0.475 10.789 8.68 1 98.81 97 GLY B C 1
ATOM 2777 O O . GLY B 1 97 ? 0.673 10.398 8.898 1 98.81 97 GLY B O 1
ATOM 2778 N N . VAL B 1 98 ? -0.992 11.023 7.477 1 98.88 98 VAL B N 1
ATOM 2779 C CA . VAL B 1 98 ? -0.165 10.867 6.285 1 98.88 98 VAL B CA 1
ATOM 2780 C C . VAL B 1 98 ? -0.515 11.953 5.266 1 98.88 98 VAL B C 1
ATOM 2782 O O . VAL B 1 98 ? -1.657 12.414 5.211 1 98.88 98 VAL B O 1
ATOM 2785 N N . GLN B 1 99 ? 0.455 12.422 4.598 1 98.38 99 GLN B N 1
ATOM 2786 C CA . GLN B 1 99 ? 0.347 13.273 3.418 1 98.38 99 GLN B CA 1
ATOM 2787 C C . GLN B 1 99 ? 1.125 12.688 2.244 1 98.38 99 GLN B C 1
ATOM 2789 O O . GLN B 1 99 ? 2.32 12.406 2.361 1 98.38 99 GLN B O 1
ATOM 2794 N N . VAL B 1 100 ? 0.447 12.453 1.131 1 97.88 100 VAL B N 1
ATOM 2795 C CA . VAL B 1 100 ? 1.131 12.023 -0.084 1 97.88 100 VAL B CA 1
ATOM 2796 C C . VAL B 1 100 ? 1.125 13.156 -1.108 1 97.88 100 VAL B C 1
ATOM 2798 O O . VAL B 1 100 ? 0.069 13.531 -1.624 1 97.88 100 VAL B O 1
ATOM 2801 N N . LEU B 1 101 ? 2.27 13.719 -1.366 1 94.12 101 LEU B N 1
ATOM 2802 C CA . LEU B 1 101 ? 2.449 14.859 -2.26 1 94.12 101 LEU B CA 1
ATOM 2803 C C . LEU B 1 101 ? 2.408 14.414 -3.719 1 94.12 101 LEU B C 1
ATOM 2805 O O . LEU B 1 101 ? 2.709 13.266 -4.031 1 94.12 101 LEU B O 1
ATOM 2809 N N . SER B 1 102 ? 2.123 15.18 -4.715 1 91.25 102 SER B N 1
ATOM 2810 C CA . SER B 1 102 ? 1.465 16.469 -4.527 1 91.25 102 SER B CA 1
ATOM 2811 C C . SER B 1 102 ? -0.044 16.344 -4.715 1 91.25 102 SER B C 1
ATOM 2813 O O . SER B 1 102 ? -0.518 16.047 -5.812 1 91.25 102 SER B O 1
ATOM 2815 N N . GLY B 1 103 ? -0.768 16.344 -3.633 1 92.94 103 GLY B N 1
ATOM 2816 C CA . GLY B 1 103 ? -2.219 16.281 -3.697 1 92.94 103 GLY B CA 1
ATOM 2817 C C . GLY B 1 103 ? -2.752 14.891 -3.961 1 92.94 103 GLY B C 1
ATOM 2818 O O . GLY B 1 103 ? -3.848 14.727 -4.504 1 92.94 103 GLY B O 1
ATOM 2819 N N . ASN B 1 104 ? -1.893 13.812 -3.764 1 95.69 104 ASN B N 1
ATOM 2820 C CA . ASN B 1 104 ? -2.355 12.438 -3.924 1 95.69 104 ASN B CA 1
ATOM 2821 C C . ASN B 1 104 ? -3.201 11.984 -2.736 1 95.69 104 ASN B C 1
ATOM 2823 O O . ASN B 1 104 ? -2.842 11.039 -2.035 1 95.69 104 ASN B O 1
ATOM 2827 N N . ASN B 1 105 ? -4.363 12.641 -2.658 1 97.56 105 ASN B N 1
ATOM 2828 C CA . ASN B 1 105 ? -5.207 12.5 -1.475 1 97.56 105 ASN B CA 1
ATOM 2829 C C . ASN B 1 105 ? -5.887 11.141 -1.423 1 97.56 105 ASN B C 1
ATOM 2831 O O . ASN B 1 105 ? -6.148 10.609 -0.34 1 97.56 105 ASN B O 1
ATOM 2835 N N . PHE B 1 106 ? -6.191 10.539 -2.568 1 97.19 106 PHE B N 1
ATOM 2836 C CA . PHE B 1 106 ? -6.777 9.203 -2.602 1 97.19 106 PHE B CA 1
ATOM 2837 C C . PHE B 1 106 ? -5.789 8.164 -2.08 1 97.19 106 PHE B C 1
ATOM 2839 O O . PHE B 1 106 ? -6.145 7.332 -1.243 1 97.19 106 PHE B O 1
ATOM 2846 N N . SER B 1 107 ? -4.539 8.258 -2.541 1 97.94 107 SER B N 1
ATOM 2847 C CA . SER B 1 107 ? -3.492 7.375 -2.035 1 97.94 107 SER B CA 1
ATOM 2848 C C . SER B 1 107 ? -3.291 7.562 -0.534 1 97.94 107 SER B C 1
ATOM 2850 O O . SER B 1 107 ? -3.158 6.586 0.206 1 97.94 107 SER B O 1
ATOM 2852 N N . ALA B 1 108 ? -3.254 8.828 -0.138 1 98.56 108 ALA B N 1
ATOM 2853 C CA . ALA B 1 108 ? -3.074 9.125 1.282 1 98.56 108 ALA B CA 1
ATOM 2854 C C . ALA B 1 108 ? -4.184 8.492 2.117 1 98.56 108 ALA B C 1
ATOM 2856 O O . ALA B 1 108 ? -3.922 7.934 3.188 1 98.56 108 ALA B O 1
ATOM 2857 N N . THR B 1 109 ? -5.418 8.57 1.633 1 98.5 109 THR B N 1
ATOM 2858 C CA . THR B 1 109 ? -6.566 8 2.328 1 98.5 109 THR B CA 1
ATOM 2859 C C . THR B 1 109 ? -6.441 6.48 2.414 1 98.5 109 THR B C 1
ATOM 2861 O O . THR B 1 109 ? -6.664 5.891 3.475 1 98.5 109 THR B O 1
ATOM 2864 N N . ALA B 1 110 ? -6.07 5.852 1.298 1 98.56 110 ALA B N 1
ATOM 2865 C CA . ALA B 1 110 ? -5.879 4.402 1.27 1 98.56 110 ALA B CA 1
ATOM 2866 C C . ALA B 1 110 ? -4.785 3.973 2.242 1 98.56 110 ALA B C 1
ATOM 2868 O O . ALA B 1 110 ? -4.934 2.98 2.959 1 98.56 110 ALA B O 1
ATOM 2869 N N . VAL B 1 111 ? -3.656 4.707 2.262 1 98.81 111 VAL B N 1
ATOM 2870 C CA . VAL B 1 111 ? -2.537 4.422 3.154 1 98.81 111 VAL B CA 1
ATOM 2871 C C . VAL B 1 111 ? -2.992 4.539 4.605 1 98.81 111 VAL B C 1
ATOM 2873 O O . VAL B 1 111 ? -2.68 3.676 5.434 1 98.81 111 VAL B O 1
ATOM 2876 N N . ALA B 1 112 ? -3.729 5.641 4.906 1 98.88 112 ALA B N 1
ATOM 2877 C CA . ALA B 1 112 ? -4.203 5.848 6.273 1 98.88 112 ALA B CA 1
ATOM 2878 C C . ALA B 1 112 ? -5.086 4.691 6.73 1 98.88 112 ALA B C 1
ATOM 2880 O O . ALA B 1 112 ? -4.914 4.172 7.836 1 98.88 112 ALA B O 1
ATOM 2881 N N . LEU B 1 113 ? -6.012 4.316 5.91 1 98.69 113 LEU B N 1
ATOM 2882 C CA . LEU B 1 113 ? -6.906 3.209 6.23 1 98.69 113 LEU B CA 1
ATOM 2883 C C . LEU B 1 113 ? -6.117 1.923 6.461 1 98.69 113 LEU B C 1
ATOM 2885 O O . LEU B 1 113 ? -6.312 1.242 7.469 1 98.69 113 LEU B O 1
ATOM 2889 N N . ALA B 1 114 ? -5.219 1.571 5.543 1 98.75 114 ALA B N 1
ATOM 2890 C CA . ALA B 1 114 ? -4.488 0.306 5.566 1 98.75 114 ALA B CA 1
ATOM 2891 C C . ALA B 1 114 ? -3.547 0.238 6.766 1 98.75 114 ALA B C 1
ATOM 2893 O O . ALA B 1 114 ? -3.398 -0.816 7.387 1 98.75 114 ALA B O 1
ATOM 2894 N N . ALA B 1 115 ? -2.846 1.359 7.113 1 98.56 115 ALA B N 1
ATOM 2895 C CA . ALA B 1 115 ? -1.817 1.392 8.148 1 98.56 115 ALA B CA 1
ATOM 2896 C C . ALA B 1 115 ? -2.42 1.729 9.508 1 98.56 115 ALA B C 1
ATOM 2898 O O . ALA B 1 115 ? -1.725 1.696 10.531 1 98.56 115 ALA B O 1
ATOM 2899 N N . GLY B 1 116 ? -3.736 2.074 9.555 1 98.19 116 GLY B N 1
ATOM 2900 C CA . GLY B 1 116 ? -4.391 2.412 10.812 1 98.19 116 GLY B CA 1
ATOM 2901 C C . GLY B 1 116 ? -4.051 3.805 11.305 1 98.19 116 GLY B C 1
ATOM 2902 O O . GLY B 1 116 ? -3.861 4.012 12.508 1 98.19 116 GLY B O 1
ATOM 2903 N N . LEU B 1 117 ? -3.85 4.734 10.398 1 98.75 117 LEU B N 1
ATOM 2904 C CA . LEU B 1 117 ? -3.598 6.125 10.758 1 98.75 117 LEU B CA 1
ATOM 2905 C C . LEU B 1 117 ? -4.906 6.887 10.93 1 98.75 117 LEU B C 1
ATOM 2907 O O . LEU B 1 117 ? -5.953 6.449 10.453 1 98.75 117 LEU B O 1
ATOM 2911 N N . GLN B 1 118 ? -4.871 8.023 11.602 1 98.69 118 GLN B N 1
ATOM 2912 C CA . GLN B 1 118 ? -6.113 8.625 12.07 1 98.69 118 GLN B CA 1
ATOM 2913 C C . GLN B 1 118 ? -6.492 9.836 11.219 1 98.69 118 GLN B C 1
ATOM 2915 O O . GLN B 1 118 ? -7.633 10.305 11.273 1 98.69 118 GLN B O 1
ATOM 2920 N N . PHE B 1 119 ? -5.527 10.391 10.398 1 98.75 119 PHE B N 1
ATOM 2921 C CA . PHE B 1 119 ? -5.922 11.57 9.633 1 98.75 119 PHE B CA 1
ATOM 2922 C C . PHE B 1 119 ? -5.043 11.727 8.398 1 98.75 119 PHE B C 1
ATOM 2924 O O . PHE B 1 119 ? -4 11.078 8.281 1 98.75 119 PHE B O 1
ATOM 2931 N N . VAL B 1 120 ? -5.527 12.516 7.438 1 98.81 120 VAL B N 1
ATOM 2932 C CA . VAL B 1 120 ? -4.848 12.859 6.191 1 98.81 120 VAL B CA 1
ATOM 2933 C C . VAL B 1 120 ? -4.691 14.375 6.082 1 98.81 120 VAL B C 1
ATOM 2935 O O . VAL B 1 120 ? -5.621 15.125 6.387 1 98.81 120 VAL B O 1
ATOM 2938 N N . ARG B 1 121 ? -3.473 14.797 5.855 1 98.44 121 ARG B N 1
ATOM 2939 C CA . ARG B 1 121 ? -3.326 16.156 5.359 1 98.44 121 ARG B CA 1
ATOM 2940 C C . ARG B 1 121 ? -3.576 16.219 3.855 1 98.44 121 ARG B C 1
ATOM 2942 O O . ARG B 1 121 ? -2.809 15.664 3.068 1 98.44 121 ARG B O 1
ATOM 2949 N N . ALA B 1 122 ? -4.586 16.906 3.486 1 97.12 122 ALA B N 1
ATOM 2950 C CA . ALA B 1 122 ? -5.023 16.906 2.092 1 97.12 122 ALA B CA 1
ATOM 2951 C C . ALA B 1 122 ? -4.75 18.25 1.432 1 97.12 122 ALA B C 1
ATOM 2953 O O . ALA B 1 122 ? -5.066 19.297 1.994 1 97.12 122 ALA B O 1
ATOM 2954 N N . GLU B 1 123 ? -4.191 18.188 0.293 1 93.81 123 GLU B N 1
ATOM 2955 C CA . GLU B 1 123 ? -3.955 19.375 -0.521 1 93.81 123 GLU B CA 1
ATOM 2956 C C . GLU B 1 123 ? -5.07 19.578 -1.544 1 93.81 123 GLU B C 1
ATOM 2958 O O . GLU B 1 123 ? -5.656 18.609 -2.025 1 93.81 123 GLU B O 1
ATOM 2963 N N . SER B 1 124 ? -5.324 20.812 -1.84 1 91.94 124 SER B N 1
ATOM 2964 C CA . SER B 1 124 ? -6.32 21.156 -2.852 1 91.94 124 SER B CA 1
ATOM 2965 C C . SER B 1 124 ? -7.637 20.438 -2.592 1 91.94 124 SER B C 1
ATOM 2967 O O . SER B 1 124 ? -8.188 19.781 -3.488 1 91.94 124 SER B O 1
ATOM 2969 N N . PHE B 1 125 ? -8.008 20.469 -1.282 1 94.88 125 PHE B N 1
ATOM 2970 C CA . PHE B 1 125 ? -9.281 19.891 -0.89 1 94.88 125 PHE B CA 1
ATOM 2971 C C . PHE B 1 125 ? -10.445 20.719 -1.447 1 94.88 125 PHE B C 1
ATOM 2973 O O . PHE B 1 125 ? -11.375 20.156 -2.037 1 94.88 125 PHE B O 1
ATOM 2980 N N . VAL B 1 126 ? -10.289 22.047 -1.26 1 92.19 126 VAL B N 1
ATOM 2981 C CA . VAL B 1 126 ? -11.227 22.984 -1.868 1 92.19 126 VAL B CA 1
ATOM 2982 C C . VAL B 1 126 ? -10.477 23.906 -2.814 1 92.19 126 VAL B C 1
ATOM 2984 O O . VAL B 1 126 ? -9.281 24.156 -2.639 1 92.19 126 VAL B O 1
ATOM 2987 N N . PHE B 1 127 ? -11.156 24.328 -3.85 1 88.25 127 PHE B N 1
ATOM 2988 C CA . PHE B 1 127 ? -10.664 25.266 -4.852 1 88.25 127 PHE B CA 1
ATOM 2989 C C . PHE B 1 127 ? -9.461 24.688 -5.586 1 88.25 127 PHE B C 1
ATOM 2991 O O . PHE B 1 127 ? -8.891 23.672 -5.16 1 88.25 127 PHE B O 1
ATOM 2998 N N . ALA B 1 128 ? -9.203 25.234 -6.695 1 84.88 128 ALA B N 1
ATOM 2999 C CA . ALA B 1 128 ? -8.047 24.875 -7.5 1 84.88 128 ALA B CA 1
ATOM 3000 C C . ALA B 1 128 ? -6.934 25.906 -7.367 1 84.88 128 ALA B C 1
ATOM 3002 O O . ALA B 1 128 ? -7.184 27.047 -6.949 1 84.88 128 ALA B O 1
ATOM 3003 N N . HIS B 1 129 ? -5.785 25.453 -7.574 1 83.44 129 HIS B N 1
ATOM 3004 C CA . HIS B 1 129 ? -4.645 26.359 -7.652 1 83.44 129 HIS B CA 1
ATOM 3005 C C . HIS B 1 129 ? -3.58 25.828 -8.602 1 83.44 129 HIS B C 1
ATOM 3007 O O . HIS B 1 129 ? -3.662 24.672 -9.055 1 83.44 129 HIS B O 1
ATOM 3013 N N . VAL B 1 130 ? -2.742 26.688 -8.984 1 82.75 130 VAL B N 1
ATOM 3014 C CA . VAL B 1 130 ? -1.645 26.297 -9.859 1 82.75 130 VAL B CA 1
ATOM 3015 C C . VAL B 1 130 ? -0.383 26.062 -9.031 1 82.75 130 VAL B C 1
ATOM 3017 O O . VAL B 1 130 ? 0.16 26.984 -8.43 1 82.75 130 VAL B O 1
ATOM 3020 N N . ALA B 1 131 ? -0.001 24.797 -8.992 1 85.81 131 ALA B N 1
ATOM 3021 C CA . ALA B 1 131 ? 1.22 24.422 -8.281 1 85.81 131 ALA B CA 1
ATOM 3022 C C . ALA B 1 131 ? 2.363 24.156 -9.25 1 85.81 131 ALA B C 1
ATOM 3024 O O . ALA B 1 131 ? 2.234 24.406 -10.453 1 85.81 131 ALA B O 1
ATOM 3025 N N . ASP B 1 132 ? 3.537 23.812 -8.688 1 80.69 132 ASP B N 1
ATOM 3026 C CA . ASP B 1 132 ? 4.699 23.5 -9.516 1 80.69 132 ASP B CA 1
ATOM 3027 C C . ASP B 1 132 ? 4.383 22.391 -10.516 1 80.69 132 ASP B C 1
ATOM 3029 O O . ASP B 1 132 ? 4.922 22.391 -11.625 1 80.69 132 ASP B O 1
ATOM 3033 N N . GLU B 1 133 ? 3.443 21.578 -10.141 1 86.69 133 GLU B N 1
ATOM 3034 C CA . GLU B 1 133 ? 3.088 20.422 -10.961 1 86.69 133 GLU B CA 1
ATOM 3035 C C . GLU B 1 133 ? 2.027 20.781 -11.992 1 86.69 133 GLU B C 1
ATOM 3037 O O . GLU B 1 133 ? 1.729 19.984 -12.891 1 86.69 133 GLU B O 1
ATOM 3042 N N . GLY B 1 134 ? 1.471 21.984 -11.844 1 86.31 134 GLY B N 1
ATOM 3043 C CA . GLY B 1 134 ? 0.396 22.391 -12.734 1 86.31 134 GLY B CA 1
ATOM 3044 C C . GLY B 1 134 ? -0.889 22.734 -11.992 1 86.31 134 GLY B C 1
ATOM 3045 O O . GLY B 1 134 ? -0.86 23.078 -10.812 1 86.31 134 GLY B O 1
ATOM 3046 N N . LEU B 1 135 ? -1.956 22.719 -12.688 1 86.25 135 LEU B N 1
ATOM 3047 C CA . LEU B 1 135 ? -3.26 23.016 -12.102 1 86.25 135 LEU B CA 1
ATOM 3048 C C . LEU B 1 135 ? -3.748 21.859 -11.242 1 86.25 135 LEU B C 1
ATOM 3050 O O . LEU B 1 135 ? -3.963 20.766 -11.734 1 86.25 135 LEU B O 1
ATOM 3054 N N . MET B 1 136 ? -3.836 22.125 -9.984 1 88.25 136 MET B N 1
ATOM 3055 C CA . MET B 1 136 ? -4.371 21.141 -9.047 1 88.25 136 MET B CA 1
ATOM 3056 C C . MET B 1 136 ? -5.863 21.375 -8.82 1 88.25 136 MET B C 1
ATOM 3058 O O . MET B 1 136 ? -6.285 22.453 -8.43 1 88.25 136 MET B O 1
ATOM 3062 N N . GLN B 1 137 ? -6.637 20.344 -9.047 1 88.56 137 GLN B N 1
ATOM 3063 C CA . GLN B 1 137 ? -8.086 20.422 -8.906 1 88.56 137 GLN B CA 1
ATOM 3064 C C . GLN B 1 137 ? -8.523 20.062 -7.492 1 88.56 137 GLN B C 1
ATOM 3066 O O . GLN B 1 137 ? -7.879 19.25 -6.828 1 88.56 137 GLN B O 1
ATOM 3071 N N . ALA B 1 138 ? -9.602 20.781 -7.105 1 91.81 138 ALA B N 1
ATOM 3072 C CA . ALA B 1 138 ? -10.195 20.391 -5.832 1 91.81 138 ALA B CA 1
ATOM 3073 C C . ALA B 1 138 ? -10.711 18.953 -5.898 1 91.81 138 ALA B C 1
ATOM 3075 O O . ALA B 1 138 ? -11.055 18.453 -6.973 1 91.81 138 ALA B O 1
ATOM 3076 N N . CYS B 1 139 ? -10.781 18.312 -4.695 1 94.62 139 CYS B N 1
ATOM 3077 C CA . CYS B 1 139 ? -11.148 16.906 -4.746 1 94.62 139 CYS B CA 1
ATOM 3078 C C . CYS B 1 139 ? -12.086 16.547 -3.602 1 94.62 139 CYS B C 1
ATOM 3080 O O . CYS B 1 139 ? -12.359 15.359 -3.367 1 94.62 139 CYS B O 1
ATOM 3082 N N . ALA B 1 140 ? -12.625 17.484 -2.865 1 95.56 140 ALA B N 1
ATOM 3083 C CA . ALA B 1 140 ? -13.414 17.172 -1.676 1 95.56 140 ALA B CA 1
ATOM 3084 C C . ALA B 1 140 ? -14.531 16.188 -1.996 1 95.56 140 ALA B C 1
ATOM 3086 O O . ALA B 1 140 ? -14.695 15.18 -1.301 1 95.56 140 ALA B O 1
ATOM 3087 N N . GLY B 1 141 ? -15.336 16.469 -3.02 1 94.88 141 GLY B N 1
ATOM 3088 C CA . GLY B 1 141 ? -16.469 15.633 -3.4 1 94.88 141 GLY B CA 1
ATOM 3089 C C . GLY B 1 141 ? -16.062 14.195 -3.684 1 94.88 141 GLY B C 1
ATOM 3090 O O . GLY B 1 141 ? -16.469 13.281 -2.963 1 94.88 141 GLY B O 1
ATOM 3091 N N . PRO B 1 142 ? -15.234 14 -4.715 1 95.75 142 PRO B N 1
ATOM 3092 C CA . PRO B 1 142 ? -14.828 12.625 -5.031 1 95.75 142 PRO B CA 1
ATOM 3093 C C . PRO B 1 142 ? -14.062 11.961 -3.891 1 95.75 142 PRO B C 1
ATOM 3095 O O . PRO B 1 142 ? -14.219 10.758 -3.656 1 95.75 142 PRO B O 1
ATOM 3098 N N . LEU B 1 143 ? -13.289 12.664 -3.156 1 96.81 143 LEU B N 1
ATOM 3099 C CA . LEU B 1 143 ? -12.453 12.102 -2.098 1 96.81 143 LEU B CA 1
ATOM 3100 C C . LEU B 1 143 ? -13.312 11.555 -0.963 1 96.81 143 LEU B C 1
ATOM 3102 O O . LEU B 1 143 ? -13.094 10.438 -0.493 1 96.81 143 LEU B O 1
ATOM 3106 N N . LEU B 1 144 ? -14.281 12.297 -0.51 1 96.81 144 LEU B N 1
ATOM 3107 C CA . LEU B 1 144 ? -15.102 11.867 0.615 1 96.81 144 LEU B CA 1
ATOM 3108 C C . LEU B 1 144 ? -16.016 10.719 0.208 1 96.81 144 LEU B C 1
ATOM 3110 O O . LEU B 1 144 ? -16.328 9.844 1.022 1 96.81 144 LEU B O 1
ATOM 3114 N N . ARG B 1 145 ? -16.516 10.711 -1.041 1 95.31 145 ARG B N 1
ATOM 3115 C CA . ARG B 1 145 ? -17.25 9.555 -1.538 1 95.31 145 ARG B CA 1
ATOM 3116 C C . ARG B 1 145 ? -16.375 8.312 -1.558 1 95.31 145 ARG B C 1
ATOM 3118 O O . ARG B 1 145 ? -16.797 7.23 -1.149 1 95.31 145 ARG B O 1
ATOM 3125 N N . TYR B 1 146 ? -15.195 8.516 -2.027 1 96.62 146 TYR B N 1
ATOM 3126 C CA . TYR B 1 146 ? -14.219 7.43 -2.02 1 96.62 146 TYR B CA 1
ATOM 3127 C C . TYR B 1 146 ? -13.969 6.934 -0.601 1 96.62 146 TYR B C 1
ATOM 3129 O O . TYR B 1 146 ? -14 5.727 -0.344 1 96.62 146 TYR B O 1
ATOM 3137 N N . SER B 1 147 ? -13.703 7.863 0.289 1 97.19 147 SER B N 1
ATOM 3138 C CA . SER B 1 147 ? -13.477 7.527 1.69 1 97.19 147 SER B CA 1
ATOM 3139 C C . SER B 1 147 ? -14.617 6.699 2.26 1 97.19 147 SER B C 1
ATOM 3141 O O . SER B 1 147 ? -14.391 5.672 2.902 1 97.19 147 SER B O 1
ATOM 3143 N N . LYS B 1 148 ? -15.812 7.129 2.059 1 95.19 148 LYS B N 1
ATOM 3144 C CA . LYS B 1 148 ? -16.984 6.395 2.523 1 95.19 148 LYS B CA 1
ATOM 3145 C C . LYS B 1 148 ? -17.047 5 1.901 1 95.19 148 LYS B C 1
ATOM 3147 O O . LYS B 1 148 ? -17.297 4.016 2.598 1 95.19 148 LYS B O 1
ATOM 3152 N N . ASN B 1 149 ? -16.812 4.938 0.655 1 94.94 149 ASN B N 1
ATOM 3153 C CA . ASN B 1 149 ? -16.906 3.684 -0.085 1 94.94 149 ASN B CA 1
ATOM 3154 C C . ASN B 1 149 ? -15.93 2.643 0.452 1 94.94 149 ASN B C 1
ATOM 3156 O O . ASN B 1 149 ? -16.25 1.451 0.487 1 94.94 149 ASN B O 1
ATOM 3160 N N . ILE B 1 150 ? -14.773 3.113 0.918 1 96.19 150 ILE B N 1
ATOM 3161 C CA . ILE B 1 150 ? -13.781 2.127 1.318 1 96.19 150 ILE B CA 1
ATOM 3162 C C . ILE B 1 150 ? -13.805 1.95 2.834 1 96.19 150 ILE B C 1
ATOM 3164 O O . ILE B 1 150 ? -12.898 1.346 3.412 1 96.19 150 ILE B O 1
ATOM 3168 N N . GLY B 1 151 ? -14.773 2.52 3.494 1 95.31 151 GLY B N 1
ATOM 3169 C CA . GLY B 1 151 ? -14.922 2.332 4.93 1 95.31 151 GLY B CA 1
ATOM 3170 C C . GLY B 1 151 ? -13.945 3.158 5.742 1 95.31 151 GLY B C 1
ATOM 3171 O O . GLY B 1 151 ? -13.516 2.734 6.816 1 95.31 151 GLY B O 1
ATOM 3172 N N . ALA B 1 152 ? -13.547 4.344 5.234 1 95.94 152 ALA B N 1
ATOM 3173 C CA . ALA B 1 152 ? -12.57 5.207 5.891 1 95.94 152 ALA B CA 1
ATOM 3174 C C . ALA B 1 152 ? -13.234 6.465 6.445 1 95.94 152 ALA B C 1
ATOM 3176 O O . ALA B 1 152 ? -12.594 7.512 6.555 1 95.94 152 ALA B O 1
ATOM 3177 N N . ALA B 1 153 ? -14.414 6.367 6.852 1 93 153 ALA B N 1
ATOM 3178 C CA . ALA B 1 153 ? -15.172 7.547 7.262 1 93 153 ALA B CA 1
ATOM 3179 C C . ALA B 1 153 ? -14.648 8.109 8.578 1 93 153 ALA B C 1
ATOM 3181 O O . ALA B 1 153 ? -14.883 9.273 8.898 1 93 153 ALA B O 1
ATOM 3182 N N . ASP B 1 154 ? -13.938 7.305 9.289 1 95.62 154 ASP B N 1
ATOM 3183 C CA . ASP B 1 154 ? -13.438 7.746 10.586 1 95.62 154 ASP B CA 1
ATOM 3184 C C . ASP B 1 154 ? -12.148 8.547 10.438 1 95.62 154 ASP B C 1
ATOM 3186 O O . ASP B 1 154 ? -11.711 9.219 11.375 1 95.62 154 ASP B O 1
ATOM 3190 N N . ILE B 1 155 ? -11.523 8.492 9.281 1 97.94 155 ILE B N 1
ATOM 3191 C CA . ILE B 1 155 ? -10.297 9.25 9.023 1 97.94 155 ILE B CA 1
ATOM 3192 C C . ILE B 1 155 ? -10.617 10.734 8.953 1 97.94 155 ILE B C 1
ATOM 3194 O O . ILE B 1 155 ? -11.609 11.141 8.336 1 97.94 155 ILE B O 1
ATOM 3198 N N . LEU B 1 156 ? -9.836 11.555 9.648 1 98.5 156 LEU B N 1
ATOM 3199 C CA . LEU B 1 156 ? -9.992 13.008 9.602 1 98.5 156 LEU B CA 1
ATOM 3200 C C . LEU B 1 156 ? -9.219 13.602 8.43 1 98.5 156 LEU B C 1
ATOM 3202 O O . LEU B 1 156 ? -8.141 13.109 8.078 1 98.5 156 LEU B O 1
ATOM 3206 N N . TYR B 1 157 ? -9.758 14.641 7.875 1 98.31 157 TYR B N 1
ATOM 3207 C CA . TYR B 1 157 ? -9.078 15.359 6.805 1 98.31 157 TYR B CA 1
ATOM 3208 C C . TYR B 1 157 ? -8.727 16.781 7.238 1 98.31 157 TYR B C 1
ATOM 3210 O O . TYR B 1 157 ? -9.617 17.609 7.422 1 98.31 157 TYR B O 1
ATOM 3218 N N . PHE B 1 158 ? -7.461 17.031 7.484 1 98.06 158 PHE B N 1
ATOM 3219 C CA . PHE B 1 158 ? -6.945 18.375 7.648 1 98.06 158 PHE B CA 1
ATOM 3220 C C . PHE B 1 158 ? -6.508 18.953 6.309 1 98.06 158 PHE B C 1
ATOM 3222 O O . PHE B 1 158 ? -5.645 18.391 5.633 1 98.06 158 PHE B O 1
ATOM 3229 N N . THR B 1 159 ? -7.062 20.062 5.941 1 97 159 THR B N 1
ATOM 3230 C CA . THR B 1 159 ? -6.988 20.469 4.547 1 97 159 THR B CA 1
ATOM 3231 C C . THR B 1 159 ? -6.242 21.797 4.414 1 97 159 THR B C 1
ATOM 3233 O O . THR B 1 159 ? -6.531 22.75 5.133 1 97 159 THR B O 1
ATOM 3236 N N . ASP B 1 160 ? -5.305 21.828 3.535 1 94.56 160 ASP B N 1
ATOM 3237 C CA . ASP B 1 160 ? -4.574 23.062 3.252 1 94.56 160 ASP B CA 1
ATOM 3238 C C . ASP B 1 160 ? -5.473 24.094 2.555 1 94.56 160 ASP B C 1
ATOM 3240 O O . ASP B 1 160 ? -6.238 23.734 1.653 1 94.56 160 ASP B O 1
ATOM 3244 N N . ILE B 1 161 ? -5.383 25.266 2.998 1 90.19 161 ILE B N 1
ATOM 3245 C CA . ILE B 1 161 ? -6.051 26.359 2.299 1 90.19 161 ILE B CA 1
ATOM 3246 C C . ILE B 1 161 ? -5.027 27.406 1.893 1 90.19 161 ILE B C 1
ATOM 3248 O O . ILE B 1 161 ? -4.23 27.859 2.717 1 90.19 161 ILE B O 1
ATOM 3252 N N . LYS B 1 162 ? -5.043 27.719 0.562 1 79.62 162 LYS B N 1
ATOM 3253 C CA . LYS B 1 162 ? -4.055 28.594 -0.062 1 79.62 162 LYS B CA 1
ATOM 3254 C C . LYS B 1 162 ? -2.635 28.125 0.243 1 79.62 162 LYS B C 1
ATOM 3256 O O . LYS B 1 162 ? -1.859 28.859 0.872 1 79.62 162 LYS B O 1
ATOM 3261 N N . LYS B 1 163 ? -2.389 26.969 -0.23 1 73.31 163 LYS B N 1
ATOM 3262 C CA . LYS B 1 163 ? -1.172 26.203 0.032 1 73.31 163 LYS B CA 1
ATOM 3263 C C . LYS B 1 163 ? 0.064 26.953 -0.457 1 73.31 163 LYS B C 1
ATOM 3265 O O . LYS B 1 163 ? -0.009 27.734 -1.416 1 73.31 163 LYS B O 1
ATOM 3270 N N . LYS B 1 164 ? 1.162 26.625 0.168 1 72.69 164 LYS B N 1
ATOM 3271 C CA . LYS B 1 164 ? 2.459 27.172 -0.225 1 72.69 164 LYS B CA 1
ATOM 3272 C C . LYS B 1 164 ? 2.859 26.688 -1.616 1 72.69 164 LYS B C 1
ATOM 3274 O O . LYS B 1 164 ? 2.307 25.703 -2.121 1 72.69 164 LYS B O 1
ATOM 3279 N N . HIS B 1 165 ? 3.766 27.328 -2.209 1 64.25 165 HIS B N 1
ATOM 3280 C CA . HIS B 1 165 ? 4.332 26.969 -3.504 1 64.25 165 HIS B CA 1
ATOM 3281 C C . HIS B 1 165 ? 3.264 26.969 -4.59 1 64.25 165 HIS B C 1
ATOM 3283 O O . HIS B 1 165 ? 3.264 26.094 -5.465 1 64.25 165 HIS B O 1
ATOM 3289 N N . SER B 1 166 ? 2.293 27.734 -4.453 1 76 166 SER B N 1
ATOM 3290 C CA . SER B 1 166 ? 1.195 27.766 -5.414 1 76 166 SER B CA 1
ATOM 3291 C C . SER B 1 166 ? 0.793 29.203 -5.754 1 76 166 SER B C 1
ATOM 3293 O O . SER B 1 166 ? 1.027 30.125 -4.965 1 76 166 SER B O 1
ATOM 3295 N N . SER B 1 167 ? 0.395 29.375 -6.992 1 72.5 167 SER B N 1
ATOM 3296 C CA . SER B 1 167 ? -0.261 30.625 -7.391 1 72.5 167 SER B CA 1
ATOM 3297 C C . SER B 1 167 ? -1.756 30.578 -7.09 1 72.5 167 SER B C 1
ATOM 3299 O O . SER B 1 167 ? -2.447 29.641 -7.492 1 72.5 167 SER B O 1
ATOM 3301 N N . HIS B 1 168 ? -2.188 31.562 -6.414 1 78.88 168 HIS B N 1
ATOM 3302 C CA . HIS B 1 168 ? -3.602 31.625 -6.059 1 78.88 168 HIS B CA 1
ATOM 3303 C C . HIS B 1 168 ? -4.309 32.75 -6.812 1 78.88 168 HIS B C 1
ATOM 3305 O O . HIS B 1 168 ? -5.34 33.25 -6.359 1 78.88 168 HIS B O 1
ATOM 3311 N N . ALA B 1 169 ? -3.678 33.094 -7.898 1 73.5 169 ALA B N 1
ATOM 3312 C CA . ALA B 1 169 ? -4.266 34.188 -8.695 1 73.5 169 ALA B CA 1
ATOM 3313 C C . ALA B 1 169 ? -5.664 33.812 -9.18 1 73.5 169 ALA B C 1
ATOM 3315 O O . ALA B 1 169 ? -6.559 34.656 -9.227 1 73.5 169 ALA B O 1
ATOM 3316 N N . ILE B 1 170 ? -5.812 32.531 -9.469 1 78.69 170 ILE B N 1
ATOM 3317 C CA . ILE B 1 170 ? -7.078 32.094 -10.039 1 78.69 170 ILE B CA 1
ATOM 3318 C C . ILE B 1 170 ? -8.172 32.156 -8.977 1 78.69 170 ILE B C 1
ATOM 3320 O O . ILE B 1 170 ? -9.359 32.062 -9.297 1 78.69 170 ILE B O 1
ATOM 3324 N N . THR B 1 171 ? -7.781 32.25 -7.734 1 79.94 171 THR B N 1
ATOM 3325 C CA . THR B 1 171 ? -8.734 32.406 -6.637 1 79.94 171 THR B CA 1
ATOM 3326 C C . THR B 1 171 ? -8.453 33.656 -5.824 1 79.94 171 THR B C 1
ATOM 3328 O O . THR B 1 171 ? -8.68 33.688 -4.613 1 79.94 171 THR B O 1
ATOM 3331 N N . SER B 1 172 ? -7.832 34.625 -6.434 1 82.25 172 SER B N 1
ATOM 3332 C CA . SER B 1 172 ? -7.41 35.844 -5.738 1 82.25 172 SER B CA 1
ATOM 3333 C C . SER B 1 172 ? -8.602 36.594 -5.152 1 82.25 172 SER B C 1
ATOM 3335 O O . SER B 1 172 ? -8.445 37.406 -4.234 1 82.25 172 SER B O 1
ATOM 3337 N N . ASP B 1 173 ? -9.758 36.312 -5.688 1 82.75 173 ASP B N 1
ATOM 3338 C CA . ASP B 1 173 ? -10.961 37 -5.25 1 82.75 173 ASP B CA 1
ATOM 3339 C C . ASP B 1 173 ? -11.547 36.344 -4 1 82.75 173 ASP B C 1
ATOM 3341 O O . ASP B 1 173 ? -12.516 36.875 -3.424 1 82.75 173 ASP B O 1
ATOM 3345 N N . VAL B 1 174 ? -10.977 35.25 -3.555 1 85.81 174 VAL B N 1
ATOM 3346 C CA . VAL B 1 174 ? -11.469 34.562 -2.369 1 85.81 174 VAL B CA 1
ATOM 3347 C C . VAL B 1 174 ? -10.484 34.719 -1.219 1 85.81 174 VAL B C 1
ATOM 3349 O O . VAL B 1 174 ? -9.305 34.375 -1.343 1 85.81 174 VAL B O 1
ATOM 3352 N N . SER B 1 175 ? -10.906 35.312 -0.134 1 87.06 175 SER B N 1
ATOM 3353 C CA . SER B 1 175 ? -10.047 35.5 1.026 1 87.06 175 SER B CA 1
ATOM 3354 C C . SER B 1 175 ? -9.75 34.188 1.741 1 87.06 175 SER B C 1
ATOM 3356 O O . SER B 1 175 ? -10.445 33.188 1.534 1 87.06 175 SER B O 1
ATOM 3358 N N . LEU B 1 176 ? -8.695 34.25 2.537 1 90.06 176 LEU B N 1
ATOM 3359 C CA . LEU B 1 176 ? -8.336 33.094 3.336 1 90.06 176 LEU B CA 1
ATOM 3360 C C . LEU B 1 176 ? -9.477 32.688 4.266 1 90.06 176 LEU B C 1
ATOM 3362 O O . LEU B 1 176 ? -9.758 31.5 4.434 1 90.06 176 LEU B O 1
ATOM 3366 N N . ALA B 1 177 ? -10.164 33.625 4.848 1 90.25 177 ALA B N 1
ATOM 3367 C CA . ALA B 1 177 ? -11.273 33.406 5.762 1 90.25 177 ALA B CA 1
ATOM 3368 C C . ALA B 1 177 ? -12.445 32.719 5.039 1 90.25 177 ALA B C 1
ATOM 3370 O O . ALA B 1 177 ? -13.078 31.812 5.57 1 90.25 177 ALA B O 1
ATOM 3371 N N . GLN B 1 178 ? -12.727 33.219 3.863 1 88.94 178 GLN B N 1
ATOM 3372 C CA . GLN B 1 178 ? -13.805 32.625 3.076 1 88.94 178 GLN B CA 1
ATOM 3373 C C . GLN B 1 178 ? -13.469 31.203 2.676 1 88.94 178 GLN B C 1
ATOM 3375 O O . GLN B 1 178 ? -14.336 30.328 2.68 1 88.94 178 GLN B O 1
ATOM 3380 N N . MET B 1 179 ? -12.234 30.984 2.33 1 90.69 179 MET B N 1
ATOM 3381 C CA . MET B 1 179 ? -11.82 29.641 1.952 1 90.69 179 MET B CA 1
ATOM 3382 C C . MET B 1 179 ? -11.961 28.672 3.125 1 90.69 179 MET B C 1
ATOM 3384 O O . MET B 1 179 ? -12.336 27.516 2.939 1 90.69 179 MET B O 1
ATOM 3388 N N . ALA B 1 180 ? -11.633 29.125 4.277 1 93.25 180 ALA B N 1
ATOM 3389 C CA . ALA B 1 180 ? -11.797 28.312 5.473 1 93.25 180 ALA B CA 1
ATOM 3390 C C . ALA B 1 180 ? -13.258 27.922 5.684 1 93.25 180 ALA B C 1
ATOM 3392 O O . ALA B 1 180 ? -13.562 26.781 6.016 1 93.25 180 ALA B O 1
ATOM 3393 N N . LYS B 1 181 ? -14.141 28.875 5.5 1 91.19 181 LYS B N 1
ATOM 3394 C CA . LYS B 1 181 ? -15.578 28.625 5.621 1 91.19 181 LYS B CA 1
ATOM 3395 C C . LYS B 1 181 ? -16.047 27.594 4.59 1 91.19 181 LYS B C 1
ATOM 3397 O O . LYS B 1 181 ? -16.828 26.703 4.91 1 91.19 181 LYS B O 1
ATOM 3402 N N . ASP B 1 182 ? -15.562 27.797 3.395 1 90.38 182 ASP B N 1
ATOM 3403 C CA . ASP B 1 182 ? -15.93 26.875 2.326 1 90.38 182 ASP B CA 1
ATOM 3404 C C . ASP B 1 182 ? -15.422 25.469 2.621 1 90.38 182 ASP B C 1
ATOM 3406 O O . ASP B 1 182 ? -16.109 24.484 2.332 1 90.38 182 ASP B O 1
ATOM 3410 N N . ALA B 1 183 ? -14.188 25.406 3.148 1 94.44 183 ALA B N 1
ATOM 3411 C CA . ALA B 1 183 ? -13.664 24.094 3.543 1 94.44 183 ALA B CA 1
ATOM 3412 C C . ALA B 1 183 ? -14.586 23.406 4.547 1 94.44 183 ALA B C 1
ATOM 3414 O O . ALA B 1 183 ? -14.805 22.203 4.473 1 94.44 183 ALA B O 1
ATOM 3415 N N . GLY B 1 184 ? -15.102 24.172 5.492 1 93.5 184 GLY B N 1
ATOM 3416 C CA . GLY B 1 184 ? -16.062 23.641 6.445 1 93.5 184 GLY B CA 1
ATOM 3417 C C . GLY B 1 184 ? -17.344 23.141 5.797 1 93.5 184 GLY B C 1
ATOM 3418 O O . GLY B 1 184 ? -17.844 22.062 6.141 1 93.5 184 GLY B O 1
ATOM 3419 N N . PHE B 1 185 ? -17.828 23.922 4.879 1 91.81 185 PHE B N 1
ATOM 3420 C CA . PHE B 1 185 ? -19.031 23.531 4.145 1 91.81 185 PHE B CA 1
ATOM 3421 C C . PHE B 1 185 ? -18.812 22.219 3.408 1 91.81 185 PHE B C 1
ATOM 3423 O O . PHE B 1 185 ? -19.734 21.406 3.291 1 91.81 185 PHE B O 1
ATOM 3430 N N . PHE B 1 186 ? -17.578 21.984 2.971 1 93.81 186 PHE B N 1
ATOM 3431 C CA . PHE B 1 186 ? -17.266 20.781 2.213 1 93.81 186 PHE B CA 1
ATOM 3432 C C . PHE B 1 186 ? -16.75 19.688 3.137 1 93.81 186 PHE B C 1
ATOM 3434 O O . PHE B 1 186 ? -16.094 18.75 2.688 1 93.81 186 PHE B O 1
ATOM 3441 N N . LEU B 1 187 ? -16.922 19.812 4.434 1 95.44 187 LEU B N 1
ATOM 3442 C CA . LEU B 1 187 ? -16.828 18.766 5.438 1 95.44 187 LEU B CA 1
ATOM 3443 C C . LEU B 1 187 ? -15.359 18.484 5.781 1 95.44 187 LEU B C 1
ATOM 3445 O O . LEU B 1 187 ? -14.992 17.344 6.066 1 95.44 187 LEU B O 1
ATOM 3449 N N . SER B 1 188 ? -14.508 19.484 5.672 1 96.25 188 SER B N 1
ATOM 3450 C CA . SER B 1 188 ? -13.164 19.391 6.238 1 96.25 188 SER B CA 1
ATOM 3451 C C . SER B 1 188 ? -13.219 19.234 7.754 1 96.25 188 SER B C 1
ATOM 3453 O O . SER B 1 188 ? -14.141 19.719 8.406 1 96.25 188 SER B O 1
ATOM 3455 N N . ASP B 1 189 ? -12.242 18.484 8.359 1 97.19 189 ASP B N 1
ATOM 3456 C CA . ASP B 1 189 ? -12.188 18.312 9.805 1 97.19 189 ASP B CA 1
ATOM 3457 C C . ASP B 1 189 ? -11.305 19.359 10.461 1 97.19 189 ASP B C 1
ATOM 3459 O O . ASP B 1 189 ? -11.273 19.484 11.688 1 97.19 189 ASP B O 1
ATOM 3463 N N . GLY B 1 190 ? -10.586 20.156 9.695 1 96.94 190 GLY B N 1
ATOM 3464 C CA . GLY B 1 190 ? -9.688 21.234 10.086 1 96.94 190 GLY B CA 1
ATOM 3465 C C . GLY B 1 190 ? -8.977 21.875 8.914 1 96.94 190 GLY B C 1
ATOM 3466 O O . GLY B 1 190 ? -8.797 21.234 7.867 1 96.94 190 GLY B O 1
ATOM 3467 N N . VAL B 1 191 ? -8.586 23.094 9.078 1 96.12 191 VAL B N 1
ATOM 3468 C CA . VAL B 1 191 ? -7.895 23.781 7.996 1 96.12 191 VAL B CA 1
ATOM 3469 C C . VAL B 1 191 ? -6.445 24.047 8.391 1 96.12 191 VAL B C 1
ATOM 3471 O O . VAL B 1 191 ? -6.152 24.328 9.555 1 96.12 191 VAL B O 1
ATOM 3474 N N . ILE B 1 192 ? -5.594 23.953 7.406 1 96.31 192 ILE B N 1
ATOM 3475 C CA . ILE B 1 192 ? -4.176 24.219 7.594 1 96.31 192 ILE B CA 1
ATOM 3476 C C . ILE B 1 192 ? -3.795 25.5 6.84 1 96.31 192 ILE B C 1
ATOM 3478 O O . ILE B 1 192 ? -3.992 25.594 5.625 1 96.31 192 ILE B O 1
ATOM 3482 N N . ILE B 1 193 ? -3.26 26.438 7.566 1 93.19 193 ILE B N 1
ATOM 3483 C CA . ILE B 1 193 ? -2.756 27.672 6.984 1 93.19 193 ILE B CA 1
ATOM 3484 C C . ILE B 1 193 ? -1.237 27.594 6.836 1 93.19 193 ILE B C 1
ATOM 3486 O O . ILE B 1 193 ? -0.537 27.188 7.766 1 93.19 193 ILE B O 1
ATOM 3490 N N . THR B 1 194 ? -0.851 27.891 5.656 1 89.25 194 THR B N 1
ATOM 3491 C CA . THR B 1 194 ? 0.582 27.812 5.391 1 89.25 194 THR B CA 1
ATOM 3492 C C . THR B 1 194 ? 1.115 29.156 4.918 1 89.25 194 THR B C 1
ATOM 3494 O O . THR B 1 194 ? 0.344 30.031 4.516 1 89.25 194 THR B O 1
ATOM 3497 N N . GLY B 1 195 ? 2.387 29.375 5.094 1 80.31 195 GLY B N 1
ATOM 3498 C CA . GLY B 1 195 ? 3.029 30.547 4.504 1 80.31 195 GLY B CA 1
ATOM 3499 C C . GLY B 1 195 ? 3.266 30.406 3.014 1 80.31 195 GLY B C 1
ATOM 3500 O O . GLY B 1 195 ? 2.699 29.516 2.371 1 80.31 195 GLY B O 1
ATOM 3501 N N . THR B 1 196 ? 4.062 31.297 2.455 1 72.94 196 THR B N 1
ATOM 3502 C CA . THR B 1 196 ? 4.266 31.344 1.012 1 72.94 196 THR B CA 1
ATOM 3503 C C . THR B 1 196 ? 5.277 30.281 0.577 1 72.94 196 THR B C 1
ATOM 3505 O O . THR B 1 196 ? 5.242 29.812 -0.564 1 72.94 196 THR B O 1
ATOM 3508 N N . GLU B 1 197 ? 6.223 29.938 1.511 1 75 197 GLU B N 1
ATOM 3509 C CA . GLU B 1 197 ? 7.246 28.938 1.242 1 75 197 GLU B CA 1
ATOM 3510 C C . GLU B 1 197 ? 7.535 28.094 2.484 1 75 197 GLU B C 1
ATOM 3512 O O . GLU B 1 197 ? 7.129 28.453 3.592 1 75 197 GLU B O 1
ATOM 3517 N N . THR B 1 198 ? 8.148 26.984 2.127 1 71.94 198 THR B N 1
ATOM 3518 C CA . THR B 1 198 ? 8.57 26.156 3.246 1 71.94 198 THR B CA 1
ATOM 3519 C C . THR B 1 198 ? 9.461 26.953 4.203 1 71.94 198 THR B C 1
ATOM 3521 O O . THR B 1 198 ? 10.328 27.703 3.766 1 71.94 198 THR B O 1
ATOM 3524 N N . GLY B 1 199 ? 9.156 26.828 5.484 1 70.75 199 GLY B N 1
ATOM 3525 C CA . GLY B 1 199 ? 9.945 27.516 6.488 1 70.75 199 GLY B CA 1
ATOM 3526 C C . GLY B 1 199 ? 9.461 28.922 6.777 1 70.75 199 GLY B C 1
ATOM 3527 O O . GLY B 1 199 ? 9.914 29.562 7.73 1 70.75 199 GLY B O 1
ATOM 3528 N N . ILE B 1 200 ? 8.547 29.422 5.969 1 76.38 200 ILE B N 1
ATOM 3529 C CA . ILE B 1 200 ? 8 30.75 6.188 1 76.38 200 ILE B CA 1
ATOM 3530 C C . ILE B 1 200 ? 6.625 30.641 6.836 1 76.38 200 ILE B C 1
ATOM 3532 O O . ILE B 1 200 ? 5.73 29.984 6.305 1 76.38 200 ILE B O 1
ATOM 3536 N N . PRO B 1 201 ? 6.473 31.25 7.98 1 84.38 201 PRO B N 1
ATOM 3537 C CA . PRO B 1 201 ? 5.18 31.172 8.664 1 84.38 201 PRO B CA 1
ATOM 3538 C C . PRO B 1 201 ? 4.102 32.031 8 1 84.38 201 PRO B C 1
ATOM 3540 O O . PRO B 1 201 ? 4.418 32.938 7.238 1 84.38 201 PRO B O 1
ATOM 3543 N N . PRO B 1 202 ? 2.881 31.656 8.25 1 86.5 202 PRO B N 1
ATOM 3544 C CA . PRO B 1 202 ? 1.81 32.531 7.758 1 86.5 202 PRO B CA 1
ATOM 3545 C C . PRO B 1 202 ? 1.784 33.875 8.453 1 86.5 202 PRO B C 1
ATOM 3547 O O . PRO B 1 202 ? 2.328 34.031 9.555 1 86.5 202 PRO B O 1
ATOM 3550 N N . ILE B 1 203 ? 1.154 34.812 7.789 1 87.25 203 ILE B N 1
ATOM 3551 C CA . ILE B 1 203 ? 0.928 36.125 8.375 1 87.25 203 ILE B CA 1
ATOM 3552 C C . ILE B 1 203 ? 0.029 36 9.602 1 87.25 203 ILE B C 1
ATOM 3554 O O . ILE B 1 203 ? -1.044 35.406 9.531 1 87.25 203 ILE B O 1
ATOM 3558 N N . ILE B 1 204 ? 0.469 36.531 10.727 1 92.31 204 ILE B N 1
ATOM 3559 C CA . ILE B 1 204 ? -0.199 36.375 12.016 1 92.31 204 ILE B CA 1
ATOM 3560 C C . ILE B 1 204 ? -1.634 36.906 11.914 1 92.31 204 ILE B C 1
ATOM 3562 O O . ILE B 1 204 ? -2.561 36.281 12.43 1 92.31 204 ILE B O 1
ATOM 3566 N N . GLN B 1 205 ? -1.787 38 11.25 1 91.62 205 GLN B N 1
ATOM 3567 C CA . GLN B 1 205 ? -3.119 38.594 11.125 1 91.62 205 GLN B CA 1
ATOM 3568 C C . GLN B 1 205 ? -4.059 37.656 10.359 1 91.62 205 GLN B C 1
ATOM 3570 O O . GLN B 1 205 ? -5.238 37.531 10.703 1 91.62 205 GLN B O 1
ATOM 3575 N N . ASP B 1 206 ? -3.545 37.062 9.367 1 89 206 ASP B N 1
ATOM 3576 C CA . ASP B 1 206 ? -4.344 36.094 8.602 1 89 206 ASP B CA 1
ATOM 3577 C C . ASP B 1 206 ? -4.785 34.906 9.469 1 89 206 ASP B C 1
ATOM 3579 O O . ASP B 1 206 ? -5.938 34.5 9.398 1 89 206 ASP B O 1
ATOM 3583 N N . PHE B 1 207 ? -3.865 34.531 10.242 1 93.06 207 PHE B N 1
ATOM 3584 C CA . PHE B 1 207 ? -4.16 33.438 11.172 1 93.06 207 PHE B CA 1
ATOM 3585 C C . PHE B 1 207 ? -5.27 33.844 12.133 1 93.06 207 PHE B C 1
ATOM 3587 O O . PHE B 1 207 ? -6.242 33.094 12.312 1 93.06 207 PHE B O 1
ATOM 3594 N N . LYS B 1 208 ? -5.141 35 12.68 1 93.44 208 LYS B N 1
ATOM 3595 C CA . LYS B 1 208 ? -6.117 35.469 13.656 1 93.44 208 LYS B CA 1
ATOM 3596 C C . LYS B 1 208 ? -7.504 35.594 13.031 1 93.44 208 LYS B C 1
ATOM 3598 O O . LYS B 1 208 ? -8.508 35.219 13.656 1 93.44 208 LYS B O 1
ATOM 3603 N N . VAL B 1 209 ? -7.531 36.031 11.867 1 92.69 209 VAL B N 1
ATOM 3604 C CA . VAL B 1 209 ? -8.805 36.219 11.18 1 92.69 209 VAL B CA 1
ATOM 3605 C C . VAL B 1 209 ? -9.445 34.844 10.922 1 92.69 209 VAL B C 1
ATOM 3607 O O . VAL B 1 209 ? -10.648 34.688 11.156 1 92.69 209 VAL B O 1
ATOM 3610 N N . VAL B 1 210 ? -8.672 33.875 10.469 1 94.19 210 VAL B N 1
ATOM 3611 C CA . VAL B 1 210 ? -9.203 32.562 10.188 1 94.19 210 VAL B CA 1
ATOM 3612 C C . VAL B 1 210 ? -9.664 31.906 11.492 1 94.19 210 VAL B C 1
ATOM 3614 O O . VAL B 1 210 ? -10.727 31.281 11.531 1 94.19 210 VAL B O 1
ATOM 3617 N N . LYS B 1 211 ? -8.875 32.062 12.531 1 93.75 211 LYS B N 1
ATOM 3618 C CA . LYS B 1 211 ? -9.195 31.469 13.82 1 93.75 211 LYS B CA 1
ATOM 3619 C C . LYS B 1 211 ? -10.516 32 14.367 1 93.75 211 LYS B C 1
ATOM 3621 O O . LYS B 1 211 ? -11.305 31.266 14.961 1 93.75 211 LYS B O 1
ATOM 3626 N N . MET B 1 212 ? -10.75 33.25 14.125 1 91.81 212 MET B N 1
ATOM 3627 C CA . MET B 1 212 ? -11.945 33.938 14.633 1 91.81 212 MET B CA 1
ATOM 3628 C C . MET B 1 212 ? -13.172 33.562 13.805 1 91.81 212 MET B C 1
ATOM 3630 O O . MET B 1 212 ? -14.289 33.5 14.32 1 91.81 212 MET B O 1
ATOM 3634 N N . THR B 1 213 ? -12.969 33.281 12.602 1 89.88 213 THR B N 1
ATOM 3635 C CA . THR B 1 213 ? -14.102 33.156 11.695 1 89.88 213 THR B CA 1
ATOM 3636 C C . THR B 1 213 ? -14.422 31.688 11.406 1 89.88 213 THR B C 1
ATOM 3638 O O . THR B 1 213 ? -15.539 31.359 11.008 1 89.88 213 THR B O 1
ATOM 3641 N N . SER B 1 214 ? -13.5 30.812 11.602 1 90.5 214 SER B N 1
ATOM 3642 C CA . SER B 1 214 ? -13.695 29.406 11.258 1 90.5 214 SER B CA 1
ATOM 3643 C C . SER B 1 214 ? -14.312 28.641 12.422 1 90.5 214 SER B C 1
ATOM 3645 O O . SER B 1 214 ? -13.961 28.859 13.578 1 90.5 214 SER B O 1
ATOM 3647 N N . ASP B 1 215 ? -15.242 27.766 12.086 1 90.12 215 ASP B N 1
ATOM 3648 C CA . ASP B 1 215 ? -15.789 26.859 13.078 1 90.12 215 ASP B CA 1
ATOM 3649 C C . ASP B 1 215 ? -14.945 25.578 13.18 1 90.12 215 ASP B C 1
ATOM 3651 O O . ASP B 1 215 ? -15.195 24.734 14.047 1 90.12 215 ASP B O 1
ATOM 3655 N N . LEU B 1 216 ? -13.969 25.469 12.32 1 94 216 LEU B N 1
ATOM 3656 C CA . LEU B 1 216 ? -13.102 24.297 12.281 1 94 216 LEU B CA 1
ATOM 3657 C C . LEU B 1 216 ? -11.828 24.547 13.078 1 94 216 LEU B C 1
ATOM 3659 O O . LEU B 1 216 ? -11.398 25.688 13.242 1 94 216 LEU B O 1
ATOM 3663 N N . PRO B 1 217 ? -11.258 23.391 13.578 1 95.62 217 PRO B N 1
ATOM 3664 C CA . PRO B 1 217 ? -9.891 23.531 14.078 1 95.62 217 PRO B CA 1
ATOM 3665 C C . PRO B 1 217 ? -8.945 24.172 13.062 1 95.62 217 PRO B C 1
ATOM 3667 O O . PRO B 1 217 ? -9.031 23.875 11.867 1 95.62 217 PRO B O 1
ATOM 3670 N N . VAL B 1 218 ? -8.094 25.078 13.539 1 96.12 218 VAL B N 1
ATOM 3671 C CA . VAL B 1 218 ? -7.137 25.781 12.688 1 96.12 218 VAL B CA 1
ATOM 3672 C C . VAL B 1 218 ? -5.715 25.344 13.031 1 96.12 218 VAL B C 1
ATOM 3674 O O . VAL B 1 218 ? -5.277 25.469 14.18 1 96.12 218 VAL B O 1
ATOM 3677 N N . LEU B 1 219 ? -5.055 24.766 12.031 1 96.56 219 LEU B N 1
ATOM 3678 C CA . LEU B 1 219 ? -3.676 24.312 12.172 1 96.56 219 LEU B CA 1
ATOM 3679 C C . LEU B 1 219 ? -2.727 25.219 11.391 1 96.56 219 LEU B C 1
ATOM 3681 O O . LEU B 1 219 ? -3.102 25.781 10.352 1 96.56 219 LEU B O 1
ATOM 3685 N N . ILE B 1 220 ? -1.503 25.312 11.898 1 95.12 220 ILE B N 1
ATOM 3686 C CA . ILE B 1 220 ? -0.446 26.016 11.188 1 95.12 220 ILE B CA 1
ATOM 3687 C C . ILE B 1 220 ? 0.516 25 10.562 1 95.12 220 ILE B C 1
ATOM 3689 O O . ILE B 1 220 ? 1.066 24.141 11.25 1 95.12 220 ILE B O 1
ATOM 3693 N N . GLY B 1 221 ? 0.757 25.109 9.25 1 91.62 221 GLY B N 1
ATOM 3694 C CA . GLY B 1 221 ? 1.416 24.031 8.539 1 91.62 221 GLY B CA 1
ATOM 3695 C C . GLY B 1 221 ? 2.836 24.359 8.125 1 91.62 221 GLY B C 1
ATOM 3696 O O . GLY B 1 221 ? 3.447 23.625 7.34 1 91.62 221 GLY B O 1
ATOM 3697 N N . SER B 1 222 ? 3.332 25.516 8.516 1 85.31 222 SER B N 1
ATOM 3698 C CA . SER B 1 222 ? 4.707 25.797 8.125 1 85.31 222 SER B CA 1
ATOM 3699 C C . SER B 1 222 ? 5.285 26.953 8.914 1 85.31 222 SER B C 1
ATOM 3701 O O . SER B 1 222 ? 4.539 27.797 9.43 1 85.31 222 SER B O 1
ATOM 3703 N N . GLY B 1 223 ? 6.645 26.922 9.07 1 87.06 223 GLY B N 1
ATOM 3704 C CA . GLY B 1 223 ? 7.402 28.094 9.469 1 87.06 223 GLY B CA 1
ATOM 3705 C C . GLY B 1 223 ? 7.398 28.328 10.969 1 87.06 223 GLY B C 1
ATOM 3706 O O . GLY B 1 223 ? 7.875 29.359 11.445 1 87.06 223 GLY B O 1
ATOM 3707 N N . ILE B 1 224 ? 6.875 27.406 11.703 1 92.5 224 ILE B N 1
ATOM 3708 C CA . ILE B 1 224 ? 6.824 27.609 13.148 1 92.5 224 ILE B CA 1
ATOM 3709 C C . ILE B 1 224 ? 8.172 27.234 13.766 1 92.5 224 ILE B C 1
ATOM 3711 O O . ILE B 1 224 ? 8.75 26.203 13.438 1 92.5 224 ILE B O 1
ATOM 3715 N N . THR B 1 225 ? 8.664 28.109 14.539 1 94.31 225 THR B N 1
ATOM 3716 C CA . THR B 1 225 ? 9.914 27.938 15.273 1 94.31 225 THR B CA 1
ATOM 3717 C C . THR B 1 225 ? 9.711 28.234 16.75 1 94.31 225 THR B C 1
ATOM 3719 O O . THR B 1 225 ? 8.656 28.734 17.156 1 94.31 225 THR B O 1
ATOM 3722 N N . VAL B 1 226 ? 10.758 27.922 17.469 1 94.38 226 VAL B N 1
ATOM 3723 C CA . VAL B 1 226 ? 10.719 28.188 18.906 1 94.38 226 VAL B CA 1
ATOM 3724 C C . VAL B 1 226 ? 10.562 29.688 19.141 1 94.38 226 VAL B C 1
ATOM 3726 O O . VAL B 1 226 ? 9.898 30.109 20.094 1 94.38 226 VAL B O 1
ATOM 3729 N N . SER B 1 227 ? 11.047 30.5 18.266 1 93.75 227 SER B N 1
ATOM 3730 C CA . SER B 1 227 ? 11.07 31.953 18.453 1 93.75 227 SER B CA 1
ATOM 3731 C C . SER B 1 227 ? 9.719 32.562 18.141 1 93.75 227 SER B C 1
ATOM 3733 O O . SER B 1 227 ? 9.367 33.625 18.688 1 93.75 227 SER B O 1
ATOM 3735 N N . ASN B 1 228 ? 8.922 31.953 17.25 1 94.31 228 ASN B N 1
ATOM 3736 C CA . ASN B 1 228 ? 7.691 32.625 16.844 1 94.31 228 ASN B CA 1
ATOM 3737 C C . ASN B 1 228 ? 6.453 31.875 17.344 1 94.31 228 ASN B C 1
ATOM 3739 O O . ASN B 1 228 ? 5.328 32.344 17.172 1 94.31 228 ASN B O 1
ATOM 3743 N N . MET B 1 229 ? 6.676 30.781 18.047 1 93.19 229 MET B N 1
ATOM 3744 C CA . MET B 1 229 ? 5.57 29.938 18.484 1 93.19 229 MET B CA 1
ATOM 3745 C C . MET B 1 229 ? 4.586 30.719 19.344 1 93.19 229 MET B C 1
ATOM 3747 O O . MET B 1 229 ? 3.383 30.469 19.312 1 93.19 229 MET B O 1
ATOM 3751 N N . LYS B 1 230 ? 5.027 31.719 20.031 1 92.94 230 LYS B N 1
ATOM 3752 C CA . LYS B 1 230 ? 4.195 32.531 20.922 1 92.94 230 LYS B CA 1
ATOM 3753 C C . LYS B 1 230 ? 3.074 33.219 20.141 1 92.94 230 LYS B C 1
ATOM 3755 O O . LYS B 1 230 ? 2.002 33.469 20.703 1 92.94 230 LYS B O 1
ATOM 3760 N N . HIS B 1 231 ? 3.305 33.469 18.906 1 93.88 231 HIS B N 1
ATOM 3761 C CA . HIS B 1 231 ? 2.328 34.188 18.094 1 93.88 231 HIS B CA 1
ATOM 3762 C C . HIS B 1 231 ? 1.239 33.25 17.594 1 93.88 231 HIS B C 1
ATOM 3764 O O . HIS B 1 231 ? 0.205 33.688 17.094 1 93.88 231 HIS B O 1
ATOM 3770 N N . TYR B 1 232 ? 1.448 31.922 17.75 1 94.38 232 TYR B N 1
ATOM 3771 C CA . TYR B 1 232 ? 0.542 30.953 17.141 1 94.38 232 TYR B CA 1
ATOM 3772 C C . TYR B 1 232 ? -0.01 29.984 18.188 1 94.38 232 TYR B C 1
ATOM 3774 O O . TYR B 1 232 ? -0.515 28.922 17.859 1 94.38 232 TYR B O 1
ATOM 3782 N N . VAL B 1 233 ? 0.033 30.391 19.469 1 92.12 233 VAL B N 1
ATOM 3783 C CA . VAL B 1 233 ? -0.323 29.516 20.578 1 92.12 233 VAL B CA 1
ATOM 3784 C C . VAL B 1 233 ? -1.825 29.234 20.562 1 92.12 233 VAL B C 1
ATOM 3786 O O . VAL B 1 233 ? -2.287 28.234 21.125 1 92.12 233 VAL B O 1
ATOM 3789 N N . ASP B 1 234 ? -2.564 30.078 19.906 1 93.31 234 ASP B N 1
ATOM 3790 C CA . ASP B 1 234 ? -4.016 29.922 19.875 1 93.31 234 ASP B CA 1
ATOM 3791 C C . ASP B 1 234 ? -4.426 28.922 18.797 1 93.31 234 ASP B C 1
ATOM 3793 O O . ASP B 1 234 ? -5.594 28.531 18.719 1 93.31 234 ASP B O 1
ATOM 3797 N N . ALA B 1 235 ? -3.494 28.484 17.969 1 95.31 235 ALA B N 1
ATOM 3798 C CA . ALA B 1 235 ? -3.793 27.438 16.984 1 95.31 235 ALA B CA 1
ATOM 3799 C C . ALA B 1 235 ? -4.184 26.141 17.672 1 95.31 235 ALA B C 1
ATOM 3801 O O . ALA B 1 235 ? -3.756 25.859 18.797 1 95.31 235 ALA B O 1
ATOM 3802 N N . ASP B 1 236 ? -5.043 25.422 17.016 1 95.62 236 ASP B N 1
ATOM 3803 C CA . ASP B 1 236 ? -5.41 24.125 17.562 1 95.62 236 ASP B CA 1
ATOM 3804 C C . ASP B 1 236 ? -4.246 23.141 17.469 1 95.62 236 ASP B C 1
ATOM 3806 O O . ASP B 1 236 ? -4.105 22.25 18.312 1 95.62 236 ASP B O 1
ATOM 3810 N N . ALA B 1 237 ? -3.482 23.297 16.453 1 96.69 237 ALA B N 1
ATOM 3811 C CA . ALA B 1 237 ? -2.266 22.5 16.297 1 96.69 237 ALA B CA 1
ATOM 3812 C C . ALA B 1 237 ? -1.245 23.219 15.422 1 96.69 237 ALA B C 1
ATOM 3814 O O . ALA B 1 237 ? -1.602 24.125 14.656 1 96.69 237 ALA B O 1
ATOM 3815 N N . VAL B 1 238 ? -0.017 22.859 15.602 1 96.38 238 VAL B N 1
ATOM 3816 C CA . VAL B 1 238 ? 1.068 23.328 14.742 1 96.38 238 VAL B CA 1
ATOM 3817 C C . VAL B 1 238 ? 1.827 22.125 14.18 1 96.38 238 VAL B C 1
ATOM 3819 O O . VAL B 1 238 ? 2.074 21.156 14.891 1 96.38 238 VAL B O 1
ATOM 3822 N N . ILE B 1 239 ? 2.045 22.172 12.875 1 96.56 239 ILE B N 1
ATOM 3823 C CA . ILE B 1 239 ? 2.828 21.156 12.188 1 96.56 239 ILE B CA 1
ATOM 3824 C C . ILE B 1 239 ? 4.254 21.656 11.969 1 96.56 239 ILE B C 1
ATOM 3826 O O . ILE B 1 239 ? 4.465 22.672 11.312 1 96.56 239 ILE B O 1
ATOM 3830 N N . VAL B 1 240 ? 5.238 20.953 12.523 1 95.75 240 VAL B N 1
ATOM 3831 C CA . VAL B 1 240 ? 6.617 21.422 12.508 1 95.75 240 VAL B CA 1
ATOM 3832 C C . VAL B 1 240 ? 7.512 20.406 11.805 1 95.75 240 VAL B C 1
ATOM 3834 O O . VAL B 1 240 ? 7.52 19.234 12.164 1 95.75 240 VAL B O 1
ATOM 3837 N N . GLY B 1 241 ? 8.266 20.844 10.812 1 93.94 241 GLY B N 1
ATOM 3838 C CA . GLY B 1 241 ? 9.188 19.984 10.07 1 93.94 241 GLY B CA 1
ATOM 3839 C C . GLY B 1 241 ? 10.625 20.469 10.133 1 93.94 241 GLY B C 1
ATOM 3840 O O . GLY B 1 241 ? 11.383 20.078 11.023 1 93.94 241 GLY B O 1
ATOM 3841 N N . SER B 1 242 ? 10.938 21.516 9.398 1 92.06 242 SER B N 1
ATOM 3842 C CA . SER B 1 242 ? 12.305 21.984 9.219 1 92.06 242 SER B CA 1
ATOM 3843 C C . SER B 1 242 ? 12.922 22.422 10.547 1 92.06 242 SER B C 1
ATOM 3845 O O . SER B 1 242 ? 14.109 22.172 10.789 1 92.06 242 SER B O 1
ATOM 3847 N N . HIS B 1 243 ? 12.188 23.078 11.383 1 94.44 243 HIS B N 1
ATOM 3848 C CA . HIS B 1 243 ? 12.711 23.609 12.633 1 94.44 243 HIS B CA 1
ATOM 3849 C C . HIS B 1 243 ? 13.25 22.5 13.523 1 94.44 243 HIS B C 1
ATOM 3851 O O . HIS B 1 243 ? 14.156 22.719 14.328 1 94.44 243 HIS B O 1
ATOM 3857 N N . PHE B 1 244 ? 12.68 21.266 13.422 1 96.81 244 PHE B N 1
ATOM 3858 C CA . PHE B 1 244 ? 13.047 20.125 14.266 1 96.81 244 PHE B CA 1
ATOM 3859 C C . PHE B 1 244 ? 14.297 19.438 13.727 1 96.81 244 PHE B C 1
ATOM 3861 O O . PHE B 1 244 ? 14.812 18.516 14.359 1 96.81 244 PHE B O 1
ATOM 3868 N N . LYS B 1 245 ? 14.773 19.906 12.57 1 95.38 245 LYS B N 1
ATOM 3869 C CA . LYS B 1 245 ? 15.898 19.25 11.906 1 95.38 245 LYS B CA 1
ATOM 3870 C C . LYS B 1 245 ? 17.188 20.062 12.086 1 95.38 245 LYS B C 1
ATOM 3872 O O . LYS B 1 245 ? 17.141 21.266 12.312 1 95.38 245 LYS B O 1
ATOM 3877 N N . THR B 1 246 ? 18.25 19.312 11.922 1 93.75 246 THR B N 1
ATOM 3878 C CA . THR B 1 246 ? 19.562 19.953 12.039 1 93.75 246 THR B CA 1
ATOM 3879 C C . THR B 1 246 ? 19.688 21.109 11.047 1 93.75 246 THR B C 1
ATOM 3881 O O . THR B 1 246 ? 19.391 20.953 9.859 1 93.75 246 THR B O 1
ATOM 3884 N N . GLY B 1 247 ? 20.062 22.297 11.562 1 90.56 247 GLY B N 1
ATOM 3885 C CA . GLY B 1 247 ? 20.266 23.469 10.727 1 90.56 247 GLY B CA 1
ATOM 3886 C C . GLY B 1 247 ? 18.953 24.125 10.328 1 90.56 247 GLY B C 1
ATOM 3887 O O . GLY B 1 247 ? 18.969 25.172 9.664 1 90.56 247 GLY B O 1
ATOM 3888 N N . GLY B 1 248 ? 17.906 23.578 10.703 1 89 248 GLY B N 1
ATOM 3889 C CA . GLY B 1 248 ? 16.609 24.156 10.391 1 89 248 GLY B CA 1
ATOM 3890 C C . GLY B 1 248 ? 16.188 23.938 8.953 1 89 248 GLY B C 1
ATOM 3891 O O . GLY B 1 248 ? 15.422 24.734 8.398 1 89 248 GLY B O 1
ATOM 3892 N N . HIS B 1 249 ? 16.812 22.953 8.32 1 88.44 249 HIS B N 1
ATOM 3893 C CA . HIS B 1 249 ? 16.531 22.641 6.922 1 88.44 249 HIS B CA 1
ATOM 3894 C C . HIS B 1 249 ? 15.852 21.281 6.801 1 88.44 249 HIS B C 1
ATOM 3896 O O . HIS B 1 249 ? 16.25 20.312 7.449 1 88.44 249 HIS B O 1
ATOM 3902 N N . TRP B 1 250 ? 14.883 21.25 5.914 1 85.56 250 TRP B N 1
ATOM 3903 C CA . TRP B 1 250 ? 14.016 20.062 5.855 1 85.56 250 TRP B CA 1
ATOM 3904 C C . TRP B 1 250 ? 14.812 18.828 5.441 1 85.56 250 TRP B C 1
ATOM 3906 O O . TRP B 1 250 ? 14.406 17.703 5.73 1 85.56 250 TRP B O 1
ATOM 3916 N N . ARG B 1 251 ? 16.016 18.938 4.867 1 89.44 251 ARG B N 1
ATOM 3917 C CA . ARG B 1 251 ? 16.812 17.812 4.402 1 89.44 251 ARG B CA 1
ATOM 3918 C C . ARG B 1 251 ? 17.641 17.219 5.539 1 89.44 251 ARG B C 1
ATOM 3920 O O . ARG B 1 251 ? 18.219 16.141 5.402 1 89.44 251 ARG B O 1
ATOM 3927 N N . GLY B 1 252 ? 17.672 17.906 6.617 1 90.62 252 GLY B N 1
ATOM 3928 C CA . GLY B 1 252 ? 18.516 17.453 7.715 1 90.62 252 GLY B CA 1
ATOM 3929 C C . GLY B 1 252 ? 17.859 16.375 8.555 1 90.62 252 GLY B C 1
ATOM 3930 O O . GLY B 1 252 ? 16.688 16.047 8.367 1 90.62 252 GLY B O 1
ATOM 3931 N N . ASP B 1 253 ? 18.703 15.844 9.453 1 94.88 253 ASP B N 1
ATOM 3932 C CA . ASP B 1 253 ? 18.203 14.867 10.406 1 94.88 253 ASP B CA 1
ATOM 3933 C C . ASP B 1 253 ? 17.484 15.547 11.57 1 94.88 253 ASP B C 1
ATOM 3935 O O . ASP B 1 253 ? 17.75 16.719 11.875 1 94.88 253 ASP B O 1
ATOM 3939 N N . LEU B 1 254 ? 16.578 14.828 12.117 1 97.06 254 LEU B N 1
ATOM 3940 C CA . LEU B 1 254 ? 15.945 15.352 13.328 1 97.06 254 LEU B CA 1
ATOM 3941 C C . LEU B 1 254 ? 16.984 15.648 14.398 1 97.06 254 LEU B C 1
ATOM 3943 O O . LEU B 1 254 ? 17.938 14.898 14.57 1 97.06 254 LEU B O 1
ATOM 3947 N N . ASP B 1 255 ? 16.766 16.688 15.062 1 97.12 255 ASP B N 1
ATOM 3948 C CA . ASP B 1 255 ? 17.594 17.125 16.188 1 97.12 255 ASP B CA 1
ATOM 3949 C C . ASP B 1 255 ? 16.797 17.094 17.484 1 97.12 255 ASP B C 1
ATOM 3951 O O . ASP B 1 255 ? 15.984 17.984 17.734 1 97.12 255 ASP B O 1
ATOM 3955 N N . THR B 1 256 ? 17.125 16.141 18.359 1 97.81 256 THR B N 1
ATOM 3956 C CA . THR B 1 256 ? 16.375 15.914 19.594 1 97.81 256 THR B CA 1
ATOM 3957 C C . THR B 1 256 ? 16.375 17.172 20.453 1 97.81 256 THR B C 1
ATOM 3959 O O . THR B 1 256 ? 15.344 17.516 21.062 1 97.81 256 THR B O 1
ATOM 3962 N N . GLU B 1 257 ? 17.453 17.812 20.516 1 97.12 257 GLU B N 1
ATOM 3963 C CA . GLU B 1 257 ? 17.547 19.016 21.328 1 97.12 257 GLU B CA 1
ATOM 3964 C C . GLU B 1 257 ? 16.594 20.094 20.828 1 97.12 257 GLU B C 1
ATOM 3966 O O . GLU B 1 257 ? 15.953 20.781 21.641 1 97.12 257 GLU B O 1
ATOM 3971 N N . ARG B 1 258 ? 16.531 20.266 19.578 1 96.94 258 ARG B N 1
ATOM 3972 C CA . ARG B 1 258 ? 15.648 21.266 19 1 96.94 258 ARG B CA 1
ATOM 3973 C C . ARG B 1 258 ? 14.188 20.953 19.297 1 96.94 258 ARG B C 1
ATOM 3975 O O . ARG B 1 258 ? 13.391 21.844 19.594 1 96.94 258 ARG B O 1
ATOM 3982 N N . ILE B 1 259 ? 13.859 19.703 19.203 1 98 259 ILE B N 1
ATOM 3983 C CA . ILE B 1 259 ? 12.492 19.266 19.469 1 98 259 ILE B CA 1
ATOM 3984 C C . ILE B 1 259 ? 12.148 19.516 20.938 1 98 259 ILE B C 1
ATOM 3986 O O . ILE B 1 259 ? 11.094 20.078 21.25 1 98 259 ILE B O 1
ATOM 3990 N N . LEU B 1 260 ? 13.078 19.141 21.844 1 97.81 260 LEU B N 1
ATOM 3991 C CA . LEU B 1 260 ? 12.836 19.297 23.266 1 97.81 260 LEU B CA 1
ATOM 3992 C C . LEU B 1 260 ? 12.695 20.766 23.656 1 97.81 260 LEU B C 1
ATOM 3994 O O . LEU B 1 260 ? 11.836 21.125 24.469 1 97.81 260 LEU B O 1
ATOM 3998 N N . MET B 1 261 ? 13.547 21.562 23.078 1 97.12 261 MET B N 1
ATOM 3999 C CA . MET B 1 261 ? 13.453 22.984 23.344 1 97.12 261 MET B CA 1
ATOM 4000 C C . MET B 1 261 ? 12.102 23.531 22.906 1 97.12 261 MET B C 1
ATOM 4002 O O . MET B 1 261 ? 11.5 24.359 23.594 1 97.12 261 MET B O 1
ATOM 4006 N N . PHE B 1 262 ? 11.648 23.141 21.797 1 96.94 262 PHE B N 1
ATOM 4007 C CA . PHE B 1 262 ? 10.359 23.578 21.266 1 96.94 262 PHE B CA 1
ATOM 4008 C C . PHE B 1 262 ? 9.227 23.109 22.172 1 96.94 262 PHE B C 1
ATOM 4010 O O . PHE B 1 262 ? 8.32 23.891 22.5 1 96.94 262 PHE B O 1
ATOM 4017 N N . MET B 1 263 ? 9.258 21.828 22.562 1 96.31 263 MET B N 1
ATOM 4018 C CA . MET B 1 263 ? 8.219 21.281 23.422 1 96.31 263 MET B CA 1
ATOM 4019 C C . MET B 1 263 ? 8.188 21.984 24.766 1 96.31 263 MET B C 1
ATOM 4021 O O . MET B 1 263 ? 7.109 22.203 25.328 1 96.31 263 MET B O 1
ATOM 4025 N N . GLU B 1 264 ? 9.352 22.328 25.266 1 96 264 GLU B N 1
ATOM 4026 C CA . GLU B 1 264 ? 9.414 23.094 26.5 1 96 264 GLU B CA 1
ATOM 4027 C C . GLU B 1 264 ? 8.758 24.469 26.344 1 96 264 GLU B C 1
ATOM 4029 O O . GLU B 1 264 ? 8.047 24.922 27.234 1 96 264 GLU B O 1
ATOM 4034 N N . GLU B 1 265 ? 9.055 25.078 25.25 1 95.06 265 GLU B N 1
ATOM 4035 C CA . GLU B 1 265 ? 8.469 26.391 24.969 1 95.06 265 GLU B CA 1
ATOM 4036 C C . GLU B 1 265 ? 6.949 26.312 24.891 1 95.06 265 GLU B C 1
ATOM 4038 O O . GLU B 1 265 ? 6.246 27.156 25.453 1 95.06 265 GLU B O 1
ATOM 4043 N N . VAL B 1 266 ? 6.441 25.328 24.188 1 94.06 266 VAL B N 1
ATOM 4044 C CA . VAL B 1 266 ? 5.004 25.156 23.984 1 94.06 266 VAL B CA 1
ATOM 4045 C C . VAL B 1 266 ? 4.324 24.906 25.328 1 94.06 266 VAL B C 1
ATOM 4047 O O . VAL B 1 266 ? 3.199 25.359 25.562 1 94.06 266 VAL B O 1
ATOM 4050 N N . GLN B 1 267 ? 5.039 24.234 26.25 1 92.62 267 GLN B N 1
ATOM 4051 C CA . GLN B 1 267 ? 4.484 23.891 27.562 1 92.62 267 GLN B CA 1
ATOM 4052 C C . GLN B 1 267 ? 4.16 25.141 28.375 1 92.62 267 GLN B C 1
ATOM 4054 O O . GLN B 1 267 ? 3.26 25.125 29.203 1 92.62 267 GLN B O 1
ATOM 4059 N N . LYS B 1 268 ? 4.785 26.172 28.062 1 92.25 268 LYS B N 1
ATOM 4060 C CA . LYS B 1 268 ? 4.547 27.422 28.766 1 92.25 268 LYS B CA 1
ATOM 4061 C C . LYS B 1 268 ? 3.15 27.953 28.484 1 92.25 268 LYS B C 1
ATOM 4063 O O . LYS B 1 268 ? 2.637 28.797 29.234 1 92.25 268 LYS B O 1
ATOM 4068 N N . TYR B 1 269 ? 2.609 27.531 27.5 1 89.12 269 TYR B N 1
ATOM 4069 C CA . TYR B 1 269 ? 1.323 28.078 27.078 1 89.12 269 TYR B CA 1
ATOM 4070 C C . TYR B 1 269 ? 0.216 27.031 27.234 1 89.12 269 TYR B C 1
ATOM 4072 O O . TYR B 1 269 ? -0.934 27.281 26.859 1 89.12 269 TYR B O 1
ATOM 4080 N N . ARG B 1 270 ? 0.504 25.859 27.703 1 86.88 270 ARG B N 1
ATOM 4081 C CA . ARG B 1 270 ? -0.455 24.781 27.922 1 86.88 270 ARG B CA 1
ATOM 4082 C C . ARG B 1 270 ? -1.008 24.812 29.344 1 86.88 270 ARG B C 1
ATOM 4084 O O . ARG B 1 270 ? -0.347 25.297 30.25 1 86.88 270 ARG B O 1
#

Foldseek 3Di:
DALLCVLQVQPQAAEEEEQAFAAFPPAPPDDDDLVVSLVQSQVVLLLCLVLDGQEYEYEPNNSPPFEDQVPDDCRQLVSLLVSLQSSCVNNPSRAYAYEYPPQNLQSRLSSCVSSVHAEYEGEQCDDWWQAPNGIDHHCLVVNCVSCVVVVNNRYAYAYEDPDARTDCPVVVVAASQNSLQVCVVSPHQEYEYEPNDALCWDDLVSQVSNLVRHPHQYEYEHNDALVCVVSVSNHSYYYDAQQQFVPSGNPGHGDSVRSNSSVVSSVVSD/DALLCVLQVQPQAAEEEEQAFAAFPPAPPDDDDLVVSLVQSQVQLLLCVVLDGQEYEYEPNNSPPDEDQVPDDCRQLVSLLVSLQSSCVNNPSRAYAYEYPPQNLQSRLSSCVSSVHAEYEGELCDDWWQAPNGIDHHCLVVNCVSCVVVVNNRYAYAYEDPDARTDCPVVVVAASQNSLQVCVVSPHQEYEYEPNDALCWHDLVSQVSNLVRHPHQYEYEHNDALVCVVSVSNHNYYYDAQQQFVPSGNPGHGDSVRSNSSVVSSVVSD

Nearest PDB structures (foldseek):
  7tmb-assembly3_C  TM=5.596E-01  e=1.234E-05  Klebsiella pneumoniae subsp. pneumoniae HS11286
  3f4n-assembly2_C  TM=6.525E-01  e=1.823E-04  Yersinia pestis
  5ud2-assembly1_B  TM=5.032E-01  e=1.028E-04  Helicobacter pylori 26695
  2nli-assembly1_B  TM=5.654E-01  e=9.601E-04  Aerococcus viridans
  1ofd-assembly2_B  TM=4.352E-01  e=3.510E-01  Synechocystis sp. PCC 6803

Sequence (540 aa):
MSRFAKLFHSAKCAVIGMIHVRALPGSPKSELSVPQLVDYACKEASIYQKCNVDGIIIENMFDVPYVMGDQVGPEVTAVMTRVGTEVKKILGKMPCGVQVLSGNNFSATAVALAAGLQFVRAESFVFAHVADEGLMQACAGPLLRYSKNIGAADILYFTDIKKKHSSHAITSDVSLAQMAKDAGFFLSDGVIITGTETGIPPIIQDFKVVKMTSDLPVLIGSGITVSNMKHYVDADAVIVGSHFKTGGHWRGDLDTERILMFMEEVQKYRMSRFAKLFHSAKCAVIGMIHVRALPGSPKSELSVPQLVDYACKEASIYQKCNVDGIIIENMFDVPYVMGDQVGPEVTAVMTRVGTEVKKILGKMPCGVQVLSGNNFSATAVALAAGLQFVRAESFVFAHVADEGLMQACAGPLLRYSKNIGAADILYFTDIKKKHSSHAITSDVSLAQMAKDAGFFLSDGVIITGTETGIPPIIQDFKVVKMTSDLPVLIGSGITVSNMKHYVDADAVIVGSHFKTGGHWRGDLDTERILMFMEEVQKYR

Radius of gyration: 25.34 Å; Cα contacts (8 Å, |Δi|>4): 1246; chains: 2; bounding box: 40×78×62 Å